Protein AF-A0A9J6DJ29-F1 (afdb_monomer)

Foldseek 3Di:
DLVVLVVLVVLVVLQVVQQQAACDPPDDDPDHSQDLPGGGVNVVSVVVVVVVVVVVVVVVVPDDPDDPPPDPPDPPDPPVDCPDPVVVVVVVVVVVVVCVPPLLNVLVVLLVLLLCLLVVLLLVCQLVLCCQQVVGRSVVSNVVSSVVVSVCVSVVCVVLVCCCVPVVDAPLVVLVVVLVVLVVVLVVLVVQLPDGDDGDDQPWDQDPVRATDRDDPPPDPDDPDPPLPDDPPPPPPCPPDPPPRCSNVQSVVQQVVQARDFDDNPNDTDHGDDGNSNSSSCSSSVVSSVSSVVSSVSSVVSSVSSVPDDPDPVPPPPPPDDDDDDDDPPPPPPPPPDDPDDDDPPPPDDDDDDDDDDDDDDDDDDDDDDDDDDDD

InterPro domains:
  IPR004156 Organic anion transporter polypeptide [PF03137] (2-209)
  IPR004156 Organic anion transporter polypeptide [PF03137] (243-280)
  IPR004156 Organic anion transporter polypeptide [PTHR11388] (2-202)
  IPR036259 MFS transporter superfamily [G3DSA:1.20.1250.20] (1-209)
  IPR036259 MFS transporter superfamily [SSF103473] (4-190)

Organism: Rhipicephalus microplus (NCBI:txid6941)

Structure (mmCIF, N/CA/C/O backbone):
data_AF-A0A9J6DJ29-F1
#
_entry.id   AF-A0A9J6DJ29-F1
#
loop_
_atom_site.group_PDB
_atom_site.id
_atom_site.type_symbol
_atom_site.label_atom_id
_atom_site.label_alt_id
_atom_site.label_comp_id
_atom_site.label_asym_id
_atom_site.label_entity_id
_atom_site.label_seq_id
_atom_site.pdbx_PDB_ins_code
_atom_site.Cartn_x
_atom_site.Cartn_y
_atom_site.Cartn_z
_atom_site.occupancy
_atom_site.B_iso_or_equiv
_atom_site.auth_seq_id
_atom_site.auth_comp_id
_atom_site.auth_asym_id
_atom_site.auth_atom_id
_atom_site.pdbx_PDB_model_num
ATOM 1 N N . MET A 1 1 ? -1.949 -12.187 16.468 1.00 59.28 1 MET A N 1
ATOM 2 C CA . MET A 1 1 ? -1.820 -11.485 15.167 1.00 59.28 1 MET A CA 1
ATOM 3 C C . MET A 1 1 ? -0.730 -12.095 14.277 1.00 59.28 1 MET A C 1
ATOM 5 O O . MET A 1 1 ? -0.988 -12.268 13.096 1.00 59.28 1 MET A O 1
ATOM 9 N N . VAL A 1 2 ? 0.416 -12.519 14.831 1.00 60.47 2 VAL A N 1
ATOM 10 C CA . VAL A 1 2 ? 1.558 -13.121 14.099 1.00 60.47 2 VAL A CA 1
ATOM 11 C C . VAL A 1 2 ? 1.196 -14.324 13.210 1.00 60.47 2 VAL A C 1
ATOM 13 O O . VAL A 1 2 ? 1.643 -14.383 12.071 1.00 60.47 2 VAL A O 1
ATOM 16 N N . PHE A 1 3 ? 0.308 -15.226 13.650 1.00 71.38 3 PHE A N 1
ATOM 17 C CA . PHE A 1 3 ? -0.132 -16.371 12.830 1.00 71.38 3 PHE A CA 1
ATOM 18 C C . PHE A 1 3 ? -0.774 -15.979 11.484 1.00 71.38 3 PHE A C 1
ATOM 20 O O . PHE A 1 3 ? -0.748 -16.769 10.547 1.00 71.38 3 PHE A O 1
ATOM 27 N N . ARG A 1 4 ? -1.301 -14.751 11.346 1.00 70.94 4 ARG A N 1
ATOM 28 C CA . ARG A 1 4 ? -1.869 -14.256 10.076 1.00 70.94 4 ARG A CA 1
ATOM 29 C C . ARG A 1 4 ? -0.801 -13.959 9.015 1.00 70.94 4 ARG A C 1
ATOM 31 O O . ARG A 1 4 ? -1.150 -13.846 7.847 1.00 70.94 4 ARG A O 1
ATOM 38 N N . LEU A 1 5 ? 0.472 -13.842 9.403 1.00 73.62 5 LEU A N 1
ATOM 39 C CA . LEU A 1 5 ? 1.592 -13.547 8.500 1.00 73.62 5 LEU A CA 1
ATOM 40 C C . LEU A 1 5 ? 2.206 -14.811 7.880 1.00 73.62 5 LEU A C 1
ATOM 42 O O . LEU A 1 5 ? 2.910 -14.714 6.881 1.00 73.62 5 LEU A O 1
ATOM 46 N N . ILE A 1 6 ? 1.897 -15.996 8.420 1.00 82.06 6 ILE A N 1
ATOM 47 C CA . ILE A 1 6 ? 2.399 -17.276 7.897 1.00 82.06 6 ILE A CA 1
ATOM 48 C C . ILE A 1 6 ? 1.888 -17.517 6.470 1.00 82.06 6 ILE A C 1
ATOM 50 O O . ILE A 1 6 ? 2.651 -17.954 5.615 1.00 82.06 6 ILE A O 1
ATOM 54 N N . GLY A 1 7 ? 0.623 -17.181 6.195 1.00 83.38 7 GLY A N 1
ATOM 55 C CA . GLY A 1 7 ? 0.011 -17.348 4.873 1.00 83.38 7 GLY A CA 1
ATOM 56 C C . GLY A 1 7 ? 0.764 -16.605 3.762 1.00 83.38 7 GLY A C 1
ATOM 57 O O . GLY A 1 7 ? 1.247 -17.262 2.842 1.00 83.38 7 GLY A O 1
ATOM 58 N N . PRO A 1 8 ? 0.927 -15.269 3.851 1.00 82.94 8 PRO A N 1
ATOM 59 C CA . PRO A 1 8 ? 1.707 -14.506 2.879 1.00 82.94 8 PRO A CA 1
ATOM 60 C C . PRO A 1 8 ? 3.136 -15.031 2.696 1.00 82.94 8 PRO A C 1
ATOM 62 O O . PRO A 1 8 ? 3.561 -15.228 1.564 1.00 82.94 8 PRO A O 1
ATOM 65 N N . VAL A 1 9 ? 3.856 -15.329 3.786 1.00 82.88 9 VAL A N 1
ATOM 66 C CA . VAL A 1 9 ? 5.241 -15.834 3.715 1.00 82.88 9 VAL A CA 1
ATOM 67 C C . VAL A 1 9 ? 5.320 -17.158 2.949 1.00 82.88 9 VAL A C 1
ATOM 69 O O . VAL A 1 9 ? 6.158 -17.300 2.059 1.00 82.88 9 VAL A O 1
ATOM 72 N N . LEU A 1 10 ? 4.430 -18.110 3.246 1.00 86.31 10 LEU A N 1
ATOM 73 C CA . LEU A 1 10 ? 4.359 -19.381 2.518 1.00 86.31 10 LEU A CA 1
ATOM 74 C C . LEU A 1 10 ? 3.955 -19.179 1.053 1.00 86.31 10 LEU A C 1
ATOM 76 O O . LEU A 1 10 ? 4.506 -19.841 0.178 1.00 86.31 10 LEU A O 1
ATOM 80 N N . GLY A 1 11 ? 3.036 -18.249 0.780 1.00 86.56 11 GLY A N 1
ATOM 81 C CA . GLY A 1 11 ? 2.601 -17.905 -0.573 1.00 86.56 11 GLY A CA 1
ATOM 82 C C . GLY A 1 11 ? 3.735 -17.355 -1.438 1.00 86.56 11 GLY A C 1
ATOM 83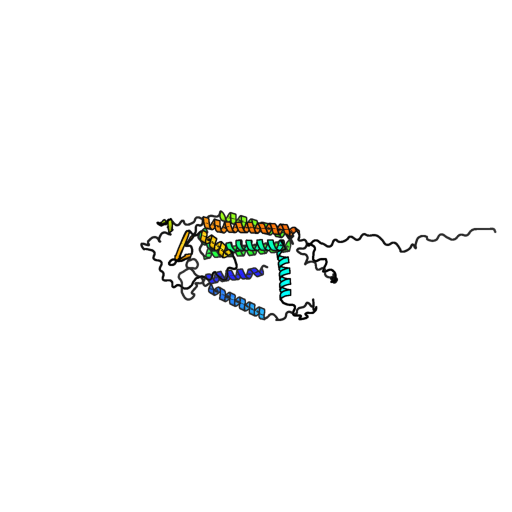 O O . GLY A 1 11 ? 3.935 -17.834 -2.550 1.00 86.56 11 GLY A O 1
ATOM 84 N N . PHE A 1 12 ? 4.528 -16.414 -0.921 1.00 81.81 12 PHE A N 1
ATOM 85 C CA . PHE A 1 12 ? 5.682 -15.868 -1.643 1.00 81.81 12 PHE A CA 1
ATOM 86 C C . PHE A 1 12 ? 6.809 -16.887 -1.812 1.00 81.81 12 PHE A C 1
ATOM 88 O O . PHE A 1 12 ? 7.395 -16.971 -2.889 1.00 81.81 12 PHE A O 1
ATOM 95 N N . ALA A 1 13 ? 7.093 -17.695 -0.785 1.00 85.12 13 ALA A N 1
ATOM 96 C CA . ALA A 1 13 ? 8.071 -18.775 -0.899 1.00 85.12 13 ALA A CA 1
ATOM 97 C C . ALA A 1 13 ? 7.667 -19.770 -1.999 1.00 85.12 13 ALA A C 1
ATOM 99 O O . ALA A 1 13 ? 8.492 -20.159 -2.825 1.00 85.12 13 ALA A O 1
ATOM 100 N N . LEU A 1 14 ? 6.383 -20.129 -2.055 1.00 88.06 14 LEU A N 1
ATOM 101 C CA . LEU A 1 14 ? 5.834 -20.972 -3.108 1.00 88.06 14 LEU A CA 1
ATOM 102 C C . LEU A 1 14 ? 5.919 -20.294 -4.483 1.00 88.06 14 LEU A C 1
ATOM 104 O O . LEU A 1 14 ? 6.382 -20.924 -5.432 1.00 88.06 14 LEU A O 1
ATOM 108 N N . ALA A 1 15 ? 5.547 -19.015 -4.588 1.00 83.88 15 ALA A N 1
ATOM 109 C CA . ALA A 1 15 ? 5.649 -18.246 -5.827 1.00 83.88 15 ALA A CA 1
ATOM 110 C C . ALA A 1 15 ? 7.091 -18.232 -6.358 1.00 83.88 15 ALA A C 1
ATOM 112 O O . ALA A 1 15 ? 7.319 -18.593 -7.511 1.00 83.88 15 ALA A O 1
ATOM 113 N N . PHE A 1 16 ? 8.078 -17.942 -5.505 1.00 83.06 16 PHE A N 1
ATOM 114 C CA . PHE A 1 16 ? 9.500 -17.984 -5.856 1.00 83.06 16 PHE A CA 1
ATOM 115 C C . PHE A 1 16 ? 9.935 -19.352 -6.397 1.00 83.06 16 PHE A C 1
ATOM 117 O O . PHE A 1 16 ? 10.604 -19.432 -7.428 1.00 83.06 16 PHE A O 1
ATOM 124 N N . LEU A 1 17 ? 9.533 -20.441 -5.733 1.00 84.81 17 LEU A N 1
ATOM 125 C CA . LEU A 1 17 ? 9.868 -21.797 -6.171 1.00 84.81 17 LEU A CA 1
ATOM 126 C C . LEU A 1 17 ? 9.237 -22.132 -7.526 1.00 84.81 17 LEU A C 1
ATOM 128 O O . LEU A 1 17 ? 9.900 -22.722 -8.375 1.00 84.81 17 LEU A O 1
ATOM 132 N N . THR A 1 18 ? 7.980 -21.740 -7.739 1.00 86.38 18 THR A N 1
ATOM 133 C CA . THR A 1 18 ? 7.247 -22.016 -8.986 1.00 86.38 18 THR A CA 1
ATOM 134 C C . THR A 1 18 ? 7.776 -21.193 -10.160 1.00 86.38 18 THR A C 1
ATOM 136 O O . THR A 1 18 ? 7.901 -21.711 -11.265 1.00 86.38 18 THR A O 1
ATOM 139 N N . LEU A 1 19 ? 8.198 -19.949 -9.913 1.00 82.31 19 LEU A N 1
ATOM 140 C CA . LEU A 1 19 ? 8.750 -19.061 -10.936 1.00 82.31 19 LEU A CA 1
ATOM 141 C C . LEU A 1 19 ? 10.170 -19.443 -11.377 1.00 82.31 19 LEU A C 1
ATOM 143 O O . LEU A 1 19 ? 10.638 -18.960 -12.406 1.00 82.31 19 LEU A O 1
ATOM 147 N N . LYS A 1 20 ? 10.855 -20.316 -10.628 1.00 80.31 20 LYS A N 1
ATOM 148 C CA . LYS A 1 20 ? 12.184 -20.835 -10.983 1.00 80.31 20 LYS A CA 1
ATOM 149 C C . LYS A 1 20 ? 12.144 -21.895 -12.090 1.00 80.31 20 LYS A C 1
ATOM 151 O O . LYS A 1 20 ? 13.166 -22.124 -12.735 1.00 80.31 20 LYS A O 1
ATOM 156 N N . TYR A 1 21 ? 11.003 -22.545 -12.304 1.00 83.25 21 TYR A N 1
ATOM 157 C CA . TYR A 1 21 ? 10.816 -23.532 -13.371 1.00 83.25 21 TYR A CA 1
ATOM 158 C C . TYR A 1 21 ? 10.182 -22.877 -14.601 1.00 83.25 21 TYR A C 1
ATOM 160 O O . TYR A 1 21 ? 9.376 -21.967 -14.415 1.00 83.25 21 TYR A O 1
ATOM 168 N N . PRO A 1 22 ? 10.535 -23.299 -15.829 1.00 82.38 22 PRO A N 1
ATOM 169 C CA . PRO A 1 22 ? 9.967 -22.715 -17.041 1.00 82.38 22 PRO A CA 1
ATOM 170 C C . PRO A 1 22 ? 8.474 -23.044 -17.149 1.00 82.38 22 PRO A C 1
ATOM 172 O O . PRO A 1 22 ? 8.031 -24.073 -16.639 1.00 82.38 22 PRO A O 1
ATOM 175 N N . GLU A 1 23 ? 7.708 -22.179 -17.818 1.00 82.81 23 GLU A N 1
ATOM 176 C CA . GLU A 1 23 ? 6.258 -22.348 -18.012 1.00 82.81 23 GLU A CA 1
ATOM 177 C C . GLU A 1 23 ? 5.869 -23.712 -18.601 1.00 82.81 23 GLU A C 1
ATOM 179 O O . GLU A 1 23 ? 4.882 -24.313 -18.163 1.00 82.81 23 GLU A O 1
ATOM 184 N N . ASP A 1 24 ? 6.678 -24.201 -19.544 1.00 80.19 24 ASP A N 1
ATOM 185 C CA . ASP A 1 24 ? 6.525 -25.486 -20.206 1.00 80.19 24 ASP A CA 1
ATOM 186 C C . ASP A 1 24 ? 7.594 -26.457 -19.693 1.00 80.19 24 ASP A C 1
ATOM 188 O O . ASP A 1 24 ? 8.783 -26.350 -19.998 1.00 80.19 24 ASP A O 1
ATOM 192 N N . LEU A 1 25 ? 7.151 -27.426 -18.892 1.00 73.75 25 LEU A N 1
ATOM 193 C CA . LEU A 1 25 ? 8.009 -28.450 -18.293 1.00 73.75 25 LEU A CA 1
ATOM 194 C C . LEU A 1 25 ? 8.505 -29.482 -19.317 1.00 73.75 25 LEU A C 1
ATOM 196 O O . LEU A 1 25 ? 9.377 -30.290 -18.996 1.00 73.75 25 LEU A O 1
ATOM 200 N N . THR A 1 26 ? 7.941 -29.489 -20.528 1.00 73.31 26 THR A N 1
ATOM 201 C CA . THR A 1 26 ? 8.256 -30.475 -21.568 1.00 73.31 26 THR A CA 1
ATOM 202 C C . THR A 1 26 ? 9.324 -29.997 -22.548 1.00 73.31 26 THR A C 1
ATOM 204 O O . THR A 1 26 ? 9.954 -30.818 -23.216 1.00 73.31 26 THR A O 1
ATOM 207 N N . GLN A 1 27 ? 9.585 -28.688 -22.600 1.00 67.50 27 GLN A N 1
ATOM 208 C CA . GLN A 1 27 ? 10.545 -28.081 -23.514 1.00 67.50 27 GLN A CA 1
ATOM 209 C C . GLN A 1 27 ? 11.796 -27.611 -22.761 1.00 67.50 27 GLN A C 1
ATOM 211 O O . GLN A 1 27 ? 11.725 -26.805 -21.836 1.00 67.50 27 GLN A O 1
ATOM 216 N N . THR A 1 28 ? 12.982 -28.074 -23.169 1.00 60.06 28 THR A N 1
ATOM 217 C CA . THR A 1 28 ? 14.250 -27.575 -22.614 1.00 60.06 28 THR A CA 1
ATOM 218 C C . THR A 1 28 ? 14.546 -26.188 -23.179 1.00 60.06 28 THR A C 1
ATOM 220 O O . THR A 1 28 ? 15.173 -26.047 -24.231 1.00 60.06 28 THR A O 1
ATOM 223 N N . THR A 1 29 ? 14.082 -25.146 -22.500 1.00 61.53 29 THR A N 1
ATOM 224 C CA . THR A 1 29 ? 14.421 -23.766 -22.842 1.00 61.53 29 THR A CA 1
ATOM 225 C C . THR A 1 29 ? 15.870 -23.476 -22.438 1.00 61.53 29 THR A C 1
ATOM 227 O O . THR A 1 29 ? 16.281 -23.713 -21.308 1.00 61.53 29 THR A O 1
ATOM 230 N N . SER A 1 30 ? 16.667 -22.923 -23.359 1.00 64.62 30 SER A N 1
ATOM 231 C CA . SER A 1 30 ? 18.030 -22.423 -23.079 1.00 64.62 30 SER A CA 1
ATOM 232 C C . SER A 1 30 ? 18.041 -21.167 -22.186 1.00 64.62 30 SER A C 1
ATOM 234 O O . SER A 1 30 ? 19.109 -20.678 -21.808 1.00 64.62 30 SER A O 1
ATOM 236 N N . LEU A 1 31 ? 16.868 -20.599 -21.911 1.00 68.62 31 LEU A N 1
ATOM 237 C CA . LEU A 1 31 ? 16.695 -19.358 -21.170 1.00 68.62 31 LEU A CA 1
ATOM 238 C C . LEU A 1 31 ? 16.924 -19.622 -19.681 1.00 68.62 31 LEU A C 1
ATOM 240 O O . LEU A 1 31 ? 16.450 -20.612 -19.134 1.00 68.62 31 LEU A O 1
ATOM 244 N N . LYS A 1 32 ? 17.678 -18.744 -19.023 1.00 73.56 32 LYS A N 1
ATOM 245 C CA . LYS A 1 32 ? 17.905 -18.815 -17.574 1.00 73.56 32 LYS A CA 1
ATOM 246 C C . LYS A 1 32 ? 16.885 -17.927 -16.847 1.00 73.56 32 LYS A C 1
ATOM 248 O O . LYS A 1 32 ? 16.473 -16.928 -17.431 1.00 73.56 32 LYS A O 1
ATOM 253 N N . PRO A 1 33 ? 16.580 -18.184 -15.560 1.00 64.44 33 PRO A N 1
ATOM 254 C CA . PRO A 1 33 ? 15.681 -17.357 -14.740 1.00 64.44 33 PRO A CA 1
ATOM 255 C C . PRO A 1 33 ? 16.026 -15.862 -14.602 1.00 64.44 33 PRO A C 1
ATOM 257 O O . PRO A 1 33 ? 15.256 -15.124 -14.004 1.00 64.44 33 PRO A O 1
ATOM 260 N N . GLY A 1 34 ? 17.176 -15.414 -15.120 1.00 66.31 34 GLY A N 1
ATOM 261 C CA . GLY A 1 34 ? 17.576 -14.002 -15.163 1.00 66.31 34 GLY A CA 1
ATOM 262 C C . GLY A 1 34 ? 17.466 -13.349 -16.546 1.00 66.31 34 GLY A C 1
ATOM 263 O O . GLY A 1 34 ? 17.837 -12.188 -16.692 1.00 66.31 34 GLY A O 1
ATOM 264 N N . ASP A 1 35 ? 17.014 -14.073 -17.574 1.00 70.94 35 ASP A N 1
ATOM 265 C CA . ASP A 1 35 ? 16.768 -13.496 -18.898 1.00 70.94 35 ASP A CA 1
ATOM 266 C C . ASP A 1 35 ? 15.447 -12.699 -18.872 1.00 70.94 35 ASP A C 1
ATOM 268 O O . ASP A 1 35 ? 14.451 -13.216 -18.364 1.00 70.94 35 ASP A O 1
ATOM 272 N N . PRO A 1 36 ? 15.379 -11.470 -19.422 1.00 64.25 36 PRO A N 1
ATOM 273 C CA . PRO A 1 36 ? 14.138 -10.690 -19.493 1.00 64.25 36 PRO A CA 1
ATOM 274 C C . PRO A 1 36 ? 12.977 -11.395 -20.215 1.00 64.25 36 PRO A C 1
ATOM 276 O O . PRO A 1 36 ? 11.836 -10.956 -20.089 1.00 64.25 36 PRO A O 1
ATOM 279 N N . ARG A 1 37 ? 13.241 -12.467 -20.974 1.00 70.25 37 ARG A N 1
ATOM 280 C CA . ARG A 1 37 ? 12.222 -13.297 -21.641 1.00 70.25 37 ARG A CA 1
ATOM 281 C C . ARG A 1 37 ? 11.767 -14.506 -20.819 1.00 70.25 37 ARG A C 1
ATOM 283 O O . ARG A 1 37 ? 10.956 -15.286 -21.307 1.00 70.25 37 ARG A O 1
ATOM 290 N N . TRP A 1 38 ? 12.308 -14.706 -19.618 1.00 78.19 38 TRP A N 1
ATOM 291 C CA . TRP A 1 38 ? 11.949 -15.830 -18.760 1.00 78.19 38 TRP A CA 1
ATOM 292 C C . TRP A 1 38 ? 10.520 -15.697 -18.225 1.00 78.19 38 TRP A C 1
ATOM 294 O O . TRP A 1 38 ? 10.171 -14.699 -17.594 1.00 78.19 38 TRP A O 1
ATOM 304 N N . ILE A 1 39 ? 9.719 -16.745 -18.419 1.00 75.94 39 ILE A N 1
ATOM 305 C CA . ILE A 1 39 ? 8.377 -16.873 -17.853 1.00 75.94 39 ILE A CA 1
ATOM 306 C C . ILE A 1 39 ? 8.348 -18.156 -17.025 1.00 75.94 39 ILE A C 1
ATOM 308 O O . ILE A 1 39 ? 8.589 -19.255 -17.530 1.00 75.94 39 ILE A O 1
ATOM 312 N N . GLY A 1 40 ? 8.113 -17.995 -15.724 1.00 83.06 40 GLY A N 1
ATOM 313 C CA . GLY A 1 40 ? 8.075 -19.108 -14.785 1.00 83.06 40 GLY A CA 1
ATOM 314 C C . GLY A 1 40 ? 6.723 -19.831 -14.766 1.00 83.06 40 GLY A C 1
ATOM 315 O O . GLY A 1 40 ? 5.707 -19.267 -15.172 1.00 83.06 40 GLY A O 1
ATOM 316 N N . ALA A 1 41 ? 6.684 -21.054 -14.232 1.00 86.62 41 ALA A N 1
ATOM 317 C CA . ALA A 1 41 ? 5.487 -21.895 -14.103 1.00 86.62 41 ALA A CA 1
ATOM 318 C C . ALA A 1 41 ? 4.496 -21.391 -13.030 1.00 86.62 41 ALA A C 1
ATOM 320 O O . ALA A 1 41 ? 4.203 -22.072 -12.045 1.00 86.62 41 ALA A O 1
ATOM 321 N N . TRP A 1 42 ? 3.953 -20.189 -13.226 1.00 84.12 42 TRP A N 1
ATOM 322 C CA . TRP A 1 42 ? 3.046 -19.491 -12.306 1.00 84.12 42 TRP A CA 1
ATOM 323 C C . TRP A 1 42 ? 1.807 -20.316 -11.920 1.00 84.12 42 TRP A C 1
ATOM 325 O O . TRP A 1 42 ? 1.345 -20.255 -10.781 1.00 84.12 42 TRP A O 1
ATOM 335 N N . TRP A 1 43 ? 1.304 -21.145 -12.839 1.00 86.44 43 TRP A N 1
ATOM 336 C CA . TRP A 1 43 ? 0.137 -22.000 -12.622 1.00 86.44 43 TRP A CA 1
ATOM 337 C C . TRP A 1 43 ? 0.370 -23.095 -11.567 1.00 86.44 43 TRP A C 1
ATOM 339 O O . TRP A 1 43 ? -0.570 -23.527 -10.897 1.00 86.44 43 TRP A O 1
ATOM 349 N N . PHE A 1 44 ? 1.620 -23.527 -11.371 1.00 87.00 44 PHE A N 1
ATOM 350 C CA . PHE A 1 44 ? 1.963 -24.621 -10.462 1.00 87.00 44 PHE A CA 1
ATOM 351 C C . PHE A 1 44 ? 1.694 -24.252 -8.994 1.00 87.00 44 PHE A C 1
ATOM 353 O O . PHE A 1 44 ? 1.311 -25.104 -8.191 1.00 87.00 44 PHE A O 1
ATOM 360 N N . GLY A 1 45 ? 1.799 -22.964 -8.649 1.00 88.06 45 GLY A N 1
ATOM 361 C CA . GLY A 1 45 ? 1.494 -22.462 -7.308 1.00 88.06 45 GLY A CA 1
ATOM 362 C C . GLY A 1 45 ? 0.040 -22.694 -6.891 1.00 88.06 45 GLY A C 1
ATOM 363 O O . GLY A 1 45 ? -0.220 -23.080 -5.749 1.00 88.06 45 GLY A O 1
ATOM 364 N N . TYR A 1 46 ? -0.918 -22.548 -7.811 1.00 89.62 46 TYR A N 1
ATOM 365 C CA . TYR A 1 46 ? -2.336 -22.737 -7.486 1.00 89.62 46 TYR A CA 1
ATOM 366 C C . TYR A 1 46 ? -2.667 -24.170 -7.085 1.00 89.62 46 TYR A C 1
ATOM 368 O O . TYR A 1 46 ? -3.545 -24.370 -6.249 1.00 89.62 46 TYR A O 1
ATOM 376 N N . ILE A 1 47 ? -1.946 -25.160 -7.617 1.00 91.38 47 ILE A N 1
ATOM 377 C CA . ILE A 1 47 ? -2.155 -26.572 -7.275 1.00 91.38 47 ILE A CA 1
ATOM 378 C C . ILE A 1 47 ? -1.851 -26.805 -5.791 1.00 91.38 47 ILE A C 1
ATOM 380 O O . ILE A 1 47 ? -2.672 -27.378 -5.075 1.00 91.38 47 ILE A O 1
ATOM 384 N N . PHE A 1 48 ? -0.717 -26.309 -5.289 1.00 90.12 48 PHE A N 1
ATOM 385 C CA . PHE A 1 48 ? -0.368 -26.453 -3.871 1.00 90.12 48 PHE A CA 1
ATOM 386 C C . PHE A 1 48 ? -1.298 -25.664 -2.954 1.00 90.12 48 PHE A C 1
ATOM 388 O O . PHE A 1 48 ? -1.673 -26.160 -1.891 1.00 90.12 48 PHE A O 1
ATOM 395 N N . ILE A 1 49 ? -1.701 -24.459 -3.364 1.00 90.81 49 ILE A N 1
ATOM 396 C CA . ILE A 1 49 ? -2.668 -23.657 -2.606 1.00 90.81 49 ILE A CA 1
ATOM 397 C C . ILE A 1 49 ? -4.007 -24.400 -2.519 1.00 90.81 49 ILE A C 1
ATOM 399 O O . ILE A 1 49 ? -4.566 -24.519 -1.429 1.00 90.81 49 ILE A O 1
ATOM 403 N N . ALA A 1 50 ? -4.492 -24.962 -3.628 1.00 92.75 50 ALA A N 1
ATOM 404 C CA . ALA A 1 50 ? -5.729 -25.735 -3.668 1.00 92.75 50 ALA A CA 1
ATOM 405 C C . ALA A 1 50 ? -5.659 -26.981 -2.771 1.00 92.75 50 ALA A C 1
ATOM 407 O O . ALA A 1 50 ? -6.582 -27.224 -1.997 1.00 92.75 50 ALA A O 1
ATOM 408 N N . LEU A 1 51 ? -4.548 -27.726 -2.804 1.00 93.81 51 LEU A N 1
ATOM 409 C CA . LEU A 1 51 ? -4.325 -28.873 -1.916 1.00 93.81 51 LEU A CA 1
ATOM 410 C C . LEU A 1 51 ? -4.312 -28.463 -0.435 1.00 93.81 51 LEU A C 1
ATOM 412 O O . LEU A 1 51 ? -4.914 -29.140 0.398 1.00 93.81 51 LEU A O 1
ATOM 416 N N . GLY A 1 52 ? -3.680 -27.335 -0.102 1.00 91.06 52 GLY A N 1
ATOM 417 C CA . GLY A 1 52 ? -3.659 -26.799 1.260 1.00 91.06 52 GLY A CA 1
ATOM 418 C C . GLY A 1 52 ? -5.047 -26.381 1.757 1.00 91.06 52 GLY A C 1
ATOM 419 O O . GLY A 1 52 ? -5.430 -26.720 2.879 1.00 91.06 52 GLY A O 1
ATOM 420 N N . ILE A 1 53 ? -5.831 -25.699 0.916 1.00 91.88 53 ILE A N 1
ATOM 421 C CA . ILE A 1 53 ? -7.218 -25.318 1.225 1.00 91.88 53 ILE A CA 1
ATOM 422 C C . ILE A 1 53 ? -8.096 -26.563 1.378 1.00 91.88 53 ILE A C 1
ATOM 424 O O . ILE A 1 53 ? -8.896 -26.633 2.313 1.00 91.88 53 ILE A O 1
ATOM 428 N N . LEU A 1 54 ? -7.932 -27.562 0.508 1.00 94.94 54 LEU A N 1
ATOM 429 C CA . LEU A 1 54 ? -8.663 -28.824 0.591 1.00 94.94 54 LEU A CA 1
ATOM 430 C C . LEU A 1 54 ? -8.374 -29.537 1.917 1.00 94.94 54 LEU A C 1
ATOM 432 O O . LEU A 1 54 ? -9.306 -29.920 2.622 1.00 94.94 54 LEU A O 1
ATOM 436 N N . MET A 1 55 ? -7.101 -29.639 2.303 1.00 93.38 55 MET A N 1
ATOM 437 C CA . MET A 1 55 ? -6.696 -30.207 3.589 1.00 93.38 55 MET A CA 1
ATOM 438 C C . MET A 1 55 ? -7.318 -29.441 4.765 1.00 93.38 55 MET A C 1
ATOM 440 O O . MET A 1 55 ? -7.888 -30.055 5.665 1.00 93.38 55 MET A O 1
ATOM 444 N N . GLY A 1 56 ? -7.277 -28.106 4.744 1.00 91.88 56 GLY A N 1
ATOM 445 C CA . GLY A 1 56 ? -7.901 -27.274 5.778 1.00 91.88 56 GLY A CA 1
ATOM 446 C C . GLY A 1 56 ? -9.420 -27.448 5.854 1.00 91.88 56 GLY A C 1
ATOM 447 O O . GLY A 1 56 ? -9.990 -27.486 6.943 1.00 91.88 56 GLY A O 1
ATOM 448 N N . THR A 1 57 ? -10.072 -27.623 4.706 1.00 93.06 57 THR A N 1
ATOM 449 C CA . THR A 1 57 ? -11.516 -27.862 4.620 1.00 93.06 57 THR A CA 1
ATOM 450 C C . THR A 1 57 ? -11.876 -29.220 5.223 1.00 93.06 57 THR A C 1
ATOM 452 O O . THR A 1 57 ? -12.808 -29.302 6.018 1.00 93.06 57 THR A O 1
ATOM 455 N N . ILE A 1 58 ? -11.100 -30.271 4.935 1.00 93.75 58 ILE A N 1
ATOM 456 C CA . ILE A 1 58 ? -11.265 -31.600 5.548 1.00 93.75 58 ILE A CA 1
ATOM 457 C C . ILE A 1 58 ? -11.115 -31.513 7.074 1.00 93.75 58 ILE A C 1
ATOM 459 O O . ILE A 1 58 ? -11.937 -32.065 7.804 1.00 93.75 58 ILE A O 1
ATOM 463 N N . LEU A 1 59 ? -10.121 -30.767 7.568 1.00 91.00 59 LEU A N 1
ATOM 464 C CA . LEU A 1 59 ? -9.944 -30.523 9.004 1.00 91.00 59 LEU A CA 1
ATOM 465 C C . LEU A 1 59 ? -11.123 -29.759 9.622 1.00 91.00 59 LEU A C 1
ATOM 467 O O . LEU A 1 59 ? -11.497 -30.044 10.755 1.00 91.00 59 LEU A O 1
ATOM 471 N N . MET A 1 60 ? -11.745 -28.830 8.893 1.00 88.44 60 MET A N 1
ATOM 472 C CA . MET A 1 60 ? -12.969 -28.160 9.345 1.00 88.44 60 MET A CA 1
ATOM 473 C C . MET A 1 60 ? -14.194 -29.079 9.344 1.00 88.44 60 MET A C 1
ATOM 475 O O . MET A 1 60 ? -15.013 -28.969 10.250 1.00 88.44 60 MET A O 1
ATOM 479 N N . PHE A 1 61 ? -14.309 -30.025 8.409 1.00 89.88 61 PHE A N 1
ATOM 480 C CA . PHE A 1 61 ? -15.380 -31.033 8.426 1.00 89.88 61 PHE A CA 1
ATOM 481 C C . PHE A 1 61 ? -15.312 -31.970 9.645 1.00 89.88 61 PHE A C 1
ATOM 483 O O . PHE A 1 61 ? -16.330 -32.540 10.028 1.00 89.88 61 PHE A O 1
ATOM 490 N N . LEU A 1 62 ? -14.139 -32.110 10.275 1.00 88.56 62 LEU A N 1
ATOM 491 C CA . LEU A 1 62 ? -13.959 -32.861 11.523 1.00 88.56 62 LEU A CA 1
ATOM 492 C C . LEU A 1 62 ? -14.479 -32.106 12.763 1.00 88.56 62 LEU A C 1
ATOM 494 O O . LEU A 1 62 ? -14.595 -32.710 13.831 1.00 88.56 62 LEU A O 1
ATOM 498 N N . PHE A 1 63 ? -14.815 -30.812 12.654 1.00 86.31 63 PHE A N 1
ATOM 499 C CA . PHE A 1 63 ? -15.431 -30.078 13.759 1.00 86.31 63 PHE A CA 1
ATOM 500 C C . PHE A 1 63 ? -16.918 -30.443 13.902 1.00 86.31 63 PHE A C 1
ATOM 502 O O . PHE A 1 63 ? -17.648 -30.508 12.912 1.00 86.31 63 PHE A O 1
ATOM 509 N N . PRO A 1 64 ? -17.412 -30.653 15.135 1.00 84.00 64 PRO A N 1
ATOM 510 C CA . PRO A 1 64 ? -18.807 -30.997 15.361 1.00 84.00 64 PRO A CA 1
ATOM 511 C C . PRO A 1 64 ? -19.734 -29.864 14.901 1.00 84.00 64 PRO A C 1
ATOM 513 O O . PRO A 1 64 ? -19.581 -28.715 15.312 1.00 84.00 64 PRO A O 1
ATOM 516 N N . ASN A 1 65 ? -20.770 -30.213 14.129 1.00 73.81 65 ASN A N 1
ATOM 517 C CA . ASN A 1 65 ? -21.788 -29.283 13.607 1.00 73.81 65 ASN A CA 1
ATOM 518 C C . ASN A 1 65 ? -22.540 -28.482 14.687 1.00 73.81 65 ASN A C 1
ATOM 520 O O . ASN A 1 65 ? -23.276 -27.547 14.375 1.00 73.81 65 ASN A O 1
ATOM 524 N N . LYS A 1 66 ? -22.407 -28.868 15.959 1.00 74.94 66 LYS A N 1
ATOM 525 C CA . LYS A 1 66 ? -23.022 -28.197 17.099 1.00 74.94 66 LYS A CA 1
ATOM 526 C C . LYS A 1 66 ? -21.974 -28.030 18.185 1.00 74.94 66 LYS A C 1
ATOM 528 O O . LYS A 1 66 ? -21.673 -28.965 18.922 1.00 74.94 66 LYS A O 1
ATOM 533 N N . MET A 1 67 ? -21.450 -26.819 18.314 1.00 69.94 67 MET A N 1
ATOM 534 C CA . MET A 1 67 ? -20.845 -26.410 19.574 1.00 69.94 67 MET A CA 1
ATOM 535 C C . MET A 1 67 ? -21.991 -26.290 20.580 1.00 69.94 67 MET A C 1
ATOM 537 O O . MET A 1 67 ? -22.966 -25.586 20.308 1.00 69.94 67 MET A O 1
ATOM 541 N N . HIS A 1 68 ? -21.927 -27.006 21.705 1.00 61.22 68 HIS A N 1
ATOM 542 C CA . HIS A 1 68 ? -22.864 -26.787 22.805 1.00 61.22 68 HIS A CA 1
ATOM 543 C C . HIS A 1 68 ? -22.819 -25.297 23.154 1.00 61.22 68 HIS A C 1
ATOM 545 O O . HIS A 1 68 ? -21.805 -24.795 23.636 1.00 61.22 68 HIS A O 1
ATOM 551 N N . SER A 1 69 ? -23.901 -24.577 22.857 1.00 52.84 69 SER A N 1
ATOM 552 C CA . SER A 1 69 ? -24.048 -23.180 23.242 1.00 52.84 69 SER A CA 1
ATOM 553 C C . SER A 1 69 ? -24.275 -23.150 24.751 1.00 52.84 69 SER A C 1
ATOM 555 O O . SER A 1 69 ? -25.401 -23.164 25.240 1.00 52.84 69 SER A O 1
ATOM 557 N N . GLY A 1 70 ? -23.178 -23.215 25.504 1.00 56.12 70 GLY A N 1
ATOM 558 C CA . GLY A 1 70 ? -23.137 -23.028 26.948 1.00 56.12 70 GLY A CA 1
ATOM 559 C C . GLY A 1 70 ? -23.323 -21.556 27.292 1.00 56.12 70 GLY A C 1
ATOM 560 O O . GLY A 1 70 ? -22.413 -20.911 27.797 1.00 56.12 70 GLY A O 1
ATOM 561 N N . SER A 1 71 ? -24.487 -21.009 26.963 1.00 48.44 71 SER A N 1
ATOM 562 C CA . SER A 1 71 ? -24.972 -19.741 27.485 1.00 48.44 71 SER A CA 1
ATOM 563 C C . SER A 1 71 ? -26.491 -19.778 27.433 1.00 48.44 71 SER A C 1
ATOM 565 O O . SER A 1 71 ? -27.118 -19.376 26.455 1.00 48.44 71 SER A O 1
ATOM 567 N N . GLU A 1 72 ? -27.098 -20.256 28.516 1.00 50.50 72 GLU A N 1
ATOM 568 C CA . GLU A 1 72 ? -28.497 -19.974 28.838 1.00 50.50 72 GLU A CA 1
ATOM 569 C C . GLU A 1 72 ? -28.672 -18.493 29.223 1.00 50.50 72 GLU A C 1
ATOM 571 O O . GLU A 1 72 ? -29.225 -18.161 30.267 1.00 50.50 72 GLU A O 1
ATOM 576 N N . THR A 1 73 ? -28.197 -17.572 28.385 1.00 50.44 73 THR A N 1
ATOM 577 C CA . THR A 1 73 ? -28.493 -16.150 28.531 1.00 50.44 73 THR A CA 1
ATOM 578 C C . THR A 1 73 ? -29.485 -15.784 27.435 1.00 50.44 73 THR A C 1
ATOM 580 O O . THR A 1 73 ? -29.112 -15.587 26.282 1.00 50.44 73 THR A O 1
ATOM 583 N N . ASN A 1 74 ? -30.756 -15.705 27.837 1.00 47.75 74 ASN A N 1
ATOM 584 C CA . ASN A 1 74 ? -31.935 -15.272 27.075 1.00 47.75 74 ASN A CA 1
ATOM 585 C C . ASN A 1 74 ? -32.662 -16.348 26.248 1.00 47.75 74 ASN A C 1
ATOM 587 O O . ASN A 1 74 ? -32.843 -16.218 25.040 1.00 47.75 74 ASN A O 1
ATOM 591 N N . LYS A 1 75 ? -33.263 -17.325 26.940 1.00 43.56 75 LYS A N 1
ATOM 592 C CA . LYS A 1 75 ? -34.598 -17.823 26.552 1.00 43.56 75 LYS A CA 1
ATOM 593 C C . LYS A 1 75 ? -35.662 -16.776 26.942 1.00 43.56 75 LYS A C 1
ATOM 595 O O . LYS A 1 75 ? -36.548 -17.057 27.738 1.00 43.56 75 LYS A O 1
ATOM 600 N N . GLU A 1 76 ? -35.564 -15.550 26.428 1.00 46.38 76 GLU A N 1
ATOM 601 C CA . GLU A 1 76 ? -36.671 -14.585 26.481 1.00 46.38 76 GLU A CA 1
ATOM 602 C C . GLU A 1 76 ? -37.319 -14.601 25.091 1.00 46.38 76 GLU A C 1
ATOM 604 O O . GLU A 1 76 ? -36.786 -14.061 24.129 1.00 46.38 76 GLU A O 1
ATOM 609 N N . GLN A 1 77 ? -38.407 -15.371 24.997 1.00 47.34 77 GLN A N 1
ATOM 610 C CA . GLN A 1 77 ? -39.431 -15.375 23.949 1.00 47.34 77 GLN A CA 1
ATOM 611 C C . GLN A 1 77 ? -38.975 -15.000 22.525 1.00 47.34 77 GLN A C 1
ATOM 613 O O . GLN A 1 77 ? -39.238 -13.900 22.041 1.00 47.34 77 GLN A O 1
ATOM 618 N N . VAL A 1 78 ? -38.456 -15.977 21.772 1.00 47.59 78 VAL A N 1
ATOM 619 C CA . VAL A 1 78 ? -38.646 -15.971 20.312 1.00 47.59 78 VAL A CA 1
ATOM 620 C C . VAL A 1 78 ? -40.089 -16.397 20.054 1.00 47.59 78 VAL A C 1
ATOM 622 O O . VAL A 1 78 ? -40.385 -17.534 19.693 1.00 47.59 78 VAL A O 1
ATOM 625 N N . GLY A 1 79 ? -41.018 -15.473 20.296 1.00 40.59 79 GLY A N 1
ATOM 626 C CA . GLY A 1 79 ? -42.248 -15.475 19.529 1.00 40.59 79 GLY A CA 1
ATOM 627 C C . GLY A 1 79 ? -41.826 -15.283 18.081 1.00 40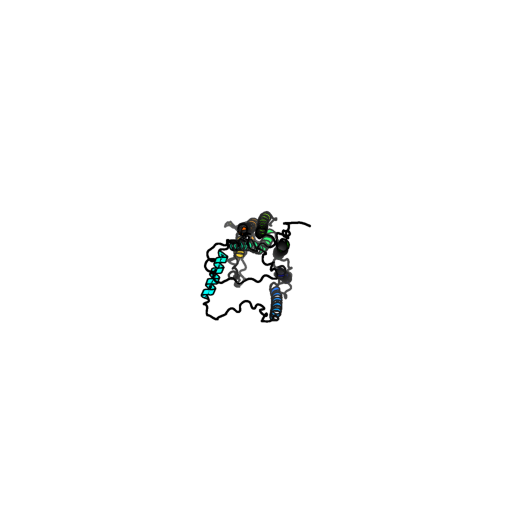.59 79 GLY A C 1
ATOM 628 O O . GLY A 1 79 ? -41.263 -14.243 17.744 1.00 40.59 79 GLY A O 1
ATOM 629 N N . VAL A 1 80 ? -42.055 -16.292 17.239 1.00 46.56 80 VAL A N 1
ATOM 630 C CA . VAL A 1 80 ? -41.975 -16.175 15.778 1.00 46.56 80 VAL A CA 1
ATOM 631 C C . VAL A 1 80 ? -43.140 -15.283 15.338 1.00 46.56 80 VAL A C 1
ATOM 633 O O . VAL A 1 80 ? -44.123 -15.715 14.750 1.00 46.56 80 VAL A O 1
ATOM 636 N N . GLY A 1 81 ? -43.075 -14.015 15.729 1.00 44.25 81 GLY A N 1
ATOM 637 C CA . GLY A 1 81 ? -43.827 -12.948 15.118 1.00 44.25 81 GLY A CA 1
ATOM 638 C C . GLY A 1 81 ? -43.046 -12.546 13.886 1.00 44.25 81 GLY A C 1
ATOM 639 O O . GLY A 1 81 ? -41.857 -12.252 13.975 1.00 44.25 81 GLY A O 1
ATOM 640 N N . SER A 1 82 ? -43.714 -12.540 12.740 1.00 47.59 82 SER A N 1
ATOM 641 C CA . SER A 1 82 ? -43.259 -11.896 11.510 1.00 47.59 82 SER A CA 1
ATOM 642 C C . SER A 1 82 ? -43.076 -10.387 11.755 1.00 47.59 82 SER A C 1
ATOM 644 O O . SER A 1 82 ? -43.868 -9.549 11.327 1.00 47.59 82 SER A O 1
ATOM 646 N N . SER A 1 83 ? -42.063 -10.006 12.534 1.00 55.06 83 SER A N 1
ATOM 647 C CA . SER A 1 83 ? -41.609 -8.632 12.668 1.00 55.06 83 SER A CA 1
ATOM 648 C C . SER A 1 83 ? -40.782 -8.329 11.432 1.00 55.06 83 SER A C 1
ATOM 650 O O . SER A 1 83 ? -39.578 -8.532 11.393 1.00 55.06 83 SER A O 1
ATOM 652 N N . THR A 1 84 ? -41.517 -7.926 10.402 1.00 69.31 84 THR A N 1
ATOM 653 C CA . THR A 1 84 ? -41.124 -7.341 9.119 1.00 69.31 84 THR A CA 1
ATOM 654 C C . THR A 1 84 ? -39.634 -6.996 9.026 1.00 69.31 84 THR A C 1
ATOM 656 O O . THR A 1 84 ? -39.181 -6.094 9.724 1.00 69.31 84 THR A O 1
ATOM 659 N N . VAL A 1 85 ? -38.910 -7.623 8.090 1.00 82.88 85 VAL A N 1
ATOM 660 C CA . VAL A 1 85 ? -37.512 -7.322 7.683 1.00 82.88 85 VAL A CA 1
ATOM 661 C C . VAL A 1 85 ? -37.210 -5.811 7.625 1.00 82.88 85 VAL A C 1
ATOM 663 O O . VAL A 1 85 ? -36.109 -5.358 7.925 1.00 82.88 85 VAL A O 1
ATOM 666 N N . ILE A 1 86 ? -38.220 -5.001 7.301 1.00 87.06 86 ILE A N 1
ATOM 667 C CA . ILE A 1 86 ? -38.189 -3.532 7.292 1.00 87.06 86 ILE A CA 1
ATOM 668 C C . ILE A 1 86 ? -37.792 -2.928 8.658 1.00 87.06 86 ILE A C 1
ATOM 670 O O . ILE A 1 86 ? -37.043 -1.951 8.699 1.00 87.06 86 ILE A O 1
ATOM 674 N N . LYS A 1 87 ? -38.255 -3.493 9.781 1.00 87.50 87 LYS A N 1
ATOM 675 C CA . LYS A 1 87 ? -37.903 -3.037 11.136 1.00 87.50 87 LYS A CA 1
ATOM 676 C C . LYS A 1 87 ? -36.430 -3.305 11.444 1.00 87.50 87 LYS A C 1
ATOM 678 O O . LYS A 1 87 ? -35.758 -2.407 11.950 1.00 87.50 87 LYS A O 1
ATOM 683 N N . ASP A 1 88 ? -35.921 -4.471 11.056 1.00 90.75 88 ASP A N 1
ATOM 684 C CA . ASP A 1 88 ? -34.511 -4.832 11.233 1.00 90.75 88 ASP A CA 1
ATOM 685 C C . ASP A 1 88 ? -33.591 -3.954 10.377 1.00 90.75 88 ASP A C 1
ATOM 687 O O . ASP A 1 88 ? -32.575 -3.456 10.864 1.00 90.75 88 ASP A O 1
ATOM 691 N N . ILE A 1 89 ? -33.981 -3.671 9.127 1.00 92.69 89 ILE A N 1
ATOM 692 C CA . ILE A 1 89 ? -33.252 -2.746 8.246 1.00 92.69 89 ILE A CA 1
ATOM 693 C C . ILE A 1 89 ? -33.244 -1.328 8.829 1.00 92.69 89 ILE A C 1
ATOM 695 O O . ILE A 1 89 ? -32.202 -0.675 8.854 1.00 92.69 89 ILE A O 1
ATOM 699 N N . SER A 1 90 ? -34.377 -0.835 9.330 1.00 89.19 90 SER A N 1
ATOM 700 C CA . SER A 1 90 ? -34.455 0.495 9.946 1.00 89.19 90 SER A CA 1
ATOM 701 C C . SER A 1 90 ? -33.574 0.601 11.197 1.00 89.19 90 SER A C 1
ATOM 703 O O . SER A 1 90 ? -32.871 1.598 11.390 1.00 89.19 90 SER A O 1
ATOM 705 N N . GLU A 1 91 ? -33.567 -0.434 12.036 1.00 93.31 91 GLU A N 1
ATOM 706 C CA . GLU A 1 91 ? -32.717 -0.510 13.224 1.00 93.31 91 GLU A CA 1
ATOM 707 C C . GLU A 1 91 ? -31.227 -0.587 12.846 1.00 93.31 91 GLU A C 1
ATOM 709 O O . GLU A 1 91 ? -30.398 0.115 13.434 1.00 93.31 91 GLU A O 1
ATOM 714 N N . LEU A 1 92 ? -30.879 -1.342 11.797 1.00 94.19 92 LEU A N 1
ATOM 715 C CA . LEU A 1 92 ? -29.532 -1.369 11.226 1.00 94.19 92 LEU A CA 1
ATOM 716 C C . LEU A 1 92 ? -29.109 0.016 10.720 1.00 94.19 92 LEU A C 1
ATOM 718 O O . LEU A 1 92 ? -28.041 0.501 11.093 1.00 94.19 92 LEU A O 1
ATOM 722 N N . ILE A 1 93 ? -29.947 0.697 9.934 1.00 95.06 93 ILE A N 1
ATOM 723 C CA . ILE A 1 93 ? -29.668 2.048 9.423 1.00 95.06 93 ILE A CA 1
ATOM 724 C C . ILE A 1 93 ? -29.470 3.031 10.579 1.00 95.06 93 ILE A C 1
ATOM 726 O O . ILE A 1 93 ? -28.561 3.862 10.536 1.00 95.06 93 ILE A O 1
ATOM 730 N N . LYS A 1 94 ? -30.276 2.939 11.642 1.00 93.44 94 LYS A N 1
ATOM 731 C CA . LYS A 1 94 ? -30.136 3.789 12.833 1.00 93.44 94 LYS A CA 1
ATOM 732 C C . LYS A 1 94 ? -28.785 3.571 13.522 1.00 93.44 94 LYS A C 1
ATOM 734 O O . LYS A 1 94 ? -28.128 4.546 13.897 1.00 93.44 94 LYS A O 1
ATOM 739 N N . ARG A 1 95 ? -28.331 2.318 13.630 1.00 93.56 95 ARG A N 1
ATOM 740 C CA . ARG A 1 95 ? -27.010 1.959 14.177 1.00 93.56 95 ARG A CA 1
ATOM 741 C C . ARG A 1 95 ? -25.869 2.435 13.284 1.00 93.56 95 ARG A C 1
ATOM 743 O O . ARG A 1 95 ? -24.944 3.070 13.787 1.00 93.56 95 ARG A O 1
ATOM 750 N N . LEU A 1 96 ? -25.963 2.219 11.973 1.00 94.25 96 LEU A N 1
ATOM 751 C CA . LEU A 1 96 ? -24.984 2.702 10.998 1.00 94.25 96 LEU A CA 1
ATOM 752 C C . LEU A 1 96 ? -24.884 4.227 11.023 1.00 94.25 96 LEU A C 1
ATOM 754 O O . LEU A 1 96 ? -23.785 4.766 11.057 1.00 94.25 96 LEU A O 1
ATOM 758 N N . ARG A 1 97 ? -26.013 4.938 11.110 1.00 93.19 97 ARG A N 1
ATOM 759 C CA . ARG A 1 97 ? -26.039 6.402 11.234 1.00 93.19 97 ARG A CA 1
ATOM 760 C C . ARG A 1 97 ? -25.400 6.882 12.536 1.00 93.19 97 ARG A C 1
ATOM 762 O O . ARG A 1 97 ? -24.716 7.904 12.537 1.00 93.19 97 ARG A O 1
ATOM 769 N N . ARG A 1 98 ? -25.597 6.162 13.645 1.00 92.19 98 ARG A N 1
ATOM 770 C CA . ARG A 1 98 ? -24.916 6.454 14.917 1.00 92.19 98 ARG A CA 1
ATOM 771 C C . ARG A 1 98 ? -23.405 6.260 14.792 1.00 92.19 98 ARG A C 1
ATOM 773 O O . ARG A 1 98 ? -22.656 7.108 15.268 1.00 92.19 98 ARG A O 1
ATOM 780 N N . LEU A 1 99 ? -22.967 5.188 14.134 1.00 92.50 99 LEU A N 1
ATOM 781 C CA . LEU A 1 99 ? -21.552 4.917 13.882 1.00 92.50 99 LEU A CA 1
ATOM 782 C C . LEU A 1 99 ? -20.935 5.967 12.941 1.00 92.50 99 LEU A C 1
ATOM 784 O O . LEU A 1 99 ? -19.855 6.478 13.220 1.00 92.50 99 LEU A O 1
ATOM 788 N N . ALA A 1 100 ? -21.673 6.371 11.904 1.00 92.81 100 ALA A N 1
ATOM 789 C CA . ALA A 1 100 ? -21.312 7.431 10.963 1.00 92.81 100 ALA A CA 1
ATOM 790 C C . ALA A 1 100 ? -21.188 8.818 11.611 1.00 92.81 100 ALA A C 1
ATOM 792 O O . ALA A 1 100 ? -20.419 9.653 11.156 1.00 92.81 100 ALA A O 1
ATOM 793 N N . ARG A 1 101 ? -21.917 9.082 12.699 1.00 91.94 101 ARG A N 1
ATOM 794 C CA . ARG A 1 101 ? -21.801 10.337 13.459 1.00 91.94 101 ARG A CA 1
ATOM 795 C C . ARG A 1 101 ? -20.703 10.317 14.517 1.00 91.94 101 ARG A C 1
ATOM 797 O O . ARG A 1 101 ? -20.466 11.347 15.141 1.00 91.94 101 ARG A O 1
ATOM 804 N N . ASN A 1 102 ? -20.038 9.184 14.746 1.00 92.88 102 ASN A N 1
ATOM 805 C CA . ASN A 1 102 ? -18.926 9.124 15.684 1.00 92.88 102 ASN A CA 1
ATOM 806 C C . ASN A 1 102 ? -17.649 9.671 15.013 1.00 92.88 102 ASN A C 1
ATOM 808 O O . ASN A 1 102 ? -17.084 8.988 14.154 1.00 92.88 102 A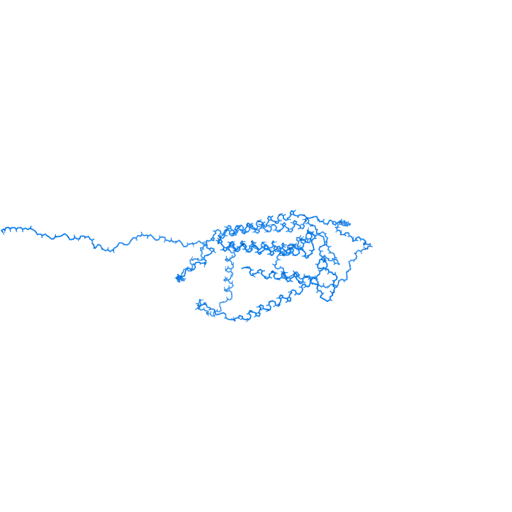SN A O 1
ATOM 812 N N . PRO A 1 103 ? -17.151 10.859 15.413 1.00 90.62 103 PRO A N 1
ATOM 813 C CA . PRO A 1 103 ? -16.009 11.486 14.752 1.00 90.62 103 PRO A CA 1
ATOM 814 C C . PRO A 1 103 ? -14.736 10.639 14.861 1.00 90.62 103 PRO A C 1
ATOM 816 O O . PRO A 1 103 ? -13.975 10.569 13.904 1.00 90.62 103 PRO A O 1
ATOM 819 N N . VAL A 1 104 ? -14.519 9.935 15.980 1.00 91.44 104 VAL A N 1
ATOM 820 C CA . VAL A 1 104 ? -13.330 9.081 16.156 1.00 91.44 104 VAL A CA 1
ATOM 821 C C . VAL A 1 104 ? -13.324 7.950 15.128 1.00 91.44 104 VAL A C 1
ATOM 823 O O . VAL A 1 104 ? -12.298 7.683 14.509 1.00 91.44 104 VAL A O 1
ATOM 826 N N . TYR A 1 105 ? -14.476 7.312 14.914 1.00 92.25 105 TYR A N 1
ATOM 827 C CA . TYR A 1 105 ? -14.599 6.219 13.953 1.00 92.25 105 TYR A CA 1
ATOM 828 C C . TYR A 1 105 ? -14.495 6.715 12.503 1.00 92.25 105 TYR A C 1
ATOM 830 O O . TYR A 1 105 ? -13.790 6.107 11.703 1.00 92.25 105 TYR A O 1
ATOM 838 N N . MET A 1 106 ? -15.135 7.839 12.165 1.00 95.50 106 MET A N 1
ATOM 839 C CA . MET A 1 106 ? -15.064 8.407 10.813 1.00 95.50 106 MET A CA 1
ATOM 840 C C . MET A 1 106 ? -13.641 8.812 10.431 1.00 95.50 106 MET A C 1
ATOM 842 O O . MET A 1 106 ? -13.149 8.384 9.391 1.00 95.50 106 MET A O 1
ATOM 846 N N . PHE A 1 107 ? -12.944 9.574 11.281 1.00 95.19 107 PHE A N 1
ATOM 847 C CA . PHE A 1 107 ? -11.567 9.977 10.986 1.00 95.19 107 PHE A CA 1
ATOM 848 C C . PHE A 1 107 ? -10.609 8.787 10.948 1.00 95.19 107 PHE A C 1
ATOM 850 O O . PHE A 1 107 ? -9.722 8.775 10.100 1.00 95.19 107 PHE A O 1
ATOM 857 N N . ARG A 1 108 ? -10.831 7.753 11.775 1.00 93.06 108 ARG A N 1
ATOM 858 C CA . ARG A 1 108 ? -10.103 6.483 11.655 1.00 93.06 108 ARG A CA 1
ATOM 859 C C . ARG A 1 108 ? -10.291 5.870 10.267 1.00 93.06 108 ARG A C 1
ATOM 861 O O . ARG A 1 108 ? -9.303 5.503 9.644 1.00 93.06 108 ARG A O 1
ATOM 868 N N . MET A 1 109 ? -11.530 5.779 9.785 1.00 94.25 109 MET A N 1
ATOM 869 C CA . MET A 1 109 ? -11.825 5.201 8.471 1.00 94.25 109 MET A CA 1
ATOM 870 C C . MET A 1 109 ? -11.218 6.019 7.330 1.00 94.25 109 MET A C 1
ATOM 872 O O . MET A 1 109 ? -10.585 5.442 6.451 1.00 94.25 109 MET A O 1
ATOM 876 N N . PHE A 1 110 ? -11.337 7.349 7.363 1.00 95.31 110 PHE A N 1
ATOM 877 C CA . PHE A 1 110 ? -10.741 8.211 6.338 1.00 95.31 110 PHE A CA 1
ATOM 878 C C . PHE A 1 110 ? -9.221 8.073 6.276 1.00 95.31 110 PHE A C 1
ATOM 880 O O . PHE A 1 110 ? -8.682 7.848 5.194 1.00 95.31 110 PHE A O 1
ATOM 887 N N . HIS A 1 111 ? -8.537 8.138 7.422 1.00 94.38 111 HIS A N 1
ATOM 888 C CA . HIS A 1 111 ? -7.098 7.888 7.489 1.00 94.38 111 HIS A CA 1
ATOM 889 C C . HIS A 1 111 ? -6.750 6.512 6.899 1.00 94.38 111 HIS A C 1
ATOM 891 O O . HIS A 1 111 ? -5.857 6.422 6.060 1.00 94.38 111 HIS A O 1
ATOM 897 N N . SER A 1 112 ? -7.468 5.453 7.295 1.00 93.12 112 SER A N 1
ATOM 898 C CA . SER A 1 112 ? -7.170 4.096 6.836 1.00 93.12 112 SER A CA 1
ATOM 899 C C . SER A 1 112 ? -7.330 3.965 5.325 1.00 93.12 112 SER A C 1
ATOM 901 O O . SER A 1 112 ? -6.426 3.456 4.673 1.00 93.12 112 SER A O 1
ATOM 903 N N . VAL A 1 113 ? -8.422 4.471 4.745 1.00 94.44 113 VAL A N 1
ATOM 904 C CA . VAL A 1 113 ? -8.643 4.424 3.290 1.00 94.44 113 VAL A CA 1
ATOM 905 C C . VAL A 1 113 ? -7.532 5.161 2.544 1.00 94.44 113 VAL A C 1
ATOM 907 O O . VAL A 1 113 ? -6.935 4.595 1.633 1.00 94.44 113 VAL A O 1
ATOM 910 N N . VAL A 1 114 ? -7.202 6.390 2.951 1.00 95.31 114 VAL A N 1
ATOM 911 C CA . VAL A 1 114 ? -6.145 7.178 2.295 1.00 95.31 114 VAL A CA 1
ATOM 912 C C . VAL A 1 114 ? -4.778 6.494 2.430 1.00 95.31 114 VAL A C 1
ATOM 914 O O . VAL A 1 114 ? -4.038 6.413 1.451 1.00 95.31 114 VAL A O 1
ATOM 917 N N . ALA A 1 115 ? -4.457 5.947 3.607 1.00 93.31 115 ALA A N 1
ATOM 918 C CA . ALA A 1 115 ? -3.222 5.196 3.834 1.00 93.31 115 ALA A CA 1
ATOM 919 C C . ALA A 1 115 ? -3.135 3.940 2.954 1.00 93.31 115 ALA A C 1
ATOM 921 O O . ALA A 1 115 ? -2.080 3.678 2.380 1.00 93.31 115 ALA A O 1
ATOM 922 N N . TYR A 1 116 ? -4.232 3.190 2.807 1.00 92.06 116 TYR A N 1
ATOM 923 C CA . TYR A 1 116 ? -4.274 2.005 1.946 1.00 92.06 116 TYR A CA 1
ATOM 924 C C . TYR A 1 116 ? -4.090 2.354 0.473 1.00 92.06 116 TYR A C 1
ATOM 926 O O . TYR A 1 116 ? -3.388 1.633 -0.229 1.00 92.06 116 TYR A O 1
ATOM 934 N N . ILE A 1 117 ? -4.671 3.461 0.004 1.00 93.56 117 ILE A N 1
ATOM 935 C CA . ILE A 1 117 ? -4.465 3.919 -1.374 1.00 93.56 117 ILE A CA 1
ATOM 936 C C . ILE A 1 117 ? -2.993 4.283 -1.598 1.00 93.56 117 ILE A C 1
ATOM 938 O O . ILE A 1 117 ? -2.423 3.876 -2.606 1.00 93.56 117 ILE A O 1
ATOM 942 N N . ALA A 1 118 ? -2.373 4.992 -0.651 1.00 94.94 118 ALA A N 1
ATOM 943 C CA . ALA A 1 118 ? -0.972 5.396 -0.743 1.00 94.94 118 ALA A CA 1
ATOM 944 C C . ALA A 1 118 ? -0.018 4.192 -0.725 1.00 94.94 118 ALA A C 1
ATOM 946 O O . ALA A 1 118 ? 0.756 3.982 -1.653 1.00 94.94 118 ALA A O 1
ATOM 947 N N . ILE A 1 119 ? -0.083 3.381 0.334 1.00 91.44 119 ILE A N 1
ATOM 948 C CA . ILE A 1 119 ? 0.858 2.279 0.558 1.00 91.44 119 ILE A CA 1
ATOM 949 C C . ILE A 1 119 ? 0.583 1.137 -0.421 1.00 91.44 119 ILE A C 1
ATOM 951 O O . ILE A 1 119 ? 1.518 0.609 -1.014 1.00 91.44 119 ILE A O 1
ATOM 955 N N . GLY A 1 120 ? -0.687 0.776 -0.628 1.00 90.06 120 GLY A N 1
ATOM 956 C CA . GLY A 1 120 ? -1.078 -0.270 -1.573 1.00 90.06 120 GLY A CA 1
ATOM 957 C C . GLY A 1 120 ? -0.745 0.112 -3.012 1.00 90.06 120 GLY A C 1
ATOM 958 O O . GLY A 1 120 ? -0.126 -0.672 -3.725 1.00 90.06 120 GLY A O 1
ATOM 959 N N . GLY A 1 121 ? -1.065 1.340 -3.423 1.00 91.56 121 GLY A N 1
ATOM 960 C CA . GLY A 1 121 ? -0.723 1.835 -4.755 1.00 91.56 121 GLY A CA 1
ATOM 961 C C . GLY A 1 121 ? 0.779 1.883 -5.005 1.00 91.56 121 GLY A C 1
ATOM 962 O O . GLY A 1 121 ? 1.248 1.384 -6.030 1.00 91.56 121 GLY A O 1
ATOM 963 N N . TYR A 1 122 ? 1.543 2.386 -4.031 1.00 92.94 122 TYR A N 1
ATOM 964 C CA . TYR A 1 122 ? 2.997 2.375 -4.119 1.00 92.94 122 TYR A CA 1
ATOM 965 C C . TYR A 1 122 ? 3.542 0.951 -4.229 1.00 92.94 122 TYR A C 1
ATOM 967 O O . TYR A 1 122 ? 4.294 0.680 -5.160 1.00 92.94 122 TYR A O 1
ATOM 975 N N . ALA A 1 123 ? 3.113 0.032 -3.358 1.00 89.81 123 ALA A N 1
ATOM 976 C CA . ALA A 1 123 ? 3.570 -1.357 -3.359 1.00 89.81 123 ALA A CA 1
ATOM 977 C C . ALA A 1 123 ? 3.345 -2.057 -4.710 1.00 89.81 123 ALA A C 1
ATOM 979 O O . ALA A 1 123 ? 4.244 -2.743 -5.185 1.00 89.81 123 ALA A O 1
ATOM 980 N N . LEU A 1 124 ? 2.198 -1.838 -5.367 1.00 88.06 124 LEU A N 1
ATOM 981 C CA . LEU A 1 124 ? 1.943 -2.391 -6.705 1.00 88.06 124 LEU A CA 1
ATOM 982 C C . LEU A 1 124 ? 2.804 -1.746 -7.799 1.00 88.06 124 LEU A C 1
ATOM 984 O O . LEU A 1 124 ? 3.233 -2.425 -8.729 1.00 88.06 124 LEU A O 1
ATOM 988 N N . SER A 1 125 ? 3.040 -0.436 -7.720 1.00 90.12 125 SER A N 1
ATOM 989 C CA . SER A 1 125 ? 3.848 0.285 -8.715 1.00 90.12 125 SER A CA 1
ATOM 990 C C . SER A 1 125 ? 5.357 0.104 -8.523 1.00 90.12 125 SER A C 1
ATOM 992 O O . SER A 1 125 ? 6.129 0.314 -9.459 1.00 90.12 125 SER A O 1
ATOM 994 N N . PHE A 1 126 ? 5.792 -0.304 -7.329 1.00 90.56 126 PHE A N 1
ATOM 995 C CA . PHE A 1 126 ? 7.199 -0.327 -6.953 1.00 90.56 126 PHE A CA 1
ATOM 996 C C . PHE A 1 126 ? 8.062 -1.277 -7.799 1.00 90.56 126 PHE A C 1
ATOM 998 O O . PHE A 1 126 ? 9.137 -0.840 -8.198 1.00 90.56 126 PHE A O 1
ATOM 1005 N N . PRO A 1 127 ? 7.648 -2.509 -8.164 1.00 89.88 127 PRO A N 1
ATOM 1006 C CA . PRO A 1 127 ? 8.456 -3.365 -9.036 1.00 89.88 127 PRO A CA 1
ATOM 1007 C C . PRO A 1 127 ? 8.742 -2.718 -10.396 1.00 89.88 127 PRO A C 1
ATOM 1009 O O . PRO A 1 127 ? 9.881 -2.718 -10.854 1.00 89.88 127 PRO A O 1
ATOM 1012 N N . ARG A 1 128 ? 7.734 -2.089 -11.018 1.00 87.56 128 ARG A N 1
ATOM 1013 C CA . ARG A 1 128 ? 7.901 -1.323 -12.267 1.00 87.56 128 ARG A CA 1
ATOM 1014 C C . ARG A 1 128 ? 8.806 -0.114 -12.057 1.00 87.56 128 ARG A C 1
ATOM 1016 O O . ARG A 1 128 ? 9.696 0.141 -12.864 1.00 87.56 128 ARG A O 1
ATOM 1023 N N . TYR A 1 129 ? 8.610 0.597 -10.952 1.00 89.12 129 TYR A N 1
ATOM 1024 C CA . TYR A 1 129 ? 9.482 1.694 -10.560 1.00 89.12 129 TYR A CA 1
ATOM 1025 C C . TYR A 1 129 ? 10.939 1.257 -10.422 1.00 89.12 129 TYR A C 1
ATOM 1027 O O . TYR A 1 129 ? 11.814 1.874 -11.020 1.00 89.12 129 TYR A O 1
ATOM 1035 N N . ALA A 1 130 ? 11.203 0.159 -9.721 1.00 88.44 130 ALA A N 1
ATOM 1036 C CA . ALA A 1 130 ? 12.543 -0.352 -9.495 1.00 88.44 130 ALA A CA 1
ATOM 1037 C C . ALA A 1 130 ? 13.199 -0.906 -10.772 1.00 88.44 130 ALA A C 1
ATOM 1039 O O . ALA A 1 130 ? 14.390 -0.674 -10.976 1.00 88.44 130 ALA A O 1
ATOM 1040 N N . GLN A 1 131 ? 12.439 -1.560 -11.660 1.00 86.56 131 GLN A N 1
ATOM 1041 C CA . GLN A 1 131 ? 12.927 -2.009 -12.974 1.00 86.56 131 GLN A CA 1
ATOM 1042 C C . GLN A 1 131 ? 13.536 -0.848 -13.769 1.00 86.56 131 GLN A C 1
ATOM 1044 O O . GLN A 1 131 ? 14.661 -0.944 -14.253 1.00 86.56 131 GLN A O 1
ATOM 1049 N N . HIS A 1 132 ? 12.808 0.267 -13.864 1.00 85.00 132 HIS A N 1
ATOM 1050 C CA . HIS A 1 132 ? 13.220 1.410 -14.676 1.00 85.00 132 HIS A CA 1
ATOM 1051 C C . HIS A 1 132 ? 14.207 2.336 -13.953 1.00 85.00 132 HIS A C 1
ATOM 1053 O O . HIS A 1 132 ? 15.195 2.757 -14.548 1.00 85.00 132 HIS A O 1
ATOM 1059 N N . GLN A 1 133 ? 13.983 2.628 -12.670 1.00 85.94 133 GLN A N 1
ATOM 1060 C CA . GLN A 1 133 ? 14.811 3.560 -11.900 1.00 85.94 133 GLN A CA 1
ATOM 1061 C C . GLN A 1 133 ? 16.173 2.971 -11.508 1.00 85.94 133 GLN A C 1
ATOM 1063 O O . GLN A 1 133 ? 17.164 3.699 -11.472 1.00 85.94 133 GLN A O 1
ATOM 1068 N N . PHE A 1 134 ? 16.228 1.673 -11.191 1.00 85.44 134 PHE A N 1
ATOM 1069 C CA . PHE A 1 134 ? 17.439 0.994 -10.711 1.00 85.44 134 PHE A CA 1
ATOM 1070 C C . PHE A 1 134 ? 18.019 0.003 -11.730 1.00 85.44 134 PHE A C 1
ATOM 1072 O O . PHE A 1 134 ? 18.903 -0.778 -11.373 1.00 85.44 134 PHE A O 1
ATOM 1079 N N . ALA A 1 135 ? 17.521 0.027 -12.974 1.00 84.25 135 ALA A N 1
ATOM 1080 C CA . ALA A 1 135 ? 17.931 -0.862 -14.065 1.00 84.25 135 ALA A CA 1
ATOM 1081 C C . ALA A 1 135 ? 17.968 -2.347 -13.650 1.00 84.25 135 ALA A C 1
ATOM 1083 O O . ALA A 1 135 ? 18.885 -3.088 -14.001 1.00 84.25 135 ALA A O 1
ATOM 1084 N N . GLN A 1 136 ? 16.986 -2.765 -12.849 1.00 81.75 136 GLN A N 1
ATOM 1085 C CA . GLN A 1 136 ? 16.885 -4.129 -12.338 1.00 81.75 136 GLN A CA 1
ATOM 1086 C C . GLN A 1 136 ? 16.087 -5.013 -13.295 1.00 81.75 136 GLN A C 1
ATOM 1088 O O . GLN A 1 136 ? 15.198 -4.546 -14.012 1.00 81.75 136 GLN A O 1
ATOM 1093 N N . SER A 1 137 ? 16.365 -6.316 -13.260 1.00 82.69 137 SER A N 1
ATOM 1094 C CA . SER A 1 137 ? 15.510 -7.303 -13.913 1.00 82.69 137 SER A CA 1
ATOM 1095 C C . SER A 1 137 ? 14.115 -7.318 -13.270 1.00 82.69 137 SER A C 1
ATOM 1097 O O . SER A 1 137 ? 13.918 -6.875 -12.132 1.00 82.69 137 SER A O 1
ATOM 1099 N N . ALA A 1 138 ? 13.121 -7.846 -13.986 1.00 77.56 138 ALA A N 1
ATOM 1100 C CA . ALA A 1 138 ? 11.761 -7.901 -13.463 1.00 77.56 138 ALA A CA 1
ATOM 1101 C C . ALA A 1 138 ? 11.639 -8.768 -12.199 1.00 77.56 138 ALA A C 1
ATOM 1103 O O . ALA A 1 138 ? 10.872 -8.426 -11.293 1.00 77.56 138 ALA A O 1
ATOM 1104 N N . SER A 1 139 ? 12.420 -9.847 -12.118 1.00 77.50 139 SER A N 1
ATOM 1105 C CA . SER A 1 139 ? 12.479 -10.734 -10.959 1.00 77.50 139 SER A CA 1
ATOM 1106 C C . SER A 1 139 ? 13.143 -10.066 -9.760 1.00 77.50 139 SER A C 1
ATOM 1108 O O . SER A 1 139 ? 12.575 -10.095 -8.672 1.00 77.50 139 SER A O 1
ATOM 1110 N N . ASP A 1 140 ? 14.293 -9.415 -9.949 1.00 77.44 140 ASP A N 1
ATOM 1111 C CA . ASP A 1 140 ? 15.052 -8.822 -8.840 1.00 77.44 140 ASP A CA 1
ATOM 1112 C C . ASP A 1 140 ? 14.302 -7.638 -8.225 1.00 77.44 140 ASP A C 1
ATOM 1114 O O . ASP A 1 140 ? 14.221 -7.510 -7.003 1.00 77.44 140 ASP A O 1
ATOM 1118 N N . ALA A 1 141 ? 13.672 -6.815 -9.067 1.00 84.81 141 ALA A N 1
ATOM 1119 C CA . ALA A 1 141 ? 12.827 -5.713 -8.625 1.00 84.81 141 ALA A CA 1
ATOM 1120 C C . ALA A 1 141 ? 11.627 -6.192 -7.792 1.00 84.81 141 ALA A C 1
ATOM 1122 O O . ALA A 1 141 ? 11.311 -5.590 -6.767 1.00 84.81 141 ALA A O 1
ATOM 1123 N N . SER A 1 142 ? 10.976 -7.279 -8.216 1.00 85.62 142 SER A N 1
ATOM 1124 C CA . SER A 1 142 ? 9.828 -7.853 -7.500 1.00 85.62 142 SER A CA 1
ATOM 1125 C C . SER A 1 142 ? 10.261 -8.501 -6.183 1.00 85.62 142 SER A C 1
ATOM 1127 O O . SER A 1 142 ? 9.657 -8.255 -5.146 1.00 85.62 142 SER A O 1
ATOM 1129 N N . LEU A 1 143 ? 11.377 -9.238 -6.183 1.00 83.81 143 LEU A N 1
ATOM 1130 C CA . LEU A 1 143 ? 11.947 -9.819 -4.965 1.00 83.81 143 LEU A CA 1
ATOM 1131 C C . LEU A 1 143 ? 12.312 -8.749 -3.934 1.00 83.81 143 LEU A C 1
ATOM 1133 O O . LEU A 1 143 ? 11.991 -8.896 -2.754 1.00 83.81 143 LEU A O 1
ATOM 1137 N N . LEU A 1 144 ? 12.947 -7.658 -4.369 1.00 84.19 144 LEU A N 1
ATOM 1138 C CA . LEU A 1 144 ? 13.279 -6.533 -3.499 1.00 84.19 144 LEU A CA 1
ATOM 1139 C C . LEU A 1 144 ? 12.016 -5.885 -2.910 1.00 84.19 144 LEU A C 1
ATOM 1141 O O . LEU A 1 144 ? 11.976 -5.590 -1.712 1.00 84.19 144 LEU A O 1
ATOM 1145 N N . ALA A 1 145 ? 10.987 -5.687 -3.738 1.00 85.81 145 ALA A N 1
ATOM 1146 C CA . ALA A 1 145 ? 9.697 -5.139 -3.326 1.00 85.81 145 ALA A CA 1
ATOM 1147 C C . ALA A 1 145 ? 9.042 -5.990 -2.231 1.00 85.81 145 ALA A C 1
ATOM 1149 O O . ALA A 1 145 ? 8.671 -5.486 -1.170 1.00 85.81 145 ALA A O 1
ATOM 1150 N N . ASP A 1 146 ? 8.941 -7.292 -2.476 1.00 83.38 146 ASP A N 1
ATOM 1151 C CA . ASP A 1 146 ? 8.153 -8.193 -1.645 1.00 83.38 146 ASP A CA 1
ATOM 1152 C C . ASP A 1 146 ? 8.860 -8.499 -0.323 1.00 83.38 146 ASP A C 1
ATOM 1154 O O . ASP A 1 146 ? 8.247 -8.430 0.746 1.00 83.38 146 ASP A O 1
ATOM 1158 N N . ILE A 1 147 ? 10.171 -8.759 -0.361 1.00 85.50 147 ILE A N 1
ATOM 1159 C CA . ILE A 1 147 ? 10.955 -9.052 0.846 1.00 85.50 147 ILE A CA 1
ATOM 1160 C C . ILE A 1 147 ? 10.960 -7.847 1.787 1.00 85.50 147 ILE A C 1
ATOM 1162 O O . ILE A 1 147 ? 10.721 -8.006 2.988 1.00 85.50 147 ILE A O 1
ATOM 1166 N N . SER A 1 148 ? 11.204 -6.643 1.257 1.00 86.06 148 SER A N 1
ATOM 1167 C CA . SER A 1 148 ? 11.226 -5.428 2.077 1.00 86.06 148 SER A CA 1
ATOM 1168 C C . SER A 1 148 ? 9.868 -5.175 2.733 1.00 86.06 148 SER A C 1
ATOM 1170 O O . SER A 1 148 ? 9.800 -4.972 3.946 1.00 86.06 148 SER A O 1
ATOM 1172 N N . ASN A 1 149 ? 8.778 -5.293 1.973 1.00 84.38 149 ASN A N 1
ATOM 1173 C CA . ASN A 1 149 ? 7.428 -5.053 2.468 1.00 84.38 149 ASN A CA 1
ATOM 1174 C C . ASN A 1 149 ? 7.026 -6.032 3.589 1.00 84.38 149 ASN A C 1
ATOM 1176 O O . ASN A 1 149 ? 6.507 -5.617 4.631 1.00 84.38 149 ASN A O 1
ATOM 1180 N N . ILE A 1 150 ? 7.311 -7.328 3.422 1.00 84.75 150 ILE A N 1
ATOM 1181 C CA . ILE A 1 150 ? 6.987 -8.356 4.423 1.00 84.75 150 ILE A CA 1
ATOM 1182 C C . ILE A 1 150 ? 7.791 -8.142 5.703 1.00 84.75 150 ILE A C 1
ATOM 1184 O O . ILE A 1 150 ? 7.213 -8.145 6.792 1.00 84.75 150 ILE A O 1
ATOM 1188 N N . LEU A 1 151 ? 9.108 -7.948 5.590 1.00 88.00 151 LEU A N 1
ATOM 1189 C CA . LEU A 1 151 ? 9.971 -7.750 6.754 1.00 88.00 151 LEU A CA 1
ATOM 1190 C C . LEU A 1 151 ? 9.534 -6.523 7.556 1.00 88.00 151 LEU A C 1
ATOM 1192 O O . LEU A 1 151 ? 9.397 -6.607 8.779 1.00 88.00 151 LEU A O 1
ATOM 1196 N N . SER A 1 152 ? 9.226 -5.417 6.877 1.00 88.19 152 SER A N 1
ATOM 1197 C CA . SER A 1 152 ? 8.696 -4.216 7.522 1.00 88.19 152 SER A CA 1
ATOM 1198 C C . SER A 1 152 ? 7.374 -4.479 8.251 1.00 88.19 152 SER A C 1
ATOM 1200 O O . SER A 1 152 ? 7.221 -4.045 9.393 1.00 88.19 152 SER A O 1
ATOM 1202 N N . HIS A 1 153 ? 6.443 -5.236 7.659 1.00 86.81 153 HIS A N 1
ATOM 1203 C CA . HIS A 1 153 ? 5.179 -5.593 8.314 1.00 86.81 153 HIS A CA 1
ATOM 1204 C C . HIS A 1 153 ? 5.376 -6.491 9.540 1.00 86.81 153 HIS A C 1
ATOM 1206 O O . HIS A 1 153 ? 4.747 -6.259 10.574 1.00 86.81 153 HIS A O 1
ATOM 1212 N N . VAL A 1 154 ? 6.246 -7.501 9.452 1.00 87.50 154 VAL A N 1
ATOM 1213 C CA . VAL A 1 154 ? 6.537 -8.420 10.565 1.00 87.50 154 VAL A CA 1
ATOM 1214 C C . VAL A 1 154 ? 7.120 -7.652 11.749 1.00 87.50 154 VAL A C 1
ATOM 1216 O O . VAL A 1 154 ? 6.628 -7.788 12.872 1.00 87.50 154 VAL A O 1
ATOM 1219 N N . ILE A 1 155 ? 8.122 -6.807 11.496 1.00 90.94 155 ILE A N 1
ATOM 1220 C CA . ILE A 1 155 ? 8.773 -5.995 12.530 1.00 90.94 155 ILE A CA 1
ATOM 1221 C C . ILE A 1 155 ? 7.777 -4.987 13.119 1.00 90.94 155 ILE A C 1
ATOM 1223 O O . ILE A 1 155 ? 7.642 -4.906 14.339 1.00 90.94 155 ILE A O 1
ATOM 1227 N N . GLY A 1 156 ? 7.031 -4.266 12.276 1.00 90.00 156 GLY A N 1
ATOM 1228 C CA . GLY A 1 156 ? 6.078 -3.243 12.712 1.00 90.00 156 GLY A CA 1
ATOM 1229 C C . GLY A 1 156 ? 4.935 -3.806 13.558 1.00 90.00 156 GLY A C 1
ATOM 1230 O O . GLY A 1 156 ? 4.661 -3.304 14.648 1.00 90.00 156 GLY A O 1
ATOM 1231 N N . VAL A 1 157 ? 4.302 -4.897 13.111 1.00 89.00 157 VAL A N 1
ATOM 1232 C CA . VAL A 1 157 ? 3.241 -5.567 13.883 1.00 89.00 157 VAL A CA 1
ATOM 1233 C C . VAL A 1 157 ? 3.795 -6.135 15.187 1.00 89.00 157 VAL A C 1
ATOM 1235 O O . VAL A 1 157 ? 3.119 -6.048 16.213 1.00 89.00 157 VAL A O 1
ATOM 1238 N N . GLY A 1 158 ? 5.007 -6.696 15.173 1.00 90.06 158 GLY A N 1
ATOM 1239 C CA . GLY A 1 158 ? 5.671 -7.215 16.369 1.00 90.06 158 GLY A CA 1
ATOM 1240 C C . GLY A 1 158 ? 5.901 -6.131 17.422 1.00 90.06 158 GLY A C 1
ATOM 1241 O O . GLY A 1 158 ? 5.419 -6.258 18.550 1.00 90.06 158 GLY A O 1
ATOM 1242 N N . LEU A 1 159 ? 6.567 -5.039 17.038 1.00 91.44 159 LEU A N 1
ATOM 1243 C CA . LEU A 1 159 ? 6.856 -3.909 17.925 1.00 91.44 159 LEU A CA 1
ATOM 1244 C C . LEU A 1 159 ? 5.574 -3.225 18.420 1.00 91.44 159 LEU A C 1
ATOM 1246 O O . LEU A 1 159 ? 5.451 -2.968 19.616 1.00 91.44 159 LEU A O 1
ATOM 1250 N N . GLY A 1 160 ? 4.587 -3.006 17.546 1.00 90.81 160 GLY A N 1
ATOM 1251 C CA . GLY A 1 160 ? 3.304 -2.400 17.917 1.00 90.81 160 GLY A CA 1
ATOM 1252 C C . GLY A 1 160 ? 2.477 -3.276 18.864 1.00 90.81 160 GLY A C 1
ATOM 1253 O O . GLY A 1 160 ? 1.900 -2.779 19.832 1.00 90.81 160 GLY A O 1
ATOM 1254 N N . SER A 1 161 ? 2.465 -4.595 18.645 1.00 89.50 161 SER A N 1
ATOM 1255 C CA . SER A 1 161 ? 1.785 -5.536 19.547 1.00 89.50 161 SER A CA 1
ATOM 1256 C C . SER A 1 161 ? 2.452 -5.550 20.922 1.00 89.50 161 SER A C 1
ATOM 1258 O O . SER A 1 161 ? 1.768 -5.457 21.940 1.00 89.50 161 SER A O 1
ATOM 1260 N N . MET A 1 162 ? 3.786 -5.617 20.960 1.00 91.31 162 MET A N 1
ATOM 1261 C CA . MET A 1 162 ? 4.556 -5.573 22.204 1.00 91.31 162 MET A CA 1
ATOM 1262 C C . MET A 1 162 ? 4.311 -4.264 22.968 1.00 91.31 162 MET A C 1
ATOM 1264 O O . MET A 1 162 ? 4.049 -4.296 24.169 1.00 91.31 162 MET A O 1
ATOM 1268 N N . PHE A 1 163 ? 4.309 -3.128 22.269 1.00 92.31 163 PHE A N 1
ATOM 1269 C CA . PHE A 1 163 ? 4.024 -1.808 22.832 1.00 92.31 163 PHE A CA 1
ATOM 1270 C C . PHE A 1 163 ? 2.646 -1.741 23.507 1.00 92.31 163 PHE A C 1
ATOM 1272 O O . PHE A 1 163 ? 2.539 -1.303 24.653 1.00 92.31 163 PHE A O 1
ATOM 1279 N N . VAL A 1 164 ? 1.590 -2.219 22.841 1.00 90.19 164 VAL A N 1
ATOM 1280 C CA . VAL A 1 164 ? 0.223 -2.188 23.392 1.00 90.19 164 VAL A CA 1
ATOM 1281 C C . VAL A 1 164 ? 0.062 -3.146 24.573 1.00 90.19 164 VAL A C 1
ATOM 1283 O O . VAL A 1 164 ? -0.542 -2.774 25.578 1.00 90.19 164 VAL A O 1
ATOM 1286 N N . HIS A 1 165 ? 0.608 -4.361 24.479 1.00 87.62 165 HIS A N 1
ATOM 1287 C CA . HIS A 1 165 ? 0.440 -5.374 25.522 1.00 87.62 165 HIS A CA 1
ATOM 1288 C C . HIS A 1 165 ? 1.254 -5.085 26.786 1.00 87.62 165 HIS A C 1
ATOM 1290 O O . HIS A 1 165 ? 0.753 -5.331 27.881 1.00 87.62 165 HIS A O 1
ATOM 1296 N N . LEU A 1 166 ? 2.477 -4.557 26.655 1.00 89.69 166 LEU A N 1
ATOM 1297 C CA . LEU A 1 166 ? 3.352 -4.314 27.805 1.00 89.69 166 LEU A CA 1
ATOM 1298 C C . LEU A 1 166 ? 3.099 -2.964 28.472 1.00 89.69 166 LEU A C 1
ATOM 1300 O O . LEU A 1 166 ? 3.142 -2.875 29.695 1.00 89.69 166 LEU A O 1
ATOM 1304 N N . LEU A 1 167 ? 2.841 -1.911 27.692 1.00 89.31 167 LEU A N 1
ATOM 1305 C CA . LEU A 1 167 ? 2.750 -0.554 28.237 1.00 89.31 167 LEU A CA 1
ATOM 1306 C C . LEU A 1 167 ? 1.313 -0.100 28.503 1.00 89.31 167 LEU A C 1
ATOM 1308 O O . LEU A 1 167 ? 1.137 0.973 29.078 1.00 89.31 167 LEU A O 1
ATOM 1312 N N . LYS A 1 168 ? 0.302 -0.873 28.059 1.00 89.00 168 LYS A N 1
ATOM 1313 C CA . LYS A 1 168 ? -1.135 -0.523 28.091 1.00 89.00 168 LYS A CA 1
ATOM 1314 C C . LYS A 1 168 ? -1.363 0.998 27.932 1.00 89.00 168 LYS A C 1
ATOM 1316 O O . LYS A 1 168 ? -1.969 1.643 28.791 1.00 89.00 168 LYS A O 1
ATOM 1321 N N . PRO A 1 169 ? -0.843 1.613 26.851 1.00 90.25 169 PRO A N 1
ATOM 1322 C CA . PRO A 1 169 ? -0.813 3.063 26.695 1.00 90.25 169 PRO A CA 1
ATOM 1323 C C . PRO A 1 169 ? -2.217 3.646 26.527 1.00 90.25 169 PRO A C 1
ATOM 1325 O O . PRO A 1 169 ? -3.112 3.013 25.965 1.00 90.25 169 PRO A O 1
ATOM 1328 N N . SER A 1 170 ? -2.413 4.897 26.949 1.00 88.75 170 SER A N 1
ATOM 1329 C CA . SER A 1 170 ? -3.687 5.586 26.712 1.00 88.75 170 SER A CA 1
ATOM 1330 C C . SER A 1 170 ? -3.994 5.717 25.203 1.00 88.75 170 SER A C 1
ATOM 1332 O O . SER A 1 170 ? -3.064 5.836 24.398 1.00 88.75 170 SER A O 1
ATOM 1334 N N . PRO A 1 171 ? -5.275 5.804 24.788 1.00 88.00 171 PRO A N 1
ATOM 1335 C CA . PRO A 1 171 ? -5.663 5.971 23.379 1.00 88.00 171 PRO A CA 1
ATOM 1336 C C . PRO A 1 171 ? -4.982 7.140 22.663 1.00 88.00 171 PRO A C 1
ATOM 1338 O O . PRO A 1 171 ? -4.804 7.116 21.448 1.00 88.00 171 PRO A O 1
ATOM 1341 N N . ARG A 1 172 ? -4.620 8.187 23.414 1.00 88.44 172 ARG A N 1
ATOM 1342 C CA . ARG A 1 172 ? -3.924 9.361 22.878 1.00 88.44 172 ARG A CA 1
ATOM 1343 C C . ARG A 1 172 ? -2.494 9.023 22.496 1.00 88.44 172 ARG A C 1
ATOM 1345 O O . ARG A 1 172 ? -2.067 9.406 21.419 1.00 88.44 172 ARG A O 1
ATOM 1352 N N . VAL A 1 173 ? -1.791 8.292 23.357 1.00 91.50 173 VAL A N 1
ATOM 1353 C CA . VAL A 1 173 ? -0.411 7.867 23.106 1.00 91.50 173 VAL A CA 1
ATOM 1354 C C . VAL A 1 173 ? -0.370 6.941 21.892 1.00 91.50 173 VAL A C 1
ATOM 1356 O O . VAL A 1 173 ? 0.445 7.157 21.008 1.00 91.50 173 VAL A O 1
ATOM 1359 N N . VAL A 1 174 ? -1.319 6.004 21.778 1.00 91.38 174 VAL A N 1
ATOM 1360 C CA . VAL A 1 174 ? -1.457 5.148 20.583 1.00 91.38 174 VAL A CA 1
ATOM 1361 C C . VAL A 1 174 ? -1.746 5.977 19.328 1.00 91.38 174 VAL A C 1
ATOM 1363 O O . VAL A 1 174 ? -1.164 5.744 18.274 1.00 91.38 174 VAL A O 1
ATOM 1366 N N . GLY A 1 175 ? -2.638 6.967 19.416 1.00 91.44 175 GLY A N 1
ATOM 1367 C CA . GLY A 1 175 ? -2.935 7.858 18.292 1.00 91.44 175 GLY A CA 1
ATOM 1368 C C . GLY A 1 175 ? -1.738 8.711 17.858 1.00 91.44 175 GLY A C 1
ATOM 1369 O O . GLY A 1 175 ? -1.523 8.890 16.659 1.00 91.44 175 GLY A O 1
ATOM 1370 N N . MET A 1 176 ? -0.952 9.209 18.817 1.00 92.06 176 MET A N 1
ATOM 1371 C CA . MET A 1 176 ? 0.266 9.989 18.574 1.00 92.06 176 MET A CA 1
ATOM 1372 C C . MET A 1 176 ? 1.380 9.136 17.972 1.00 92.06 176 MET A C 1
ATOM 1374 O O . MET A 1 176 ? 2.033 9.584 17.036 1.00 92.06 176 MET A O 1
ATOM 1378 N N . GLU A 1 177 ? 1.561 7.912 18.465 1.00 91.25 177 GLU A N 1
ATOM 1379 C CA . GLU A 1 177 ? 2.509 6.949 17.906 1.00 91.25 177 GLU A CA 1
ATOM 1380 C C . GLU A 1 177 ? 2.184 6.681 16.428 1.00 91.25 177 GLU A C 1
ATOM 1382 O O . GLU A 1 177 ? 3.016 6.952 15.563 1.00 91.25 177 GLU A O 1
ATOM 1387 N N . ASN A 1 178 ? 0.933 6.340 16.107 1.00 91.38 178 ASN A N 1
ATOM 1388 C CA . ASN A 1 178 ? 0.509 6.136 14.719 1.00 91.38 178 ASN A CA 1
ATOM 1389 C C . ASN A 1 178 ? 0.692 7.387 13.838 1.00 91.38 178 ASN A C 1
ATOM 1391 O O . ASN A 1 178 ? 1.086 7.278 12.678 1.00 91.38 178 ASN A O 1
ATOM 1395 N N . ALA A 1 179 ? 0.412 8.585 14.367 1.00 92.38 179 ALA A N 1
ATOM 1396 C CA . ALA A 1 179 ? 0.635 9.832 13.632 1.00 92.38 179 ALA A CA 1
ATOM 1397 C C . ALA A 1 179 ? 2.130 10.075 13.364 1.00 92.38 179 ALA A C 1
ATOM 1399 O O . ALA A 1 179 ? 2.496 10.510 12.273 1.00 92.38 179 ALA A O 1
ATOM 1400 N N . SER A 1 180 ? 2.997 9.755 14.329 1.00 91.94 180 SER A N 1
ATOM 1401 C CA . SER A 1 180 ? 4.448 9.867 14.169 1.00 91.94 180 SER A CA 1
ATOM 1402 C C . SER A 1 180 ? 5.002 8.871 13.148 1.00 91.94 180 SER A C 1
ATOM 1404 O O . SER A 1 180 ? 5.806 9.264 12.306 1.00 91.94 180 SER A O 1
ATOM 1406 N N . ALA A 1 181 ? 4.510 7.627 13.137 1.00 91.75 181 ALA A N 1
ATOM 1407 C CA . ALA A 1 181 ? 4.879 6.626 12.13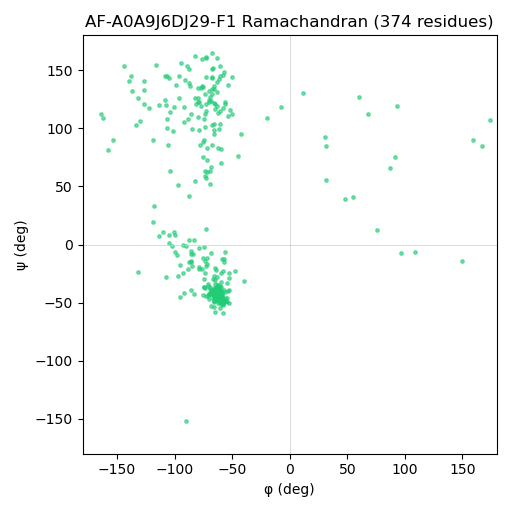9 1.00 91.75 181 ALA A CA 1
ATOM 1408 C C . ALA A 1 181 ? 4.480 7.064 10.718 1.00 91.75 181 ALA A C 1
ATOM 1410 O O . ALA A 1 181 ? 5.278 6.959 9.788 1.00 91.75 181 ALA A O 1
ATOM 1411 N N . ALA A 1 182 ? 3.275 7.621 10.550 1.00 90.69 182 ALA A N 1
ATOM 1412 C CA . ALA A 1 182 ? 2.813 8.134 9.260 1.00 90.69 182 ALA A CA 1
ATOM 1413 C C . ALA A 1 182 ? 3.628 9.352 8.782 1.00 90.69 182 ALA A C 1
ATOM 1415 O O . ALA A 1 182 ? 3.987 9.432 7.606 1.00 90.69 182 ALA A O 1
ATOM 1416 N N . ALA A 1 183 ? 3.985 10.263 9.692 1.00 92.56 183 ALA A N 1
ATOM 1417 C CA . ALA A 1 183 ? 4.848 11.401 9.382 1.00 92.56 183 ALA A CA 1
ATOM 1418 C C . ALA A 1 183 ? 6.261 10.953 8.975 1.00 92.56 183 ALA A C 1
ATOM 1420 O O . ALA A 1 183 ? 6.805 11.441 7.986 1.00 92.56 183 ALA A O 1
ATOM 1421 N N . PHE A 1 184 ? 6.837 9.984 9.691 1.00 94.31 184 PHE A N 1
ATOM 1422 C CA . PHE A 1 184 ? 8.126 9.392 9.340 1.00 94.31 184 PHE A CA 1
ATOM 1423 C C . PHE A 1 184 ? 8.089 8.709 7.967 1.00 94.31 184 PHE A C 1
ATOM 1425 O O . PHE A 1 184 ? 9.012 8.878 7.170 1.00 94.31 184 PHE A O 1
ATOM 1432 N N . ALA A 1 185 ? 7.005 7.995 7.651 1.00 92.94 185 ALA A N 1
ATOM 1433 C CA . ALA A 1 185 ? 6.811 7.416 6.328 1.00 92.94 185 ALA A CA 1
ATOM 1434 C C . ALA A 1 185 ? 6.792 8.505 5.243 1.00 92.94 185 ALA A C 1
ATOM 1436 O O . ALA A 1 185 ? 7.544 8.406 4.278 1.00 92.94 185 ALA A O 1
ATOM 1437 N N . ALA A 1 186 ? 6.022 9.585 5.421 1.00 94.56 186 ALA A N 1
ATOM 1438 C CA . ALA A 1 186 ? 5.984 10.697 4.466 1.00 94.56 186 ALA A CA 1
ATOM 1439 C C . ALA A 1 186 ? 7.371 11.339 4.251 1.00 94.56 186 ALA A C 1
ATOM 1441 O O . ALA A 1 186 ? 7.768 11.584 3.113 1.00 94.56 186 ALA A O 1
ATOM 1442 N N . LEU A 1 187 ? 8.140 11.546 5.326 1.00 94.75 187 LEU A N 1
ATOM 1443 C CA . LEU A 1 187 ? 9.523 12.035 5.245 1.00 94.75 187 LEU A CA 1
ATOM 1444 C C . LEU A 1 187 ? 10.447 11.053 4.514 1.00 94.75 187 LEU A C 1
ATOM 1446 O O . LEU A 1 187 ? 11.312 11.476 3.750 1.00 94.75 187 LEU A O 1
ATOM 1450 N N . SER A 1 188 ? 10.246 9.750 4.705 1.00 93.75 188 SER A N 1
ATOM 1451 C CA . SER A 1 188 ? 11.012 8.714 4.008 1.00 93.75 188 SER A CA 1
ATOM 1452 C C . SER A 1 188 ? 10.750 8.749 2.501 1.00 93.75 188 SER A C 1
ATOM 1454 O O . SER A 1 188 ? 11.696 8.704 1.720 1.00 93.75 188 SER A O 1
ATOM 1456 N N . PHE A 1 189 ? 9.493 8.915 2.074 1.00 94.25 189 PHE A N 1
ATOM 1457 C CA . PHE A 1 189 ? 9.153 9.072 0.654 1.00 94.25 189 PHE A CA 1
ATOM 1458 C C . PHE A 1 189 ? 9.733 10.353 0.045 1.00 94.25 189 PHE A C 1
ATOM 1460 O O . PHE A 1 189 ? 10.249 10.307 -1.072 1.00 94.25 189 PHE A O 1
ATOM 1467 N N . LEU A 1 190 ? 9.739 11.464 0.789 1.00 93.19 190 LEU A N 1
ATOM 1468 C CA . LEU A 1 190 ? 10.447 12.684 0.383 1.00 93.19 190 LEU A CA 1
ATOM 1469 C C . LEU A 1 190 ? 11.952 12.442 0.221 1.00 93.19 190 LEU A C 1
ATOM 1471 O O . LEU A 1 190 ? 12.553 12.926 -0.735 1.00 93.19 190 LEU A O 1
ATOM 1475 N N . GLY A 1 191 ? 12.560 11.659 1.114 1.00 92.56 191 GLY A N 1
ATOM 1476 C CA . GLY A 1 191 ? 13.957 11.244 0.993 1.00 92.56 191 GLY A CA 1
ATOM 1477 C C . GLY A 1 191 ? 14.206 10.406 -0.263 1.00 92.56 191 GLY A C 1
ATOM 1478 O O . GLY A 1 191 ? 15.117 10.713 -1.031 1.00 92.56 191 GLY A O 1
ATOM 1479 N N . ILE A 1 192 ? 13.361 9.406 -0.533 1.00 90.12 192 ILE A N 1
ATOM 1480 C CA . ILE A 1 192 ? 13.467 8.534 -1.717 1.00 90.12 192 ILE A CA 1
ATOM 1481 C C . ILE A 1 192 ? 13.376 9.340 -3.021 1.00 90.12 192 ILE A C 1
ATOM 1483 O O . ILE A 1 192 ? 14.059 9.006 -3.987 1.00 90.12 192 ILE A O 1
ATOM 1487 N N . MET A 1 193 ? 12.618 10.443 -3.052 1.00 90.25 193 MET A N 1
ATOM 1488 C CA . MET A 1 193 ? 12.566 11.340 -4.218 1.00 90.25 193 MET A CA 1
ATOM 1489 C C . MET A 1 193 ? 13.925 11.943 -4.592 1.00 90.25 193 MET A C 1
ATOM 1491 O O . MET A 1 193 ? 14.118 12.314 -5.748 1.00 90.25 193 MET A O 1
ATOM 1495 N N . THR A 1 194 ? 14.865 12.039 -3.649 1.00 88.00 194 THR A N 1
ATOM 1496 C CA . THR A 1 194 ? 16.214 12.568 -3.909 1.00 88.00 194 THR A CA 1
ATOM 1497 C C . THR A 1 194 ? 17.177 11.511 -4.443 1.00 88.00 194 THR A C 1
ATOM 1499 O O . THR A 1 194 ? 18.187 11.854 -5.057 1.00 88.00 194 THR A O 1
ATOM 1502 N N . ILE A 1 195 ? 16.861 10.224 -4.265 1.00 87.00 195 ILE A N 1
ATOM 1503 C CA . ILE A 1 195 ? 17.725 9.128 -4.697 1.00 87.00 195 ILE A CA 1
ATOM 1504 C C . ILE A 1 195 ? 17.671 9.039 -6.222 1.00 87.00 195 ILE A C 1
ATOM 1506 O O . ILE A 1 195 ? 16.613 8.856 -6.830 1.00 87.00 195 ILE A O 1
ATOM 1510 N N . THR A 1 196 ? 18.834 9.187 -6.850 1.00 81.38 196 THR A N 1
ATOM 1511 C CA . THR A 1 196 ? 19.003 9.098 -8.298 1.00 81.38 196 THR A CA 1
ATOM 1512 C C . THR A 1 196 ? 20.093 8.092 -8.624 1.00 81.38 196 THR A C 1
ATOM 1514 O O . THR A 1 196 ? 21.114 8.038 -7.942 1.00 81.38 196 THR A O 1
ATOM 1517 N N . CYS A 1 197 ? 19.876 7.307 -9.672 1.00 76.94 197 CYS A N 1
ATOM 1518 C CA . CYS A 1 197 ? 20.893 6.445 -10.257 1.00 76.94 197 CYS A CA 1
ATOM 1519 C C . CYS A 1 197 ? 21.177 6.920 -11.679 1.00 76.94 197 CYS A C 1
ATOM 1521 O O . CYS A 1 197 ? 20.324 7.554 -12.303 1.00 76.94 197 CYS A O 1
ATOM 1523 N N . SER A 1 198 ? 22.380 6.635 -12.170 1.00 67.19 198 SER A N 1
ATOM 1524 C CA . SER A 1 198 ? 22.763 6.881 -13.557 1.00 67.19 198 SER A CA 1
ATOM 1525 C C . SER A 1 198 ? 21.872 6.032 -14.462 1.00 67.19 198 SER A C 1
ATOM 1527 O O . SER A 1 198 ? 21.940 4.804 -14.415 1.00 67.19 198 SER A O 1
ATOM 1529 N N . SER A 1 199 ? 21.011 6.669 -15.246 1.00 65.06 199 SER A N 1
ATOM 1530 C CA . SER A 1 199 ? 20.200 5.987 -16.247 1.00 65.06 199 SER A CA 1
ATOM 1531 C C . SER A 1 199 ? 20.948 5.879 -17.567 1.00 65.06 199 SER A C 1
ATOM 1533 O O . SER A 1 199 ? 21.786 6.717 -17.892 1.00 65.06 199 SER A O 1
ATOM 1535 N N . ILE A 1 200 ? 20.645 4.834 -18.335 1.00 62.19 200 ILE A N 1
ATOM 1536 C CA . ILE A 1 200 ? 21.118 4.716 -19.712 1.00 62.19 200 ILE A CA 1
ATOM 1537 C C . ILE A 1 200 ? 20.292 5.693 -20.549 1.00 62.19 200 ILE A C 1
ATOM 1539 O O . ILE A 1 200 ? 19.101 5.467 -20.767 1.00 62.19 200 ILE A O 1
ATOM 1543 N N . ASP A 1 201 ? 20.917 6.780 -20.993 1.00 60.19 201 ASP A N 1
ATOM 1544 C CA . ASP A 1 201 ? 20.279 7.731 -21.896 1.00 60.19 201 ASP A CA 1
ATOM 1545 C C . ASP A 1 201 ? 20.189 7.116 -23.294 1.00 60.19 201 ASP A C 1
ATOM 1547 O O . ASP A 1 201 ? 21.193 6.883 -23.972 1.00 60.19 201 ASP A O 1
ATOM 1551 N N . PHE A 1 202 ? 18.964 6.835 -23.733 1.00 62.78 202 PHE A N 1
ATOM 1552 C CA . PHE A 1 202 ? 18.715 6.452 -25.115 1.00 62.78 202 PHE A CA 1
ATOM 1553 C C . PHE A 1 202 ? 18.710 7.725 -25.972 1.00 62.78 202 PHE A C 1
ATOM 1555 O O . PHE A 1 202 ? 17.900 8.616 -25.705 1.00 62.78 202 PHE A O 1
ATOM 1562 N N . PRO A 1 203 ? 19.566 7.848 -27.004 1.00 57.50 203 PRO A N 1
ATOM 1563 C CA . PRO A 1 203 ? 19.521 8.995 -27.899 1.00 57.50 203 PRO A CA 1
ATOM 1564 C C . PRO A 1 203 ? 18.203 8.964 -28.680 1.00 57.50 203 PRO A C 1
ATOM 1566 O O . PRO A 1 203 ? 18.023 8.159 -29.592 1.00 57.50 203 PRO A O 1
ATOM 1569 N N . LEU A 1 204 ? 17.259 9.820 -28.291 1.00 64.12 204 LEU A N 1
ATOM 1570 C CA . LEU A 1 204 ? 15.987 9.994 -28.985 1.00 64.12 204 LEU A CA 1
ATOM 1571 C C . LEU A 1 204 ? 16.206 10.886 -30.207 1.00 64.12 204 LEU A C 1
ATOM 1573 O O . LEU A 1 204 ? 16.725 11.996 -30.085 1.00 64.12 204 LEU A O 1
ATOM 1577 N N . THR A 1 205 ? 15.795 10.421 -31.386 1.00 59.12 205 THR A N 1
ATOM 1578 C CA . THR A 1 205 ? 15.757 11.261 -32.588 1.00 59.12 205 THR A CA 1
ATOM 1579 C C . THR A 1 205 ? 14.345 11.822 -32.766 1.00 59.12 205 THR A C 1
ATOM 1581 O O . THR A 1 205 ? 13.396 11.029 -32.796 1.00 59.12 205 THR A O 1
ATOM 1584 N N . PRO A 1 206 ? 14.174 13.149 -32.890 1.00 56.56 206 PRO A N 1
ATOM 1585 C CA . PRO A 1 206 ? 12.870 13.733 -33.180 1.00 56.56 206 PRO A CA 1
ATOM 1586 C C . PRO A 1 206 ? 12.421 13.351 -34.599 1.00 56.56 206 PRO A C 1
ATOM 1588 O O . PRO A 1 206 ? 13.178 13.501 -35.558 1.00 56.56 206 PRO A O 1
ATOM 1591 N N . ASP A 1 207 ? 11.195 12.845 -34.738 1.00 58.22 207 ASP A N 1
ATOM 1592 C CA . ASP A 1 207 ? 10.525 12.673 -36.032 1.00 58.22 207 ASP A CA 1
ATOM 1593 C C . ASP A 1 207 ? 10.097 14.050 -36.585 1.00 58.22 207 ASP A C 1
ATOM 1595 O O . ASP A 1 207 ? 9.960 15.029 -35.850 1.00 58.22 207 ASP A O 1
ATOM 1599 N N . SER A 1 208 ? 9.829 14.109 -37.885 1.00 53.31 208 SER A N 1
ATOM 1600 C CA . SER A 1 208 ? 9.301 15.239 -38.663 1.00 53.31 208 SER A CA 1
ATOM 1601 C C . SER A 1 208 ? 8.080 15.952 -38.055 1.00 53.31 208 SER A C 1
ATOM 1603 O O . SER A 1 208 ? 7.867 17.128 -38.332 1.00 53.31 208 SER A O 1
ATOM 1605 N N . ASN A 1 209 ? 7.320 15.272 -37.190 1.00 58.16 209 ASN A N 1
ATOM 1606 C CA . ASN A 1 209 ? 6.166 15.810 -36.458 1.00 58.16 209 ASN A CA 1
ATOM 1607 C C . ASN A 1 209 ? 6.473 16.219 -34.997 1.00 58.16 209 ASN A C 1
ATOM 1609 O O . ASN A 1 209 ? 5.552 16.492 -34.231 1.00 58.16 209 ASN A O 1
ATOM 1613 N N . GLY A 1 210 ? 7.743 16.217 -34.574 1.00 57.81 210 GLY A N 1
ATOM 1614 C CA . GLY A 1 210 ? 8.156 16.532 -33.198 1.00 57.81 210 GLY A CA 1
ATOM 1615 C C . GLY A 1 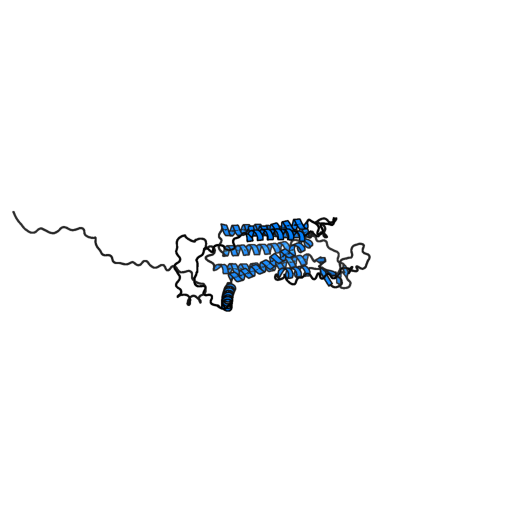210 ? 7.901 15.412 -32.179 1.00 57.81 210 GLY A C 1
ATOM 1616 O O . GLY A 1 210 ? 7.984 15.646 -30.976 1.00 57.81 210 GLY A O 1
ATOM 1617 N N . SER A 1 211 ? 7.587 14.197 -32.639 1.00 58.47 211 SER A N 1
ATOM 1618 C CA . SER A 1 211 ? 7.436 13.006 -31.792 1.00 58.47 211 SER A CA 1
ATOM 1619 C C . SER A 1 211 ? 8.792 12.319 -31.595 1.00 58.47 211 SER A C 1
ATOM 1621 O O . SER A 1 211 ? 9.556 12.155 -32.542 1.00 58.47 211 SER A O 1
ATOM 1623 N N . ASN A 1 212 ? 9.096 11.891 -30.367 1.00 57.09 212 ASN A N 1
ATOM 1624 C CA . ASN A 1 212 ? 10.303 11.115 -30.079 1.00 57.09 212 ASN A CA 1
ATOM 1625 C C . ASN A 1 212 ? 10.100 9.662 -30.533 1.00 57.09 212 ASN A C 1
ATOM 1627 O O . ASN A 1 212 ? 9.215 8.980 -30.013 1.00 57.09 212 ASN A O 1
ATOM 1631 N N . ARG A 1 213 ? 10.919 9.170 -31.470 1.00 55.88 213 ARG A N 1
ATOM 1632 C CA . ARG A 1 213 ? 11.001 7.736 -31.800 1.00 55.88 213 ARG A CA 1
ATOM 1633 C C . ARG A 1 213 ? 12.310 7.154 -31.287 1.00 55.88 213 ARG A C 1
ATOM 1635 O O . ARG A 1 213 ? 13.346 7.818 -31.308 1.00 55.88 213 ARG A O 1
ATOM 1642 N N . ALA A 1 214 ? 12.256 5.897 -30.851 1.00 53.69 214 ALA A N 1
ATOM 1643 C CA . ALA A 1 214 ? 13.461 5.134 -30.573 1.00 53.69 214 ALA A CA 1
ATOM 1644 C C . ALA A 1 214 ? 14.213 4.924 -31.898 1.00 53.69 214 ALA A C 1
ATOM 1646 O O . ALA A 1 214 ? 13.569 4.611 -32.908 1.00 53.69 214 ALA A O 1
ATOM 1647 N N . PRO A 1 215 ? 15.544 5.098 -31.930 1.00 51.94 215 PRO A N 1
ATOM 1648 C CA . PRO A 1 215 ? 16.310 4.789 -33.123 1.00 51.94 215 PRO A CA 1
ATOM 1649 C C . PRO A 1 215 ? 16.155 3.293 -33.448 1.00 51.94 215 PRO A C 1
ATOM 1651 O O . PRO A 1 215 ? 16.109 2.466 -32.531 1.00 51.94 215 PRO A O 1
ATOM 1654 N N . PRO A 1 216 ? 16.062 2.917 -34.736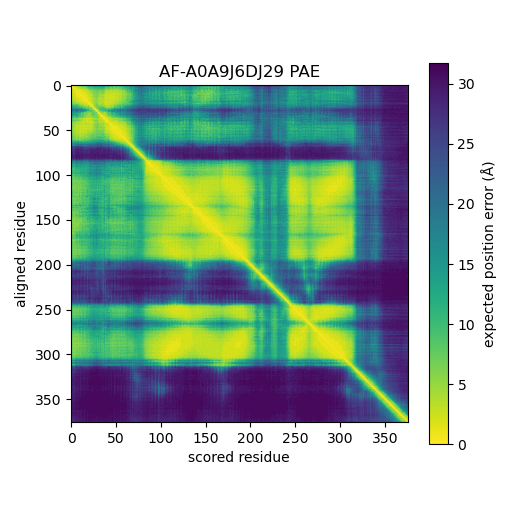 1.00 51.81 216 PRO A N 1
ATOM 1655 C CA . PRO A 1 216 ? 16.064 1.512 -35.114 1.00 51.81 216 PRO A CA 1
ATOM 1656 C C . PRO A 1 216 ? 17.351 0.844 -34.598 1.00 51.81 216 PRO A C 1
ATOM 1658 O O . PRO A 1 216 ? 18.399 1.498 -34.552 1.00 51.81 216 PRO A O 1
ATOM 1661 N N . PRO A 1 217 ? 17.304 -0.442 -34.205 1.00 48.66 217 PRO A N 1
ATOM 1662 C CA . PRO A 1 217 ? 18.492 -1.146 -33.738 1.00 48.66 217 PRO A CA 1
ATOM 1663 C C . PRO A 1 217 ? 19.623 -1.043 -34.773 1.00 48.66 217 PRO A C 1
ATOM 1665 O O . PRO A 1 217 ? 19.390 -1.158 -35.981 1.00 48.66 217 PRO A O 1
ATOM 1668 N N . LEU A 1 218 ? 20.849 -0.800 -34.294 1.00 44.34 218 LEU A N 1
ATOM 1669 C CA . LEU A 1 218 ? 22.046 -0.653 -35.127 1.00 44.34 218 LEU A CA 1
ATOM 1670 C C . LEU A 1 218 ? 22.171 -1.847 -36.087 1.00 44.34 218 LEU A C 1
ATOM 1672 O O . LEU A 1 218 ? 22.324 -2.987 -35.657 1.00 44.34 218 LEU A O 1
ATOM 1676 N N . GLY A 1 219 ? 22.085 -1.569 -37.392 1.00 48.78 219 GLY A N 1
ATOM 1677 C CA . GLY A 1 219 ? 22.139 -2.575 -38.460 1.00 48.78 219 GLY A CA 1
ATOM 1678 C C . GLY A 1 219 ? 20.812 -2.841 -39.182 1.00 48.78 219 GLY A C 1
ATOM 1679 O O . GLY A 1 219 ? 20.814 -3.535 -40.198 1.00 48.78 219 GLY A O 1
ATOM 1680 N N . TYR A 1 220 ? 19.689 -2.266 -38.739 1.00 45.94 220 TYR A N 1
ATOM 1681 C CA . TYR A 1 220 ? 18.404 -2.429 -39.424 1.00 45.94 220 TYR A CA 1
ATOM 1682 C C . TYR A 1 220 ? 18.249 -1.417 -40.570 1.00 45.94 220 TYR A C 1
ATOM 1684 O O . TYR A 1 220 ? 17.911 -0.253 -40.365 1.00 45.94 220 TYR A O 1
ATOM 1692 N N . ARG A 1 221 ? 18.505 -1.853 -41.808 1.00 47.16 221 ARG A N 1
ATOM 1693 C CA . ARG A 1 221 ? 18.322 -1.050 -43.032 1.00 47.16 221 ARG A CA 1
ATOM 1694 C C . ARG A 1 221 ? 16.966 -1.359 -43.687 1.00 47.16 221 ARG A C 1
ATOM 1696 O O . ARG A 1 221 ? 16.904 -1.699 -44.864 1.00 47.16 221 ARG A O 1
ATOM 1703 N N . GLY A 1 222 ? 15.889 -1.296 -42.905 1.00 47.50 222 GLY A N 1
ATOM 1704 C CA . GLY A 1 222 ? 14.528 -1.608 -43.349 1.00 47.50 222 GLY A CA 1
ATOM 1705 C C . GLY A 1 222 ? 13.486 -0.701 -42.699 1.00 47.50 222 GLY A C 1
ATOM 1706 O O . GLY A 1 222 ? 13.701 -0.179 -41.607 1.00 47.50 222 GLY A O 1
ATOM 1707 N N . ARG A 1 223 ? 12.349 -0.510 -43.376 1.00 45.00 223 ARG A N 1
ATOM 1708 C CA . ARG A 1 223 ? 11.146 0.070 -42.768 1.00 45.00 223 ARG A CA 1
ATOM 1709 C C . ARG A 1 223 ? 10.669 -0.938 -41.716 1.00 45.00 223 ARG A C 1
ATOM 1711 O O . ARG A 1 223 ? 10.466 -2.098 -42.059 1.00 45.00 223 ARG A O 1
ATOM 1718 N N . TYR A 1 224 ? 10.561 -0.538 -40.449 1.00 46.75 224 TYR A N 1
ATOM 1719 C CA . TYR A 1 224 ? 9.934 -1.382 -39.431 1.00 46.75 224 TYR A CA 1
ATOM 1720 C C . TYR A 1 224 ? 8.455 -1.525 -39.800 1.00 46.75 224 TYR A C 1
ATOM 1722 O O . TYR A 1 224 ? 7.654 -0.632 -39.540 1.00 46.75 224 TYR A O 1
ATOM 1730 N N . GLU A 1 225 ? 8.112 -2.605 -40.493 1.00 46.41 225 GLU A N 1
ATOM 1731 C CA . GLU A 1 225 ? 6.733 -3.052 -40.633 1.00 46.41 225 GLU A CA 1
ATOM 1732 C C . GLU A 1 225 ? 6.436 -3.924 -39.412 1.00 46.41 225 GLU A C 1
ATOM 1734 O O . GLU A 1 225 ? 7.055 -4.985 -39.262 1.00 46.41 225 GLU A O 1
ATOM 1739 N N . PRO A 1 226 ? 5.549 -3.491 -38.493 1.00 51.47 226 PRO A N 1
ATOM 1740 C CA . PRO A 1 226 ? 5.127 -4.358 -37.410 1.00 51.47 226 PRO A CA 1
ATOM 1741 C C . PRO A 1 226 ? 4.556 -5.624 -38.047 1.00 51.47 226 PRO A C 1
ATOM 1743 O O . PRO A 1 226 ? 3.660 -5.571 -38.890 1.00 51.47 226 PRO A O 1
ATOM 1746 N N . SER A 1 227 ? 5.116 -6.778 -37.691 1.00 48.06 227 SER A N 1
ATOM 1747 C CA . SER A 1 227 ? 4.584 -8.065 -38.122 1.00 48.06 227 SER A CA 1
ATOM 1748 C C . SER A 1 227 ? 3.228 -8.263 -37.445 1.00 48.06 227 SER A C 1
ATOM 1750 O O . SER A 1 227 ? 3.145 -8.869 -36.381 1.00 48.06 227 SER A O 1
ATOM 1752 N N . CYS A 1 228 ? 2.157 -7.740 -38.048 1.00 52.81 228 CYS A N 1
ATOM 1753 C CA . CYS A 1 228 ? 0.765 -7.935 -37.633 1.00 52.81 228 CYS A CA 1
ATOM 1754 C C . CYS A 1 228 ? 0.315 -9.370 -37.964 1.00 52.81 228 CYS A C 1
ATOM 1756 O O . CYS A 1 228 ? -0.625 -9.600 -38.718 1.00 52.81 228 CYS A O 1
ATOM 1758 N N . ARG A 1 229 ? 1.042 -10.359 -37.435 1.00 43.22 229 ARG A N 1
ATOM 1759 C CA . ARG A 1 229 ? 0.721 -11.788 -37.512 1.00 43.22 229 ARG A CA 1
ATOM 1760 C C . ARG A 1 229 ? 0.491 -12.366 -36.113 1.00 43.22 229 ARG A C 1
ATOM 1762 O O . ARG A 1 229 ? 0.805 -13.521 -35.858 1.00 43.22 229 ARG A O 1
ATOM 1769 N N . PHE A 1 230 ? -0.053 -11.548 -35.215 1.00 46.84 230 PHE A N 1
ATOM 1770 C CA . PHE A 1 230 ? -0.756 -12.036 -34.039 1.00 46.84 230 PHE A CA 1
ATOM 1771 C C . PHE A 1 230 ? -2.246 -11.953 -34.339 1.00 46.84 230 PHE A C 1
ATOM 1773 O O . PHE A 1 230 ? -2.777 -10.887 -34.645 1.00 46.84 230 PHE A O 1
ATOM 1780 N N . THR A 1 231 ? -2.894 -13.110 -34.321 1.00 39.06 231 THR A N 1
ATOM 1781 C CA . THR A 1 231 ? -4.348 -13.227 -34.295 1.00 39.06 231 THR A CA 1
ATOM 1782 C C . THR A 1 231 ? -4.906 -12.342 -33.178 1.00 39.06 231 THR A C 1
ATOM 1784 O O . THR A 1 231 ? -4.267 -12.250 -32.126 1.00 39.06 231 THR A O 1
ATOM 1787 N N . PRO A 1 232 ? -6.076 -11.705 -33.365 1.00 41.31 232 PRO A N 1
ATOM 1788 C CA . PRO A 1 232 ? -6.763 -10.996 -32.299 1.00 41.31 232 PRO A CA 1
ATOM 1789 C C . PRO A 1 232 ? -7.328 -12.042 -31.336 1.00 41.31 232 PRO A C 1
ATOM 1791 O O . PRO A 1 232 ? -8.522 -12.328 -31.322 1.00 41.31 232 PRO A O 1
ATOM 1794 N N . GLU A 1 233 ? -6.454 -12.683 -30.566 1.00 40.88 233 GLU A N 1
ATOM 1795 C CA . GLU A 1 233 ? -6.887 -13.290 -29.328 1.00 40.88 233 GLU A CA 1
ATOM 1796 C C . GLU A 1 233 ? -7.198 -12.124 -28.404 1.00 40.88 233 GLU A C 1
ATOM 1798 O O . GLU A 1 233 ? -6.415 -11.183 -28.255 1.00 40.88 233 GLU A O 1
ATOM 1803 N N . ASN A 1 234 ? -8.437 -12.140 -27.944 1.00 41.28 234 ASN A N 1
ATOM 1804 C CA . ASN A 1 234 ? -9.165 -11.065 -27.312 1.00 41.28 234 ASN A CA 1
ATOM 1805 C C . ASN A 1 234 ? -8.568 -10.777 -25.923 1.00 41.28 234 ASN A C 1
ATOM 1807 O O . ASN A 1 234 ? -9.232 -10.924 -24.908 1.00 41.28 234 ASN A O 1
ATOM 1811 N N . ASN A 1 235 ? -7.307 -10.352 -25.864 1.00 38.16 235 ASN A N 1
ATOM 1812 C CA . ASN A 1 235 ? -6.586 -10.014 -24.641 1.00 38.16 235 ASN A CA 1
ATOM 1813 C C . ASN A 1 235 ? -6.834 -8.545 -24.295 1.00 38.16 235 ASN A C 1
ATOM 1815 O O . ASN A 1 235 ? -5.940 -7.808 -23.872 1.00 38.16 235 ASN A O 1
ATOM 1819 N N . ARG A 1 236 ? -8.095 -8.129 -24.453 1.00 38.34 236 ARG A N 1
ATOM 1820 C CA . ARG A 1 236 ? -8.686 -7.091 -23.623 1.00 38.34 236 ARG A CA 1
ATOM 1821 C C . ARG A 1 236 ? -8.666 -7.672 -22.218 1.00 38.34 236 ARG A C 1
ATOM 1823 O O . ARG A 1 236 ? -9.634 -8.292 -21.803 1.00 38.34 236 ARG A O 1
ATOM 1830 N N . TRP A 1 237 ? -7.532 -7.552 -21.534 1.00 42.59 237 TRP A N 1
ATOM 1831 C CA . TRP A 1 237 ? -7.433 -7.914 -20.133 1.00 42.59 237 TRP A CA 1
ATOM 1832 C C . TRP A 1 237 ? -8.586 -7.235 -19.410 1.00 42.59 237 TRP A C 1
ATOM 1834 O O . TRP A 1 237 ? -8.655 -6.002 -19.357 1.00 42.59 237 TRP A O 1
ATOM 1844 N N . ASP A 1 238 ? -9.502 -8.083 -18.948 1.00 39.31 238 ASP A N 1
ATOM 1845 C CA . ASP A 1 238 ? -10.641 -7.844 -18.077 1.00 39.31 238 ASP A CA 1
ATOM 1846 C C . ASP A 1 238 ? -10.257 -6.951 -16.892 1.00 39.31 238 ASP A C 1
ATOM 1848 O O . ASP A 1 238 ? -10.107 -7.375 -15.752 1.00 39.31 238 ASP A O 1
ATOM 1852 N N . SER A 1 239 ? -10.115 -5.658 -17.152 1.00 44.94 239 SER A N 1
ATOM 1853 C CA . SER A 1 239 ? -9.853 -4.654 -16.122 1.00 44.94 239 SER A CA 1
ATOM 1854 C C . SER A 1 239 ? -11.155 -4.207 -15.447 1.00 44.94 239 SER A C 1
ATOM 1856 O O . SER A 1 239 ? -11.153 -3.287 -14.630 1.00 44.94 239 SER A O 1
ATOM 1858 N N . THR A 1 240 ? -12.294 -4.814 -15.799 1.00 47.31 240 THR A N 1
ATOM 1859 C CA . THR A 1 240 ? -13.627 -4.260 -15.521 1.00 47.31 240 THR A CA 1
ATOM 1860 C C . THR A 1 240 ? -14.377 -4.941 -14.376 1.00 47.31 240 THR A C 1
ATOM 1862 O O . THR A 1 240 ? -15.530 -4.600 -14.143 1.00 47.31 240 THR A O 1
ATOM 1865 N N . TYR A 1 241 ? -13.767 -5.839 -13.597 1.00 44.62 241 TYR A N 1
ATOM 1866 C CA . TYR A 1 241 ? -14.520 -6.509 -12.523 1.00 44.62 241 TYR A CA 1
ATOM 1867 C C . TYR A 1 241 ? -13.846 -6.539 -11.137 1.00 44.62 241 TYR A C 1
ATOM 1869 O O . TYR A 1 241 ? -14.565 -6.516 -10.139 1.00 44.62 241 TYR A O 1
ATOM 1877 N N . GLU A 1 242 ? -12.515 -6.430 -11.024 1.00 39.12 242 GLU A N 1
ATOM 1878 C CA . GLU A 1 242 ? -11.848 -6.424 -9.701 1.00 39.12 242 GLU A CA 1
ATOM 1879 C C . GLU A 1 242 ? -11.407 -5.038 -9.187 1.00 39.12 242 GLU A C 1
ATOM 1881 O O . GLU A 1 242 ? -10.946 -4.901 -8.052 1.00 39.12 242 GLU A O 1
ATOM 1886 N N . SER A 1 243 ? -11.625 -3.962 -9.952 1.00 46.62 243 SER A N 1
ATOM 1887 C CA . SER A 1 243 ? -11.231 -2.600 -9.552 1.00 46.62 243 SER A CA 1
ATOM 1888 C C . SER A 1 243 ? -12.251 -1.924 -8.620 1.00 46.62 243 SER A C 1
ATOM 1890 O O . SER A 1 243 ? -12.692 -0.806 -8.869 1.00 46.62 243 SER A O 1
ATOM 1892 N N . PHE A 1 244 ? -12.604 -2.562 -7.500 1.00 57.59 244 PHE A N 1
ATOM 1893 C CA . PHE A 1 244 ? -13.195 -1.840 -6.358 1.00 57.59 244 PHE A CA 1
ATOM 1894 C C . PHE A 1 244 ? -12.157 -1.017 -5.590 1.00 57.59 244 PHE A C 1
ATOM 1896 O O . PHE A 1 244 ? -12.492 -0.314 -4.634 1.00 57.59 244 PHE A O 1
ATOM 1903 N N . ILE A 1 245 ? -10.891 -1.092 -6.007 1.00 72.12 245 ILE A N 1
ATOM 1904 C CA . ILE A 1 245 ? -9.793 -0.427 -5.339 1.00 72.12 245 ILE A CA 1
ATOM 1905 C C . ILE A 1 245 ? -9.231 0.666 -6.254 1.00 72.12 245 ILE A C 1
ATOM 1907 O O . ILE A 1 245 ? -8.784 0.355 -7.351 1.00 72.12 245 ILE A O 1
ATOM 1911 N N . PRO A 1 246 ? -9.245 1.947 -5.844 1.00 85.56 246 PRO A N 1
ATOM 1912 C CA . PRO A 1 246 ? -8.870 3.054 -6.724 1.00 85.56 246 PRO A CA 1
ATOM 1913 C C . PRO A 1 246 ? -7.359 3.138 -6.996 1.00 85.56 246 PRO A C 1
ATOM 1915 O O . PRO A 1 246 ? -6.950 3.776 -7.963 1.00 85.56 246 PRO A O 1
ATOM 1918 N N . TYR A 1 247 ? -6.508 2.505 -6.176 1.00 86.25 247 TYR A N 1
ATOM 1919 C CA . TYR A 1 247 ? -5.058 2.688 -6.278 1.00 86.25 247 TYR A CA 1
ATOM 1920 C C . TYR A 1 247 ? -4.408 2.162 -7.574 1.00 86.25 247 TYR A C 1
ATOM 1922 O O . TYR A 1 247 ? -3.545 2.882 -8.077 1.00 86.25 247 TYR A O 1
ATOM 1930 N N . PRO A 1 248 ? -4.780 1.008 -8.181 1.00 88.94 248 PRO A N 1
ATOM 1931 C CA . PRO A 1 248 ? -4.159 0.560 -9.429 1.00 88.94 248 PRO A CA 1
ATOM 1932 C C . PRO A 1 248 ? -4.442 1.533 -10.573 1.00 88.94 248 PRO A C 1
ATOM 1934 O O . PRO A 1 248 ? -3.550 1.823 -11.361 1.00 88.94 248 PRO A O 1
ATOM 1937 N N . LEU A 1 249 ? -5.653 2.102 -10.616 1.00 89.00 249 LEU A N 1
ATOM 1938 C CA . LEU A 1 249 ? -6.027 3.105 -11.611 1.00 89.00 249 LEU A CA 1
ATOM 1939 C C . LEU A 1 249 ? -5.204 4.387 -11.443 1.00 89.00 249 LEU A C 1
ATOM 1941 O O . LEU A 1 249 ? -4.668 4.912 -12.415 1.00 89.00 249 LEU A O 1
ATOM 1945 N N . MET A 1 250 ? -5.075 4.879 -10.207 1.00 92.88 250 MET A N 1
ATOM 1946 C CA . MET A 1 250 ? -4.320 6.103 -9.929 1.00 92.88 250 MET A CA 1
ATOM 1947 C C . MET A 1 250 ? -2.827 5.933 -10.228 1.00 92.88 250 MET A C 1
ATOM 1949 O O . MET A 1 250 ? -2.250 6.749 -10.940 1.00 92.88 250 MET A O 1
ATOM 1953 N N . TYR A 1 251 ? -2.198 4.869 -9.726 1.00 92.94 251 TYR A N 1
ATOM 1954 C CA . TYR A 1 251 ? -0.764 4.634 -9.926 1.00 92.94 251 TYR A CA 1
ATOM 1955 C C . TYR A 1 251 ? -0.430 4.164 -11.346 1.00 92.94 251 TYR A C 1
ATOM 1957 O O . TYR A 1 251 ? 0.634 4.513 -11.858 1.00 92.94 251 TYR A O 1
ATOM 1965 N N . GLY A 1 252 ? -1.347 3.456 -12.011 1.00 90.31 252 GLY A N 1
ATOM 1966 C CA . GLY A 1 252 ? -1.266 3.169 -13.443 1.00 90.31 252 GLY A CA 1
ATOM 1967 C C . GLY A 1 252 ? -1.242 4.459 -14.259 1.00 90.31 252 GLY A C 1
ATOM 1968 O O . GLY A 1 252 ? -0.293 4.690 -14.999 1.00 90.31 252 GLY A O 1
ATOM 1969 N N . ALA A 1 253 ? -2.188 5.373 -14.016 1.00 91.06 253 ALA A N 1
ATOM 1970 C CA . ALA A 1 253 ? -2.229 6.669 -14.695 1.00 91.06 253 ALA A CA 1
ATOM 1971 C C . ALA A 1 253 ? -0.984 7.537 -14.429 1.00 91.06 253 ALA A C 1
ATOM 1973 O O . ALA A 1 253 ? -0.503 8.215 -15.336 1.00 91.06 253 ALA A O 1
ATOM 1974 N N . LEU A 1 254 ? -0.434 7.517 -13.208 1.00 92.88 254 LEU A N 1
ATOM 1975 C CA . LEU A 1 254 ? 0.817 8.219 -12.885 1.00 92.88 254 LEU A CA 1
ATOM 1976 C C . LEU A 1 254 ? 2.013 7.641 -13.649 1.00 92.88 254 LEU A C 1
ATOM 1978 O O . LEU A 1 254 ? 2.849 8.396 -14.146 1.00 92.88 254 LEU A O 1
ATOM 1982 N N . THR A 1 255 ? 2.080 6.315 -13.755 1.00 90.81 255 THR A N 1
ATOM 1983 C CA . THR A 1 255 ? 3.131 5.615 -14.502 1.00 90.81 255 THR A CA 1
ATOM 1984 C C . THR A 1 255 ? 3.008 5.929 -15.993 1.00 90.81 255 THR A C 1
ATOM 1986 O O . THR A 1 255 ? 3.967 6.392 -16.610 1.00 90.81 255 THR A O 1
ATOM 1989 N N . ASP A 1 256 ? 1.804 5.827 -16.549 1.00 90.62 256 ASP A N 1
ATOM 1990 C CA . ASP A 1 256 ? 1.508 6.151 -17.945 1.00 90.62 256 ASP A CA 1
ATOM 1991 C C . ASP A 1 256 ? 1.803 7.620 -18.280 1.00 90.62 256 ASP A C 1
ATOM 1993 O O . ASP A 1 256 ? 2.312 7.926 -19.358 1.00 90.62 256 ASP A O 1
ATOM 1997 N N . ALA A 1 257 ? 1.562 8.549 -17.350 1.00 89.69 257 ALA A N 1
ATOM 1998 C CA . ALA A 1 257 ? 1.871 9.968 -17.537 1.00 89.69 257 ALA A CA 1
ATOM 1999 C C . ALA A 1 257 ? 3.377 10.252 -17.680 1.00 89.69 257 ALA A C 1
ATOM 2001 O O . ALA A 1 257 ? 3.757 11.311 -18.196 1.00 89.69 257 ALA A O 1
ATOM 2002 N N . SER A 1 258 ? 4.237 9.336 -17.231 1.00 91.12 258 SER A N 1
ATOM 2003 C CA . SER A 1 258 ? 5.689 9.421 -17.403 1.00 91.12 258 SER A CA 1
ATOM 2004 C C . SER A 1 258 ? 6.200 8.765 -18.686 1.00 91.12 258 SER A C 1
ATOM 2006 O O . SER A 1 258 ? 7.390 8.835 -18.968 1.00 91.12 258 SER A O 1
ATOM 2008 N N . CYS A 1 259 ? 5.331 8.167 -19.500 1.00 88.44 259 CYS A N 1
ATOM 2009 C CA . CYS A 1 259 ? 5.754 7.520 -20.732 1.00 88.44 259 CYS A CA 1
ATOM 2010 C C . CYS A 1 259 ? 6.222 8.515 -21.804 1.00 88.44 259 CYS A C 1
ATOM 2012 O O . CYS A 1 259 ? 5.515 9.475 -22.123 1.00 88.44 259 CYS A O 1
ATOM 2014 N N . ILE A 1 260 ? 7.376 8.231 -22.410 1.0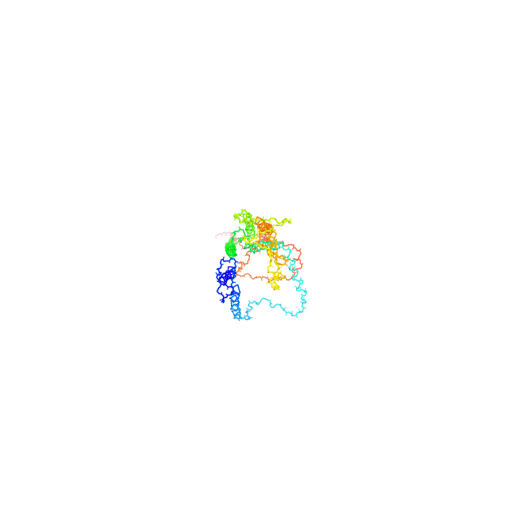0 84.81 260 ILE A N 1
ATOM 2015 C CA . ILE A 1 260 ? 7.921 8.957 -23.564 1.00 84.81 260 ILE A CA 1
ATOM 2016 C C . ILE A 1 260 ? 7.534 8.255 -24.869 1.00 84.81 260 ILE A C 1
ATOM 2018 O O . ILE A 1 260 ? 7.113 8.916 -25.816 1.00 84.81 260 ILE A O 1
ATOM 2022 N N . ILE A 1 261 ? 7.673 6.924 -24.925 1.00 81.50 261 ILE A N 1
ATOM 2023 C CA . ILE A 1 261 ? 7.423 6.129 -26.136 1.00 81.50 261 ILE A CA 1
ATOM 2024 C C . ILE A 1 261 ? 6.434 5.011 -25.846 1.00 81.50 261 ILE A C 1
ATOM 2026 O O . ILE A 1 261 ? 6.697 4.122 -25.035 1.00 81.50 261 ILE A O 1
ATOM 2030 N N . TRP A 1 262 ? 5.331 5.041 -26.583 1.00 78.75 262 TRP A N 1
ATOM 2031 C CA . TRP A 1 262 ? 4.303 4.012 -26.572 1.00 78.75 262 TRP A CA 1
ATOM 2032 C C . TRP A 1 262 ? 4.587 2.945 -27.624 1.00 78.75 262 TRP A C 1
ATOM 2034 O O . TRP A 1 262 ? 5.026 3.254 -28.731 1.00 78.75 262 TRP A O 1
ATOM 2044 N N . GLU A 1 263 ? 4.306 1.694 -27.279 1.00 75.00 263 GLU A N 1
ATOM 2045 C CA . GLU A 1 263 ? 4.204 0.608 -28.244 1.00 75.00 263 GLU A CA 1
ATOM 2046 C C . GLU A 1 263 ? 3.000 0.845 -29.161 1.00 75.00 263 GLU A C 1
ATOM 2048 O O . GLU A 1 263 ? 1.903 1.149 -28.686 1.00 75.00 263 GLU A O 1
ATOM 2053 N N . ASP A 1 264 ? 3.196 0.675 -30.465 1.00 72.69 264 ASP A N 1
ATOM 2054 C CA . ASP A 1 264 ? 2.119 0.675 -31.453 1.00 72.69 264 ASP A CA 1
ATOM 2055 C C . ASP A 1 264 ? 1.844 -0.770 -31.881 1.00 72.69 264 ASP A C 1
ATOM 2057 O O . ASP A 1 264 ? 2.701 -1.436 -32.472 1.00 72.69 264 ASP A O 1
ATOM 2061 N N . ARG A 1 265 ? 0.654 -1.273 -31.550 1.00 67.75 265 ARG A N 1
ATOM 2062 C CA . ARG A 1 265 ? 0.175 -2.590 -31.971 1.00 67.75 265 ARG A CA 1
ATOM 2063 C C . ARG A 1 265 ? -0.867 -2.405 -33.061 1.00 67.75 265 ARG A C 1
ATOM 2065 O O . ARG A 1 265 ? -2.062 -2.383 -32.794 1.00 67.75 265 ARG A O 1
ATOM 2072 N N . CYS A 1 266 ? -0.393 -2.298 -34.300 1.00 66.38 266 CYS A N 1
ATOM 2073 C CA . CYS A 1 266 ? -1.240 -2.240 -35.494 1.00 66.38 266 CYS A CA 1
ATOM 2074 C C . CYS A 1 266 ? -2.295 -1.105 -35.441 1.00 66.38 266 CYS A C 1
ATOM 2076 O O . CYS A 1 266 ? -3.435 -1.305 -35.854 1.00 66.38 266 CYS A O 1
ATOM 2078 N N . GLY A 1 267 ? -1.920 0.082 -34.944 1.00 67.69 267 GLY A N 1
ATOM 2079 C CA . GLY A 1 267 ? -2.785 1.263 -34.840 1.00 67.69 267 GLY A CA 1
ATOM 2080 C C . GLY A 1 267 ? -3.431 1.462 -33.465 1.00 67.69 267 GLY A C 1
ATOM 2081 O O . GLY A 1 267 ? -4.038 2.508 -33.230 1.00 67.69 267 GLY A O 1
ATOM 2082 N N . GLU A 1 268 ? -3.283 0.502 -32.546 1.00 67.38 268 GLU A N 1
ATOM 2083 C CA . GLU A 1 268 ? -3.721 0.624 -31.156 1.00 67.38 268 GLU A CA 1
ATOM 2084 C C . GLU A 1 268 ? -2.540 0.842 -30.200 1.00 67.38 268 GLU A C 1
ATOM 2086 O O . GLU A 1 268 ? -1.453 0.278 -30.352 1.00 67.38 268 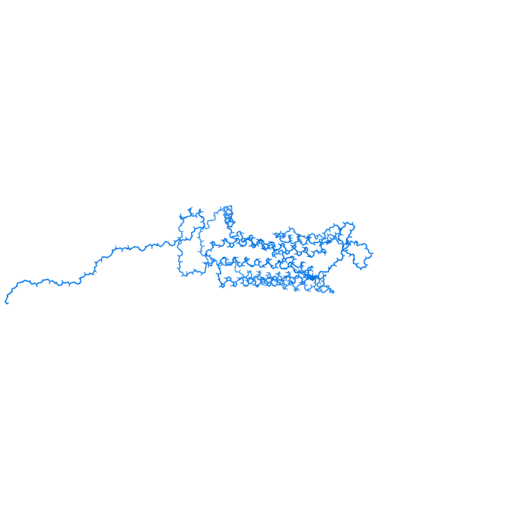GLU A O 1
ATOM 2091 N N . ARG A 1 269 ? -2.765 1.666 -29.170 1.00 70.12 269 ARG A N 1
ATOM 2092 C CA . ARG A 1 269 ? -1.758 1.988 -28.153 1.00 70.12 269 ARG A CA 1
ATOM 2093 C C . ARG A 1 269 ? -1.543 0.796 -27.217 1.00 70.12 269 ARG A C 1
ATOM 2095 O O . ARG A 1 269 ? -2.446 0.426 -26.472 1.00 70.12 269 ARG A O 1
ATOM 2102 N N . GLY A 1 270 ? -0.338 0.232 -27.250 1.00 77.06 270 GLY A N 1
ATOM 2103 C CA . GLY A 1 270 ? 0.123 -0.837 -26.366 1.00 77.06 270 GLY A CA 1
ATOM 2104 C C . GLY A 1 270 ? 0.782 -0.320 -25.083 1.00 77.06 270 GLY A C 1
ATOM 2105 O O . GLY A 1 270 ? 0.467 0.763 -24.588 1.00 77.06 270 GLY A O 1
ATOM 2106 N N . GLY A 1 271 ? 1.708 -1.107 -24.526 1.00 77.94 271 GLY A N 1
ATOM 2107 C CA . GLY A 1 271 ? 2.445 -0.736 -23.314 1.00 77.94 271 GLY A CA 1
ATOM 2108 C C . GLY A 1 271 ? 3.485 0.360 -23.563 1.00 77.94 271 GLY A C 1
ATOM 2109 O O . GLY A 1 271 ? 3.919 0.585 -24.689 1.00 77.94 271 GLY A O 1
ATOM 2110 N N . CYS A 1 272 ? 3.925 1.045 -22.511 1.00 83.38 272 CYS A N 1
ATOM 2111 C CA . CYS A 1 272 ? 5.021 2.002 -22.637 1.00 83.38 272 CYS A CA 1
ATOM 2112 C C . CYS A 1 272 ? 6.387 1.295 -22.657 1.00 83.38 272 CYS A C 1
ATOM 2114 O O . CYS A 1 272 ? 6.649 0.417 -21.833 1.00 83.38 272 CYS A O 1
ATOM 2116 N N . TRP A 1 273 ? 7.261 1.697 -23.583 1.00 75.94 273 TRP A N 1
ATOM 2117 C CA . TRP A 1 273 ? 8.615 1.152 -23.734 1.00 75.94 273 TRP A CA 1
ATOM 2118 C C . TRP A 1 273 ? 9.661 1.939 -22.945 1.00 75.94 273 TRP A C 1
ATOM 2120 O O . TRP A 1 273 ? 10.552 1.347 -22.339 1.00 75.94 273 TRP A O 1
ATOM 2130 N N . ILE A 1 274 ? 9.566 3.272 -22.966 1.00 82.69 274 ILE A N 1
ATOM 2131 C CA . ILE A 1 274 ? 10.544 4.166 -22.337 1.00 82.69 274 ILE A CA 1
ATOM 2132 C C . ILE A 1 274 ? 9.812 5.204 -21.499 1.00 82.69 274 ILE A C 1
ATOM 2134 O O . ILE A 1 274 ? 8.955 5.929 -22.010 1.00 82.69 274 ILE A O 1
ATOM 2138 N N . TYR A 1 275 ? 10.200 5.296 -20.230 1.00 86.38 275 TYR A N 1
ATOM 2139 C CA . TYR A 1 275 ? 9.666 6.249 -19.266 1.00 86.38 275 TYR A CA 1
ATOM 2140 C C . 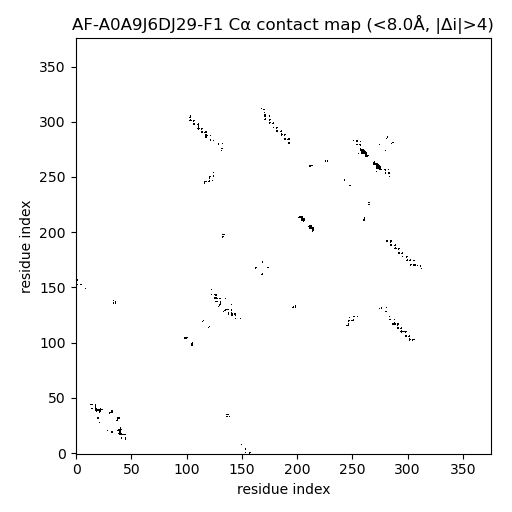TYR A 1 275 ? 10.673 7.365 -18.978 1.00 86.38 275 TYR A C 1
ATOM 2142 O O . TYR A 1 275 ? 11.880 7.137 -18.918 1.00 86.38 275 TYR A O 1
ATOM 2150 N N . ASP A 1 276 ? 10.159 8.570 -18.755 1.00 88.06 276 ASP A N 1
ATOM 2151 C CA . ASP A 1 276 ? 10.885 9.699 -18.183 1.00 88.06 276 ASP A CA 1
ATOM 2152 C C . ASP A 1 276 ? 11.082 9.431 -16.687 1.00 88.06 276 ASP A C 1
ATOM 2154 O O . ASP A 1 276 ? 10.157 9.575 -15.884 1.00 88.06 276 ASP A O 1
ATOM 2158 N N . LEU A 1 277 ? 12.288 8.993 -16.320 1.00 87.88 277 LEU A N 1
ATOM 2159 C CA . LEU A 1 277 ? 12.613 8.561 -14.961 1.00 87.88 277 LEU A CA 1
ATOM 2160 C C . LEU A 1 277 ? 12.458 9.684 -13.921 1.00 87.88 277 LEU A C 1
ATOM 2162 O O . LEU A 1 277 ? 11.791 9.445 -12.907 1.00 87.88 277 LEU A O 1
ATOM 2166 N N . PRO A 1 278 ? 12.980 10.916 -14.133 1.00 89.62 278 PRO A N 1
ATOM 2167 C CA . PRO A 1 278 ? 12.690 12.035 -13.240 1.00 89.62 278 PRO A CA 1
ATOM 2168 C C . PRO A 1 278 ? 11.191 12.243 -13.030 1.00 89.62 278 PRO A C 1
ATOM 2170 O O . PRO A 1 278 ? 10.734 12.304 -11.885 1.00 89.62 278 PRO A O 1
ATOM 2173 N N . LYS A 1 279 ? 10.409 12.310 -14.111 1.00 90.94 279 LYS A N 1
ATOM 2174 C CA . LYS A 1 279 ? 8.964 12.538 -14.031 1.00 90.94 279 LYS A CA 1
ATOM 2175 C C . LYS A 1 279 ? 8.259 11.400 -13.299 1.00 90.94 279 LYS A C 1
ATOM 2177 O O . LYS A 1 279 ? 7.457 11.662 -12.406 1.00 90.94 279 LYS A O 1
ATOM 2182 N N . MET A 1 280 ? 8.598 10.154 -13.613 1.00 91.06 280 MET A N 1
ATOM 2183 C CA . MET A 1 280 ? 8.062 8.958 -12.965 1.00 91.06 280 MET A CA 1
ATOM 2184 C C . MET A 1 280 ? 8.340 8.959 -11.459 1.00 91.06 280 MET A C 1
ATOM 2186 O O . MET A 1 280 ? 7.430 8.738 -10.656 1.00 91.06 280 MET A O 1
ATOM 2190 N N . ARG A 1 281 ? 9.572 9.299 -11.056 1.00 92.19 281 ARG A N 1
ATOM 2191 C CA . ARG A 1 281 ? 9.971 9.418 -9.649 1.00 92.19 281 ARG A CA 1
ATOM 2192 C C . ARG A 1 281 ? 9.160 10.479 -8.916 1.00 92.19 281 ARG A C 1
ATOM 2194 O O . ARG A 1 281 ? 8.656 10.188 -7.830 1.00 92.19 281 ARG A O 1
ATOM 2201 N N . TYR A 1 282 ? 9.027 11.680 -9.480 1.00 93.12 282 TYR A N 1
ATOM 2202 C CA . TYR A 1 282 ? 8.266 12.762 -8.849 1.00 93.12 282 TYR A CA 1
ATOM 2203 C C . TYR A 1 282 ? 6.769 12.453 -8.777 1.00 93.12 282 TYR A C 1
ATOM 2205 O O . TYR A 1 282 ? 6.151 12.716 -7.747 1.00 93.12 282 TYR A O 1
ATOM 2213 N N . LEU A 1 283 ? 6.193 11.858 -9.823 1.00 94.62 283 LEU A N 1
ATOM 2214 C CA . LEU A 1 283 ? 4.776 11.504 -9.858 1.00 94.62 283 LEU A CA 1
ATOM 2215 C C . LEU A 1 283 ? 4.437 10.421 -8.832 1.00 94.62 283 LEU A C 1
ATOM 2217 O O . LEU A 1 283 ? 3.565 10.638 -7.995 1.00 94.62 283 LEU A O 1
ATOM 2221 N N . ILE A 1 284 ? 5.141 9.287 -8.844 1.00 94.50 284 ILE A N 1
ATOM 2222 C CA . ILE A 1 284 ? 4.822 8.147 -7.971 1.00 94.50 284 ILE A CA 1
ATOM 2223 C C . ILE A 1 284 ? 5.116 8.480 -6.502 1.00 94.50 284 ILE A C 1
ATOM 2225 O O . ILE A 1 284 ? 4.241 8.348 -5.641 1.00 94.50 284 ILE A O 1
ATOM 2229 N N . ASN A 1 285 ? 6.331 8.941 -6.187 1.00 95.25 285 ASN A N 1
ATOM 2230 C CA . ASN A 1 285 ? 6.717 9.203 -4.796 1.00 95.25 285 ASN A CA 1
ATOM 2231 C C . ASN A 1 285 ? 6.066 10.486 -4.254 1.00 95.25 285 ASN A C 1
ATOM 2233 O O . ASN A 1 285 ? 5.660 10.523 -3.092 1.00 95.25 285 ASN A O 1
ATOM 2237 N N . GLY A 1 286 ? 5.909 11.522 -5.084 1.00 95.75 286 GLY A N 1
ATOM 2238 C CA . GLY A 1 286 ? 5.254 12.770 -4.688 1.00 95.75 286 GLY A CA 1
ATOM 2239 C C . GLY A 1 286 ? 3.765 12.578 -4.408 1.00 95.75 286 GLY A C 1
ATOM 2240 O O . GLY A 1 286 ? 3.271 13.037 -3.379 1.00 95.75 286 GLY A O 1
ATOM 2241 N N . PHE A 1 287 ? 3.056 11.826 -5.255 1.00 96.56 287 PHE A N 1
ATOM 2242 C CA . PHE A 1 287 ? 1.654 11.485 -5.010 1.00 96.56 287 PHE A CA 1
ATOM 2243 C C . PHE A 1 287 ? 1.479 10.633 -3.745 1.00 96.56 287 PHE A C 1
ATOM 2245 O O . PHE A 1 287 ? 0.611 10.920 -2.919 1.00 96.56 287 PHE A O 1
ATOM 2252 N N . THR A 1 288 ? 2.354 9.642 -3.537 1.00 96.75 288 THR A N 1
ATOM 2253 C CA . THR A 1 288 ? 2.360 8.829 -2.308 1.00 96.75 288 THR A CA 1
ATOM 2254 C C . THR A 1 288 ? 2.575 9.701 -1.071 1.00 96.75 288 THR A C 1
ATOM 2256 O O . THR A 1 288 ? 1.827 9.598 -0.100 1.00 96.75 288 THR A O 1
ATOM 2259 N N . THR A 1 289 ? 3.545 10.618 -1.127 1.00 96.88 289 THR A N 1
ATOM 2260 C CA . THR A 1 289 ? 3.819 11.583 -0.053 1.00 96.88 289 THR A CA 1
ATOM 2261 C C . THR A 1 289 ? 2.595 12.446 0.239 1.00 96.88 289 THR A C 1
ATOM 2263 O O . THR A 1 289 ? 2.206 12.588 1.397 1.00 96.88 289 THR A O 1
ATOM 2266 N N . PHE A 1 290 ? 1.948 12.990 -0.795 1.00 97.06 290 PHE A N 1
ATOM 2267 C CA . PHE A 1 290 ? 0.736 13.794 -0.649 1.00 97.06 290 PHE A CA 1
ATOM 2268 C C . PHE A 1 290 ? -0.378 13.025 0.077 1.00 97.06 290 PHE A C 1
ATOM 2270 O O . PHE A 1 290 ? -0.954 13.537 1.041 1.00 97.06 290 PHE A O 1
ATOM 2277 N N . LEU A 1 291 ? -0.645 11.780 -0.328 1.00 96.88 291 LEU A N 1
ATOM 2278 C CA . LEU A 1 291 ? -1.646 10.944 0.332 1.00 96.88 291 LEU A CA 1
ATOM 2279 C C . LEU A 1 291 ? -1.260 10.607 1.779 1.00 96.88 291 LEU A C 1
ATOM 2281 O O . LEU A 1 291 ? -2.120 10.631 2.656 1.00 96.88 291 LEU A O 1
ATOM 2285 N N . LEU A 1 292 ? 0.015 10.340 2.071 1.00 96.50 292 LEU A N 1
ATOM 2286 C CA . LEU A 1 292 ? 0.470 10.094 3.444 1.00 96.50 292 LEU A CA 1
ATOM 2287 C C . LEU A 1 292 ? 0.343 11.338 4.331 1.00 96.50 292 LEU A C 1
ATOM 2289 O O . LEU A 1 292 ? -0.072 11.220 5.485 1.00 96.50 292 LEU A O 1
ATOM 2293 N N . CYS A 1 293 ? 0.607 12.533 3.801 1.00 96.88 293 CYS A N 1
ATOM 2294 C CA . CYS A 1 293 ? 0.353 13.792 4.502 1.00 96.88 293 CYS A CA 1
ATOM 2295 C C . CYS A 1 293 ? -1.144 13.980 4.794 1.00 96.88 293 CYS A C 1
ATOM 2297 O O . CYS A 1 293 ? -1.516 14.307 5.922 1.00 96.88 293 CYS A O 1
ATOM 2299 N N . LEU A 1 294 ? -2.015 13.702 3.818 1.00 96.81 294 LEU A N 1
ATOM 2300 C CA . LEU A 1 294 ? -3.470 13.747 3.994 1.00 96.81 294 LEU A CA 1
ATOM 2301 C C . LEU A 1 294 ? -3.963 12.711 5.021 1.00 96.81 294 LEU A C 1
ATOM 2303 O O . LEU A 1 294 ? -4.809 13.008 5.865 1.00 96.81 294 LEU A O 1
ATOM 2307 N N . SER A 1 295 ? -3.403 11.503 4.996 1.00 96.12 295 SER A N 1
ATOM 2308 C CA . SER A 1 295 ? -3.674 10.455 5.983 1.00 96.12 295 SER A CA 1
ATOM 2309 C C . SER A 1 295 ? -3.248 10.882 7.390 1.00 96.12 295 SER A C 1
ATOM 2311 O O . SER A 1 295 ? -4.027 10.765 8.339 1.00 96.12 295 SER A O 1
ATOM 2313 N N . THR A 1 296 ? -2.048 11.455 7.520 1.00 95.75 296 THR A N 1
ATOM 2314 C CA . THR A 1 296 ? -1.517 11.976 8.788 1.00 95.75 296 THR A CA 1
ATOM 2315 C C . THR A 1 296 ? -2.401 13.094 9.332 1.00 95.75 296 THR A C 1
ATOM 2317 O O . THR A 1 296 ? -2.695 13.122 10.525 1.00 95.75 296 THR A O 1
ATOM 2320 N N . PHE A 1 297 ? -2.910 13.974 8.466 1.00 96.44 297 PHE A N 1
ATOM 2321 C CA . PHE A 1 297 ? -3.860 15.016 8.847 1.00 96.44 297 PHE A CA 1
ATOM 2322 C C . PHE A 1 297 ? -5.136 14.436 9.484 1.00 96.44 297 PHE A C 1
ATOM 2324 O O . PHE A 1 297 ? -5.499 14.830 10.596 1.00 96.44 297 PHE A O 1
ATOM 2331 N N . PHE A 1 298 ? -5.783 13.450 8.850 1.00 96.31 298 PHE A N 1
ATOM 2332 C CA . PHE A 1 298 ? -6.964 12.793 9.430 1.00 96.31 298 PHE A CA 1
ATOM 2333 C C . PHE A 1 298 ? -6.644 12.039 10.726 1.00 96.31 298 PHE A C 1
ATOM 2335 O O . PHE A 1 298 ? -7.431 12.081 11.676 1.00 96.31 298 PHE A O 1
ATOM 2342 N N . GLN A 1 299 ? -5.472 11.409 10.802 1.00 95.00 299 GLN A N 1
ATOM 2343 C CA . GLN A 1 299 ? -5.005 10.721 12.002 1.00 95.00 299 GLN A CA 1
ATOM 2344 C C . GLN A 1 299 ? -4.789 11.694 13.173 1.00 95.00 299 GLN A C 1
ATOM 2346 O O . GLN A 1 299 ? -5.199 11.408 14.300 1.00 95.00 299 GLN A O 1
ATOM 2351 N N . CYS A 1 300 ? -4.218 12.874 12.927 1.00 95.06 300 CYS A N 1
ATOM 2352 C CA . CYS A 1 300 ? -4.067 13.930 13.930 1.00 95.06 300 CYS A CA 1
ATOM 2353 C C . CYS A 1 300 ? -5.425 14.410 14.460 1.00 95.06 300 CYS A C 1
ATOM 2355 O O . CYS A 1 300 ? -5.598 14.559 15.674 1.00 95.06 300 CYS A O 1
ATOM 2357 N N . ILE A 1 301 ? -6.416 14.584 13.578 1.00 94.69 301 ILE A N 1
ATOM 2358 C CA . ILE A 1 301 ? -7.782 14.945 13.978 1.00 94.69 301 ILE A CA 1
ATOM 2359 C C . ILE A 1 301 ? -8.404 13.841 14.842 1.00 94.69 301 ILE A C 1
ATOM 2361 O O . ILE A 1 301 ? -8.959 14.128 15.906 1.00 94.69 301 ILE A O 1
ATOM 2365 N N . MET A 1 302 ? -8.283 12.571 14.443 1.00 94.00 302 MET A N 1
ATOM 2366 C CA . MET A 1 302 ? -8.754 11.438 15.247 1.00 94.00 302 MET A CA 1
ATOM 2367 C C . MET A 1 302 ? -8.126 11.461 16.649 1.00 94.00 302 MET A C 1
ATOM 2369 O O . MET A 1 302 ? -8.844 11.388 17.649 1.00 94.00 302 MET A O 1
ATOM 2373 N N . THR A 1 303 ? -6.804 11.626 16.736 1.00 92.94 303 THR A N 1
ATOM 2374 C CA . THR A 1 303 ? -6.056 11.690 18.001 1.00 92.94 303 THR A CA 1
ATOM 2375 C C . THR A 1 303 ? -6.520 12.849 18.886 1.00 92.94 303 THR A C 1
ATOM 2377 O O . THR A 1 303 ? -6.636 12.688 20.105 1.00 92.94 303 THR A O 1
ATOM 2380 N N . TYR A 1 304 ? -6.882 13.992 18.298 1.00 92.44 304 TYR A N 1
ATOM 2381 C CA . TYR A 1 304 ? -7.492 15.104 19.027 1.00 92.44 304 TYR A CA 1
ATOM 2382 C C . TYR A 1 304 ? -8.850 14.721 19.650 1.00 92.44 304 TYR A C 1
ATOM 2384 O O . TYR A 1 304 ? -9.096 15.019 20.823 1.00 92.44 304 TYR A O 1
ATOM 2392 N N . TYR A 1 305 ? -9.713 14.003 18.924 1.00 90.88 305 TYR A N 1
ATOM 2393 C CA . TYR A 1 305 ? -11.011 13.540 19.440 1.00 90.88 305 TYR A CA 1
ATOM 2394 C C . TYR A 1 305 ? -10.908 12.374 20.437 1.00 90.88 305 TYR A C 1
ATOM 2396 O O . TYR A 1 305 ? -11.770 12.253 21.315 1.00 90.88 305 TYR A O 1
ATOM 2404 N N . CYS A 1 306 ? -9.833 11.575 20.397 1.00 88.44 306 CYS A N 1
ATOM 2405 C CA . CYS A 1 306 ? -9.552 10.517 21.381 1.00 88.44 306 CYS A CA 1
ATOM 2406 C C . CYS A 1 306 ? -9.436 11.043 22.819 1.00 88.44 306 CYS A C 1
ATOM 2408 O O . CYS A 1 306 ? -9.504 10.262 23.770 1.00 88.44 306 CYS A O 1
ATOM 2410 N N . LYS A 1 307 ? -9.337 12.368 23.017 1.00 80.94 307 LYS A N 1
ATOM 2411 C CA . LYS A 1 307 ? -9.376 12.991 24.344 1.00 80.94 307 LYS A CA 1
ATOM 2412 C C . LYS A 1 307 ? -10.586 12.596 25.190 1.00 80.94 307 LYS A C 1
ATOM 2414 O O . LYS A 1 307 ? -10.474 12.650 26.414 1.00 80.94 307 LYS A O 1
ATOM 2419 N N . ARG A 1 308 ? -11.692 12.191 24.562 1.00 76.62 308 ARG A N 1
ATOM 2420 C CA . ARG A 1 308 ? -12.954 11.842 25.228 1.00 76.62 308 ARG A CA 1
ATOM 2421 C C . ARG A 1 308 ? -13.027 10.398 25.753 1.00 76.62 308 ARG A C 1
ATOM 2423 O O . ARG A 1 308 ? -13.977 10.080 26.458 1.00 76.62 308 ARG A O 1
ATOM 2430 N N . ILE A 1 309 ? -12.060 9.532 25.435 1.00 82.81 309 ILE A N 1
ATOM 2431 C CA . ILE A 1 309 ? -12.085 8.105 25.803 1.00 82.81 309 ILE A CA 1
ATOM 2432 C C . ILE A 1 309 ? -11.363 7.906 27.144 1.00 82.81 309 ILE A C 1
ATOM 2434 O O . ILE A 1 309 ? -10.176 8.208 27.244 1.00 82.81 309 ILE A O 1
ATOM 2438 N N . LYS A 1 310 ? -12.078 7.414 28.170 1.00 70.00 310 LYS A N 1
ATOM 2439 C CA . LYS A 1 310 ? -11.546 7.220 29.538 1.00 70.00 310 LYS A CA 1
ATOM 2440 C C . LYS A 1 310 ? -11.311 5.752 29.933 1.00 70.00 310 LYS A C 1
ATOM 2442 O O . LYS A 1 310 ? -10.382 5.499 30.686 1.00 70.00 310 LYS A O 1
ATOM 2447 N N . ASN A 1 311 ? -12.061 4.800 29.366 1.00 70.56 311 ASN A N 1
ATOM 2448 C CA . ASN A 1 311 ? -11.940 3.365 29.668 1.00 70.56 311 ASN A CA 1
ATOM 2449 C C . ASN A 1 311 ? -11.560 2.588 28.402 1.00 70.56 311 ASN A C 1
ATOM 2451 O O . ASN A 1 311 ? -12.435 2.188 27.642 1.00 70.56 311 ASN A O 1
ATOM 2455 N N . PHE A 1 312 ? -10.259 2.430 28.145 1.00 78.75 312 PHE A N 1
ATOM 2456 C CA . PHE A 1 312 ? -9.764 1.751 26.937 1.00 78.75 312 PHE A CA 1
ATOM 2457 C C . PHE A 1 312 ? -9.406 0.271 27.153 1.00 78.75 312 PHE A C 1
ATOM 2459 O O . PHE A 1 312 ? -9.528 -0.505 26.217 1.00 78.75 312 PHE A O 1
ATOM 2466 N N . TYR A 1 313 ? -9.032 -0.120 28.378 1.00 80.00 313 TYR A N 1
ATOM 2467 C CA . TYR A 1 313 ? -8.677 -1.503 28.754 1.00 80.00 313 TYR A CA 1
ATOM 2468 C C . TYR A 1 313 ? -9.608 -2.089 29.836 1.00 80.00 313 TYR A C 1
ATOM 2470 O O . TYR A 1 313 ? -9.232 -3.012 30.546 1.00 80.00 313 TYR A O 1
ATOM 2478 N N . GLY A 1 314 ? -10.800 -1.512 30.024 1.00 62.28 314 GLY A N 1
ATOM 2479 C CA . GLY A 1 314 ? -11.660 -1.743 31.197 1.00 62.28 314 GLY A CA 1
ATOM 2480 C C . GLY A 1 314 ? -12.367 -3.102 31.290 1.00 62.28 314 GLY A C 1
ATOM 2481 O O . GLY A 1 314 ? -13.278 -3.218 32.102 1.00 62.28 314 GLY A O 1
ATOM 2482 N N . ASP A 1 315 ? -11.977 -4.095 30.489 1.00 58.09 315 ASP A N 1
ATOM 2483 C CA . ASP A 1 315 ? -12.597 -5.428 30.475 1.00 58.09 315 ASP A CA 1
ATOM 2484 C C . ASP A 1 315 ? -11.795 -6.479 31.277 1.00 58.09 315 ASP A C 1
ATOM 2486 O O . ASP A 1 315 ? -12.285 -7.587 31.483 1.00 58.09 315 ASP A O 1
ATOM 2490 N N . ASP A 1 316 ? -10.598 -6.137 31.779 1.00 54.75 316 ASP A N 1
ATOM 2491 C CA . ASP A 1 316 ? -9.713 -7.084 32.485 1.00 54.75 316 ASP A CA 1
ATOM 2492 C C . ASP A 1 316 ? -10.017 -7.232 33.996 1.00 54.75 316 ASP A C 1
ATOM 2494 O O . ASP A 1 316 ? -9.551 -8.184 34.620 1.00 54.75 316 ASP A O 1
ATOM 2498 N N . GLU A 1 317 ? -10.809 -6.339 34.605 1.00 49.75 317 GLU A N 1
ATOM 2499 C CA . GLU A 1 317 ? -11.182 -6.427 36.031 1.00 49.75 317 GLU A CA 1
ATOM 2500 C C . GLU A 1 317 ? -12.618 -6.923 36.223 1.00 49.75 317 GLU A C 1
ATOM 2502 O O . GLU A 1 317 ? -13.490 -6.245 36.767 1.00 49.75 317 GLU A O 1
ATOM 2507 N N . ALA A 1 318 ? -12.878 -8.158 35.800 1.00 42.22 318 ALA A N 1
ATOM 2508 C CA . ALA A 1 318 ? -13.959 -8.924 36.403 1.00 42.22 318 ALA A CA 1
ATOM 2509 C C . ALA A 1 318 ? -13.482 -9.407 37.781 1.00 42.22 318 ALA A C 1
ATOM 2511 O O . ALA A 1 318 ? -12.930 -10.498 37.911 1.00 42.22 318 ALA A O 1
ATOM 2512 N N . VAL A 1 319 ? -13.680 -8.586 38.817 1.00 40.56 319 VAL A N 1
ATOM 2513 C CA . VAL A 1 319 ? -13.575 -9.050 40.207 1.00 40.56 319 VAL A CA 1
ATOM 2514 C C . VAL A 1 319 ? -14.545 -10.231 40.366 1.00 40.56 319 VAL A C 1
ATOM 2516 O O . VAL A 1 319 ? -15.746 -10.061 40.120 1.00 40.56 319 VAL A O 1
ATOM 2519 N N . PRO A 1 320 ? -14.079 -11.436 40.744 1.00 34.47 320 PRO A N 1
ATOM 2520 C CA . PRO A 1 320 ? -14.966 -12.572 40.938 1.00 34.47 320 PRO A CA 1
ATOM 2521 C C . PRO A 1 320 ? -15.858 -12.295 42.154 1.00 34.47 320 PRO A C 1
ATOM 2523 O O . PRO A 1 320 ? -15.404 -12.400 43.289 1.00 34.47 320 PRO A O 1
ATOM 2526 N N . GLY A 1 321 ? -17.123 -11.917 41.939 1.00 42.34 321 GLY A N 1
ATOM 2527 C CA . GLY A 1 321 ? -18.110 -11.902 43.026 1.00 42.34 321 GLY A CA 1
ATOM 2528 C C . GLY A 1 321 ? -19.242 -10.879 42.969 1.00 42.34 321 GLY A C 1
ATOM 2529 O O . GLY A 1 321 ? -20.215 -11.058 43.701 1.00 42.34 321 GLY A O 1
ATOM 2530 N N . GLU A 1 322 ? -19.203 -9.843 42.127 1.00 32.81 322 GLU A N 1
ATOM 2531 C CA . GLU A 1 322 ? -20.262 -8.822 42.171 1.00 32.81 322 GLU A CA 1
ATOM 2532 C C . GLU A 1 322 ? -21.426 -9.137 41.213 1.00 32.81 322 GLU A C 1
ATOM 2534 O O . GLU A 1 322 ? -21.338 -9.008 39.989 1.00 32.81 322 GLU A O 1
ATOM 2539 N N . LYS A 1 323 ? -22.556 -9.574 41.782 1.00 32.28 323 LYS A N 1
ATOM 2540 C CA . LYS A 1 323 ? -23.806 -9.810 41.046 1.00 32.28 323 LYS A CA 1
ATOM 2541 C C . LYS A 1 323 ? -24.338 -8.483 40.485 1.00 32.28 323 LYS A C 1
ATOM 2543 O O . LYS A 1 323 ? -24.747 -7.610 41.250 1.00 32.28 323 LYS A O 1
ATOM 2548 N N . ARG A 1 324 ? -24.416 -8.349 39.153 1.00 37.66 324 ARG A N 1
ATOM 2549 C CA . ARG A 1 324 ? -25.142 -7.243 38.495 1.00 37.66 324 ARG A CA 1
ATOM 2550 C C . ARG A 1 324 ? -26.607 -7.254 38.937 1.00 37.66 324 ARG A C 1
ATOM 2552 O O . ARG A 1 324 ? -27.326 -8.211 38.658 1.00 37.66 324 ARG A O 1
ATOM 2559 N N . LYS A 1 325 ? -27.055 -6.186 39.606 1.00 30.61 325 LYS A N 1
ATOM 2560 C CA . LYS A 1 325 ? -28.482 -5.976 39.893 1.00 30.61 325 LYS A CA 1
ATOM 2561 C C . LYS A 1 325 ? -29.250 -5.709 38.586 1.00 30.61 325 LYS A C 1
ATOM 2563 O O . LYS A 1 325 ? -28.695 -5.060 37.694 1.00 30.61 325 LYS A O 1
ATOM 2568 N N . PRO A 1 326 ? -30.504 -6.178 38.452 1.00 31.45 326 PRO A N 1
ATOM 2569 C CA . PRO A 1 326 ? -31.298 -5.948 37.250 1.00 31.45 326 PRO A CA 1
ATOM 2570 C C . PRO A 1 326 ? -31.633 -4.459 37.124 1.00 31.45 326 PRO A C 1
ATOM 2572 O O . PRO A 1 326 ? -32.039 -3.829 38.099 1.00 31.45 326 PRO A O 1
ATOM 2575 N N . ILE A 1 327 ? -31.457 -3.901 35.928 1.00 38.03 327 ILE A N 1
ATOM 2576 C CA . ILE A 1 327 ? -31.850 -2.524 35.613 1.00 38.03 327 ILE A CA 1
ATOM 2577 C C . ILE A 1 327 ? -33.351 -2.520 35.299 1.00 38.03 327 ILE A C 1
ATOM 2579 O O . ILE A 1 327 ? -33.788 -3.209 34.375 1.00 38.03 327 ILE A O 1
ATOM 2583 N N . ASP A 1 328 ? -34.114 -1.752 36.076 1.00 30.20 328 ASP A N 1
ATOM 2584 C CA . ASP A 1 328 ? -35.557 -1.557 35.917 1.00 30.20 328 ASP A CA 1
ATOM 2585 C C . ASP A 1 328 ? -35.902 -0.880 34.571 1.00 30.20 328 ASP A C 1
ATOM 2587 O O . ASP A 1 328 ? -35.193 0.010 34.091 1.00 30.20 328 ASP A O 1
ATOM 2591 N N . LYS A 1 329 ? -36.978 -1.342 33.922 1.00 40.25 329 LYS A N 1
ATOM 2592 C CA . LYS A 1 329 ? -37.338 -1.029 32.523 1.00 40.25 329 LYS A CA 1
ATOM 2593 C C . LYS A 1 329 ? -38.006 0.351 32.356 1.00 40.25 329 LYS A C 1
ATOM 2595 O O . LYS A 1 329 ? -38.244 0.756 31.219 1.00 40.25 329 LYS A O 1
ATOM 2600 N N . THR A 1 330 ? -38.246 1.088 33.438 1.00 34.19 330 THR A N 1
ATOM 2601 C CA . THR A 1 330 ? -39.061 2.320 33.452 1.00 34.19 330 THR A CA 1
ATOM 2602 C C . THR A 1 330 ? -38.298 3.608 33.094 1.00 34.19 330 THR A C 1
ATOM 2604 O O . THR A 1 330 ? -38.903 4.641 32.834 1.00 34.19 330 THR A O 1
ATOM 2607 N N . ASP A 1 331 ? -36.970 3.545 32.975 1.00 33.28 331 ASP A N 1
ATOM 2608 C CA . ASP A 1 331 ? -36.092 4.716 32.791 1.00 33.28 331 ASP A CA 1
ATOM 2609 C C . ASP A 1 331 ? -35.631 4.959 31.334 1.00 33.28 331 ASP A C 1
ATOM 2611 O O . ASP A 1 331 ? -34.686 5.715 31.071 1.00 33.28 331 ASP A O 1
ATOM 2615 N N . LYS A 1 332 ? -36.223 4.258 30.358 1.00 35.22 332 LYS A N 1
ATOM 2616 C CA . LYS A 1 332 ? -35.715 4.251 28.974 1.00 35.22 332 LYS A CA 1
ATOM 2617 C C . LYS A 1 332 ? -36.081 5.480 28.152 1.00 35.22 332 LYS A C 1
ATOM 2619 O O . LYS A 1 332 ? -35.385 5.738 27.178 1.00 35.22 332 LYS A O 1
ATOM 2624 N N . GLU A 1 333 ? -37.109 6.237 28.514 1.00 32.97 333 GLU A N 1
ATOM 2625 C CA . GLU A 1 333 ? -37.632 7.276 27.616 1.00 32.97 333 GLU A CA 1
ATOM 2626 C C . GLU A 1 333 ? -37.006 8.665 27.842 1.00 32.97 333 GLU A C 1
ATOM 2628 O O . GLU A 1 333 ? -36.875 9.436 26.895 1.00 32.97 333 GLU A O 1
ATOM 2633 N N . SER A 1 334 ? -36.479 8.955 29.039 1.00 29.09 334 SER A N 1
ATOM 2634 C CA . SER A 1 334 ? -35.836 10.249 29.342 1.00 29.09 334 SER A CA 1
ATOM 2635 C C . SER A 1 334 ? -34.336 10.306 29.012 1.00 29.09 334 SER A C 1
ATOM 2637 O O . SER A 1 334 ? -33.796 11.386 28.783 1.00 29.09 334 SER A O 1
ATOM 2639 N N . ARG A 1 335 ? -33.650 9.157 28.907 1.00 32.25 335 ARG A N 1
ATOM 2640 C CA . ARG A 1 335 ? -32.198 9.070 28.626 1.00 32.25 335 ARG A CA 1
ATOM 2641 C C . ARG A 1 335 ? -31.813 9.063 27.140 1.00 32.25 335 ARG A C 1
ATOM 2643 O O . ARG A 1 335 ? -30.642 8.883 26.812 1.00 32.25 335 ARG A O 1
ATOM 2650 N N . ILE A 1 336 ? -32.772 9.221 26.227 1.00 40.06 336 ILE A N 1
ATOM 2651 C CA . ILE A 1 336 ? -32.533 9.108 24.775 1.00 40.06 336 ILE A CA 1
ATOM 2652 C C . ILE A 1 336 ? -32.040 10.429 24.150 1.00 40.06 336 ILE A C 1
ATOM 2654 O O . ILE A 1 336 ? -31.458 10.395 23.066 1.00 40.06 336 ILE A O 1
ATOM 2658 N N . ASN A 1 337 ? -32.174 11.568 24.843 1.00 32.00 337 ASN A N 1
ATOM 2659 C CA . ASN A 1 337 ? -31.914 12.892 24.259 1.00 32.00 337 ASN A CA 1
ATOM 2660 C C . ASN A 1 337 ? -30.717 13.674 24.828 1.00 32.00 337 ASN A C 1
ATOM 2662 O O . ASN A 1 337 ? -30.513 14.811 24.407 1.00 32.00 337 ASN A O 1
ATOM 2666 N N . GLU A 1 338 ? -29.881 13.100 25.699 1.00 29.92 338 GLU A N 1
ATOM 2667 C CA . GLU A 1 338 ? -28.670 13.798 26.159 1.00 29.92 338 GLU A CA 1
ATOM 2668 C C . GLU A 1 338 ? -27.394 13.360 25.415 1.00 29.92 338 GLU A C 1
ATOM 2670 O O . GLU A 1 338 ? -27.173 12.163 25.184 1.00 29.92 338 GLU A O 1
ATOM 2675 N N . PRO A 1 339 ? -26.514 14.313 25.036 1.00 31.84 339 PRO A N 1
ATOM 2676 C CA . PRO A 1 339 ? -25.167 13.991 24.586 1.00 31.84 339 PRO A CA 1
ATOM 2677 C C . PRO A 1 339 ? -24.444 13.208 25.681 1.00 31.84 339 PRO A C 1
ATOM 2679 O O . PRO A 1 339 ? -24.685 13.445 26.857 1.00 31.84 339 PRO A O 1
ATOM 2682 N N . ILE A 1 340 ? -23.534 12.308 25.289 1.00 45.50 340 ILE A N 1
ATOM 2683 C CA . ILE A 1 340 ? -22.741 11.453 26.188 1.00 45.50 340 ILE A CA 1
ATOM 2684 C C . ILE A 1 340 ? -21.896 12.319 27.141 1.00 45.50 340 ILE A C 1
ATOM 2686 O O . ILE A 1 340 ? -20.713 12.561 26.917 1.00 45.50 340 ILE A O 1
ATOM 2690 N N . ASN A 1 341 ? -22.529 12.770 28.211 1.00 36.88 341 ASN A N 1
ATOM 2691 C CA . ASN A 1 341 ? -21.985 13.321 29.429 1.00 36.88 341 ASN A CA 1
ATOM 2692 C C . ASN A 1 341 ? -22.700 12.531 30.512 1.00 36.88 341 ASN A C 1
ATOM 2694 O O . ASN A 1 341 ? -23.897 12.680 30.659 1.00 36.88 341 ASN A O 1
ATOM 2698 N N . HIS A 1 342 ? -21.993 11.615 31.165 1.00 38.81 342 HIS A N 1
ATOM 2699 C CA . HIS A 1 342 ? -22.134 11.292 32.584 1.00 38.81 342 HIS A CA 1
ATOM 2700 C C . HIS A 1 342 ? -21.245 10.082 32.879 1.00 38.81 342 HIS A C 1
ATOM 2702 O O . HIS A 1 342 ? -21.527 8.949 32.499 1.00 38.81 342 HIS A O 1
ATOM 2708 N N . ALA A 1 343 ? -20.141 10.351 33.576 1.00 30.23 343 ALA A N 1
ATOM 2709 C CA . ALA A 1 343 ? -19.729 9.455 34.643 1.00 30.23 343 ALA A CA 1
ATOM 2710 C C . ALA A 1 343 ? -20.786 9.578 35.759 1.00 30.23 343 ALA A C 1
ATOM 2712 O O . ALA A 1 343 ? -21.277 10.694 35.972 1.00 30.23 343 ALA A O 1
ATOM 2713 N N . PRO A 1 344 ? -21.145 8.502 36.477 1.00 29.23 344 PRO A N 1
ATOM 2714 C CA . PRO A 1 344 ? -21.902 8.669 37.704 1.00 29.23 344 PRO A CA 1
ATOM 2715 C C . PRO A 1 344 ? -21.019 9.451 38.680 1.00 29.23 344 PRO A C 1
ATOM 2717 O O . PRO A 1 344 ? -19.908 9.025 39.003 1.00 29.23 344 PRO A O 1
ATOM 2720 N N . SER A 1 345 ? -21.481 10.629 39.106 1.00 27.34 345 SER A N 1
ATOM 2721 C CA . SER A 1 345 ? -20.891 11.274 40.269 1.00 27.34 345 SER A CA 1
ATOM 2722 C C . SER A 1 345 ? -21.189 10.370 41.460 1.00 27.34 345 SER A C 1
ATOM 2724 O O . SER A 1 345 ? -22.339 10.052 41.765 1.00 27.34 345 SER A O 1
ATOM 2726 N N . VAL A 1 346 ? -20.135 9.901 42.121 1.00 29.33 346 VAL A N 1
ATOM 2727 C CA . VAL A 1 346 ? -20.268 9.332 43.456 1.00 29.33 346 VAL A CA 1
ATOM 2728 C C . VAL A 1 346 ? -20.704 10.489 44.347 1.00 29.33 346 VAL A C 1
ATOM 2730 O O . VAL A 1 346 ? -19.904 11.343 44.730 1.00 29.33 346 VAL A O 1
ATOM 2733 N N . ARG A 1 347 ? -22.009 10.564 44.607 1.00 24.20 347 ARG A N 1
ATOM 2734 C CA . ARG A 1 347 ? -22.596 11.428 45.626 1.00 24.20 347 ARG A CA 1
ATOM 2735 C C . ARG A 1 347 ? -21.985 10.989 46.960 1.00 24.20 347 ARG A C 1
ATOM 2737 O O . ARG A 1 347 ? -22.350 9.941 47.483 1.00 24.20 347 ARG A O 1
ATOM 2744 N N . LYS A 1 348 ? -21.024 11.758 47.487 1.00 27.59 348 LYS A N 1
ATOM 2745 C CA . LYS A 1 348 ? -20.616 11.654 48.894 1.00 27.59 348 LYS A CA 1
ATOM 2746 C C . LYS A 1 348 ? -21.851 12.001 49.724 1.00 27.59 348 LYS A C 1
ATOM 2748 O O . LYS A 1 348 ? -22.200 13.173 49.832 1.00 27.59 348 LYS A O 1
ATOM 2753 N N . HIS A 1 349 ? -22.559 10.992 50.225 1.00 28.64 349 HIS A N 1
ATOM 2754 C CA . HIS A 1 349 ? -23.552 11.218 51.265 1.00 28.64 349 HIS A CA 1
ATOM 2755 C C . HIS A 1 349 ? -22.804 11.568 52.549 1.00 28.64 349 HIS A C 1
ATOM 2757 O O . HIS A 1 349 ? -21.882 10.858 52.949 1.00 28.64 349 HIS A O 1
ATOM 2763 N N . GLY A 1 350 ? -23.163 12.726 53.104 1.00 26.14 350 GLY A N 1
ATOM 2764 C CA . GLY A 1 350 ? -22.619 13.254 54.340 1.00 26.14 350 GLY A CA 1
ATOM 2765 C C . GLY A 1 350 ? -22.881 12.328 55.520 1.00 26.14 350 GLY A C 1
ATOM 2766 O O . GLY A 1 350 ? -23.915 11.666 55.606 1.00 26.14 350 GLY A O 1
ATOM 2767 N N . THR A 1 351 ? -21.907 12.306 56.415 1.00 26.55 351 THR A N 1
ATOM 2768 C CA . THR A 1 351 ? -22.005 11.733 57.747 1.00 26.55 351 THR A CA 1
ATOM 2769 C C . THR A 1 351 ? -22.736 12.747 58.627 1.00 26.55 351 THR A C 1
ATOM 2771 O O . THR A 1 351 ? -22.126 13.701 59.096 1.00 26.55 351 THR A O 1
ATOM 2774 N N . GLU A 1 352 ? -24.035 12.558 58.841 1.00 26.30 352 GLU A N 1
ATOM 2775 C CA . GLU A 1 352 ? -24.744 13.118 59.995 1.00 26.30 352 GLU A CA 1
ATOM 2776 C C . GLU A 1 352 ? -25.482 11.984 60.714 1.00 26.30 352 GLU A C 1
ATOM 2778 O O . GLU A 1 352 ? -26.064 11.090 60.100 1.00 26.30 352 GLU A O 1
ATOM 2783 N N . ALA A 1 353 ? -25.316 11.994 62.033 1.00 25.53 353 ALA A N 1
ATOM 2784 C CA . ALA A 1 353 ? -25.628 10.944 62.990 1.00 25.53 353 ALA A CA 1
ATOM 2785 C C . ALA A 1 353 ? -27.131 10.656 63.161 1.00 25.53 353 ALA A C 1
ATOM 2787 O O . ALA A 1 353 ? -27.960 11.528 62.902 1.00 25.53 353 ALA A O 1
ATOM 2788 N N . PRO A 1 354 ? -27.488 9.514 63.777 1.00 29.25 354 PRO A N 1
ATOM 2789 C CA . PRO A 1 354 ? -28.698 9.408 64.570 1.00 29.25 354 PRO A CA 1
ATOM 2790 C C . PRO A 1 354 ? -28.359 9.338 66.066 1.00 29.25 354 PRO A C 1
ATOM 2792 O O . PRO A 1 354 ? -27.692 8.422 66.544 1.00 29.25 354 PRO A O 1
ATOM 2795 N N . ALA A 1 355 ? -28.870 10.316 66.811 1.00 27.20 355 ALA A N 1
ATOM 2796 C CA . ALA A 1 355 ? -29.028 10.245 68.254 1.00 27.20 355 ALA A CA 1
ATOM 2797 C C . ALA A 1 355 ? -30.288 9.432 68.590 1.00 27.20 355 ALA A C 1
ATOM 2799 O O . ALA A 1 355 ? -31.380 9.805 68.163 1.00 27.20 355 ALA A O 1
ATOM 2800 N N . ARG A 1 356 ? -30.124 8.352 69.363 1.00 26.80 356 ARG A N 1
ATOM 2801 C CA . ARG A 1 356 ? -30.988 7.875 70.465 1.00 26.80 356 ARG A CA 1
ATOM 2802 C C . ARG A 1 356 ? -30.717 6.391 70.713 1.00 26.80 356 ARG A C 1
ATOM 2804 O O . ARG A 1 356 ? -31.424 5.531 70.205 1.00 26.80 356 ARG A O 1
ATOM 2811 N N . GLU A 1 357 ? -29.772 6.122 71.599 1.00 30.42 357 GLU A N 1
ATOM 2812 C CA . GLU A 1 357 ? -29.956 5.071 72.593 1.00 30.42 357 GLU A CA 1
ATOM 2813 C C . GLU A 1 357 ? -29.434 5.610 73.924 1.00 30.42 357 GLU A C 1
ATOM 2815 O O . GLU A 1 357 ? -28.445 6.341 73.976 1.00 30.42 357 GLU A O 1
ATOM 2820 N N . LYS A 1 358 ? -30.261 5.415 74.945 1.00 27.81 358 LYS A N 1
ATOM 2821 C CA . LYS A 1 358 ? -30.306 6.190 76.176 1.00 27.81 358 LYS A CA 1
ATOM 2822 C C . LYS A 1 358 ? -29.120 5.902 77.089 1.00 27.81 358 LYS A C 1
ATOM 2824 O O . LYS A 1 358 ? -28.671 4.770 77.219 1.00 27.81 358 LYS A O 1
ATOM 2829 N N . GLU A 1 359 ? -28.708 6.978 77.745 1.00 28.47 359 GLU A N 1
ATOM 2830 C CA . GLU A 1 359 ? -28.166 7.045 79.098 1.00 28.47 359 GLU A CA 1
ATOM 2831 C C . GLU A 1 359 ? -28.514 5.828 79.966 1.00 28.47 359 GLU A C 1
ATOM 2833 O O . GLU A 1 359 ? -29.645 5.680 80.417 1.00 28.47 359 GLU A O 1
ATOM 2838 N N . GLU A 1 360 ? -27.512 5.000 80.247 1.00 29.14 360 GLU A N 1
ATOM 2839 C CA . GLU A 1 360 ? -27.461 4.179 81.457 1.00 29.14 360 GLU A CA 1
ATOM 2840 C C . GLU A 1 360 ? -25.996 3.802 81.730 1.00 29.14 360 GLU A C 1
ATOM 2842 O O . GLU A 1 360 ? -25.501 2.758 81.305 1.00 29.14 360 GLU A O 1
ATOM 2847 N N . ARG A 1 361 ? -25.261 4.739 82.346 1.00 28.38 361 ARG A N 1
ATOM 2848 C CA . ARG A 1 361 ? -24.130 4.518 83.274 1.00 28.38 361 ARG A CA 1
ATOM 2849 C C . ARG A 1 361 ? -23.358 5.818 83.504 1.00 28.38 361 ARG A C 1
ATOM 2851 O O . ARG A 1 361 ? -22.321 6.056 82.896 1.00 28.38 361 ARG A O 1
ATOM 2858 N N . VAL A 1 362 ? -23.839 6.622 84.444 1.00 29.27 362 VAL A N 1
ATOM 2859 C CA . VAL A 1 362 ? -22.980 7.350 85.387 1.00 29.27 362 VAL A CA 1
ATOM 2860 C C . VAL A 1 362 ? -23.659 7.237 86.750 1.00 29.27 362 VAL A C 1
ATOM 2862 O O . VAL A 1 362 ? -24.883 7.246 86.816 1.00 29.27 362 VAL A O 1
ATOM 2865 N N . ALA A 1 363 ? -22.844 7.152 87.799 1.00 31.30 363 ALA A N 1
ATOM 2866 C CA . ALA A 1 363 ? -23.190 7.058 89.216 1.00 31.30 363 ALA A CA 1
ATOM 2867 C C . ALA A 1 363 ? -23.333 5.631 89.764 1.00 31.30 363 ALA A C 1
ATOM 2869 O O . ALA A 1 363 ? -24.406 5.125 90.077 1.00 31.30 363 ALA A O 1
ATOM 2870 N N . GLU A 1 364 ? -22.161 5.029 89.948 1.00 32.16 364 GLU A N 1
ATOM 2871 C CA . GLU A 1 364 ? -21.799 4.348 91.189 1.00 32.16 364 GLU A CA 1
ATOM 2872 C C . GLU A 1 364 ? -22.246 5.197 92.403 1.00 32.16 364 GLU A C 1
ATOM 2874 O O . GLU A 1 364 ? -21.649 6.211 92.754 1.00 32.16 364 GLU A O 1
ATOM 2879 N N . GLU A 1 365 ? -23.428 4.856 92.907 1.00 29.86 365 GLU A N 1
ATOM 2880 C CA . GLU A 1 365 ? -23.776 4.648 94.315 1.00 29.86 365 GLU A CA 1
ATOM 2881 C C . GLU A 1 365 ? -23.006 5.472 95.374 1.00 29.86 365 GLU A C 1
ATOM 2883 O O . GLU A 1 365 ? -22.007 5.040 95.947 1.00 29.86 365 GLU A O 1
ATOM 2888 N N . SER A 1 366 ? -23.555 6.635 95.750 1.00 28.03 366 SER A N 1
ATOM 2889 C CA . SER A 1 366 ? -23.318 7.223 97.072 1.00 28.03 366 SER A CA 1
ATOM 2890 C C . SER A 1 366 ? -24.350 6.698 98.077 1.00 28.03 366 SER A C 1
ATOM 2892 O O . SER A 1 366 ? -25.521 7.064 98.022 1.00 28.03 366 SER A O 1
ATOM 2894 N N . LYS A 1 367 ? -23.864 5.831 98.970 1.00 31.47 367 LYS A N 1
ATOM 2895 C CA . LYS A 1 367 ? -24.215 5.599 100.388 1.00 31.47 367 LYS A CA 1
ATOM 2896 C C . LYS A 1 367 ? -25.501 6.276 100.943 1.00 31.47 367 LYS A C 1
ATOM 2898 O O . LYS A 1 367 ? -25.622 7.498 100.859 1.00 31.47 367 LYS A O 1
ATOM 2903 N N . PRO A 1 368 ? -26.401 5.532 101.623 1.00 35.50 368 PRO A N 1
ATOM 2904 C CA . PRO A 1 368 ? -27.610 6.087 102.242 1.00 35.50 368 PRO A CA 1
ATOM 2905 C C . PRO A 1 368 ? -27.326 6.850 103.557 1.00 35.50 368 PRO A C 1
ATOM 2907 O O . PRO A 1 368 ? -26.287 6.625 104.189 1.00 35.50 368 PRO A O 1
ATOM 2910 N N . PRO A 1 369 ? -28.240 7.742 103.993 1.00 33.75 369 PRO A N 1
ATOM 2911 C CA . PRO A 1 369 ? -28.055 8.588 105.165 1.00 33.75 369 PRO A CA 1
ATOM 2912 C C . PRO A 1 369 ? -28.517 7.882 106.446 1.00 33.75 369 PRO A C 1
ATOM 2914 O O . PRO A 1 369 ? -29.573 7.257 106.466 1.00 33.75 369 PRO A O 1
ATOM 2917 N N . ALA A 1 370 ? -27.757 8.035 107.530 1.00 32.00 370 ALA A N 1
ATOM 2918 C CA . ALA A 1 370 ? -28.254 7.854 108.892 1.00 32.00 370 ALA A CA 1
ATOM 2919 C C . ALA A 1 370 ? -27.296 8.522 109.888 1.00 32.00 370 ALA A C 1
ATOM 2921 O O . ALA A 1 370 ? -26.184 8.045 110.097 1.00 32.00 370 ALA A O 1
ATOM 2922 N N . HIS A 1 371 ? -27.734 9.628 110.486 1.00 28.81 371 HIS A N 1
ATOM 2923 C CA . HIS A 1 371 ? -27.490 9.925 111.895 1.00 28.81 371 HIS A CA 1
ATOM 2924 C C . HIS A 1 371 ? -28.447 11.034 112.338 1.00 28.81 371 HIS A C 1
ATOM 2926 O O . HIS A 1 371 ? -28.304 12.182 111.927 1.00 28.81 371 HIS A O 1
ATOM 2932 N N . GLU A 1 372 ? -29.380 10.683 113.216 1.00 29.56 372 GLU A N 1
ATOM 2933 C CA . GLU A 1 372 ? -29.890 11.587 114.238 1.00 29.56 372 GLU A CA 1
ATOM 2934 C C . GLU A 1 372 ? -30.074 10.786 115.538 1.00 29.56 372 GLU A C 1
ATOM 2936 O O . GLU A 1 372 ? -30.469 9.621 115.510 1.00 29.56 372 GLU A O 1
ATOM 2941 N N . SER A 1 373 ? -29.730 11.449 116.645 1.00 29.42 373 SER A N 1
ATOM 2942 C CA . SER A 1 373 ? -30.093 11.187 118.046 1.00 29.42 373 SER A CA 1
ATOM 2943 C C . SER A 1 373 ? -29.569 9.943 118.796 1.00 29.42 373 SER A C 1
ATOM 2945 O O . SER A 1 373 ? -30.007 8.819 118.595 1.00 29.42 373 SER A O 1
ATOM 2947 N N . GLU A 1 374 ? -28.709 10.267 119.773 1.00 30.42 374 GLU A N 1
ATOM 2948 C CA . GLU A 1 374 ? -28.920 10.057 121.221 1.00 30.42 374 GLU A CA 1
ATOM 2949 C C . GLU A 1 374 ? -28.426 8.788 121.947 1.00 30.42 374 GLU A C 1
ATOM 2951 O O . GLU A 1 374 ? -28.880 7.674 121.737 1.00 30.42 374 GLU A O 1
ATOM 2956 N N . HIS A 1 375 ? -27.549 9.092 122.916 1.00 30.17 375 HIS A N 1
ATOM 2957 C CA . HIS A 1 375 ? -27.524 8.668 124.321 1.00 30.17 375 HIS A CA 1
ATOM 2958 C C . HIS A 1 375 ? -27.419 7.185 124.729 1.00 30.17 375 HIS A C 1
ATOM 2960 O O . HIS A 1 375 ? -28.314 6.379 124.498 1.00 30.17 375 HIS A O 1
ATOM 2966 N N . ASN A 1 376 ? -26.405 6.996 125.591 1.00 31.09 376 ASN A N 1
ATOM 2967 C CA . ASN A 1 376 ? -26.137 5.938 126.579 1.00 31.09 376 ASN A CA 1
ATOM 2968 C C . ASN A 1 376 ? -25.477 4.640 126.115 1.00 31.09 376 ASN A C 1
ATOM 2970 O O . ASN A 1 376 ? -26.113 3.836 125.406 1.00 31.09 376 ASN A O 1
#

Solvent-accessible surface area (backbone atoms only — not comparable to full-atom values): 23376 Å² total; per-residue (Å²): 119,72,78,71,53,52,58,60,54,52,50,52,54,42,46,56,60,25,43,66,38,56,60,54,88,86,57,90,67,91,70,48,85,83,44,96,83,56,54,36,20,64,70,60,40,55,56,56,53,51,53,50,52,50,54,52,48,55,59,54,68,70,50,70,98,66,72,82,78,90,61,94,75,73,93,69,77,85,67,89,64,91,74,50,71,66,58,58,50,52,52,48,51,53,50,51,51,54,52,66,66,33,62,52,57,43,26,47,50,52,17,49,55,36,38,46,39,25,54,51,20,46,62,70,46,39,31,61,48,36,23,69,57,66,73,36,53,74,64,58,20,38,52,55,47,51,54,54,53,50,53,51,49,55,52,49,53,49,53,53,50,50,48,48,72,73,63,65,61,55,68,44,55,54,31,48,50,55,31,49,53,35,49,51,49,27,52,48,35,57,52,55,61,69,66,78,64,93,71,85,80,74,76,65,49,71,41,100,85,71,45,65,41,79,64,73,63,92,86,66,92,65,81,88,69,79,80,83,80,68,76,88,68,81,74,72,71,80,71,82,78,78,66,87,54,68,24,62,61,55,46,47,50,40,52,58,72,18,46,67,32,70,37,74,57,92,89,41,84,52,62,70,77,40,65,41,57,72,54,31,43,50,43,54,36,46,51,32,27,53,32,28,51,54,17,28,52,31,31,49,54,22,30,60,56,36,72,77,69,84,74,89,73,76,79,78,76,74,67,92,77,78,80,82,75,83,81,75,84,84,65,66,79,78,67,74,81,65,74,100,74,77,77,84,76,81,76,82,77,78,94,76,86,84,92,84,79,79,94,86,86,82,76,89,78,83,78,86,90,87,90,81,87,84,87,134

pLDDT: mean 71.52, std 23.13, range [24.2, 97.06]

Sequence (376 aa):
MVFRLIGPVLGFALAFLTLKYPEDLTQTTSLKPGDPRWIGAWWFGYIFIALGILMGTILMFLFPNKMHSGSETNKEQVGVGSSTVIKDISELIKRLRRLARNPVYMFRMFHSVVAYIAIGGYALSFPRYAQHQFAQSASDASLLADISNILSHVIGVGLGSMFVHLLKPSPRVVGMENASAAAFAALSFLGIMTITCSSIDFPLTPDSNGSNRAPPPLGYRGRYEPSCRFTPENNRWDSTYESFIPYPLMYGALTDASCIIWEDRCGERGGCWIYDLPKMRYLINGFTTFLLCLSTFFQCIMTYYCKRIKNFYGDDEAVPGEKRKPIDKTDKESRINEPINHAPSVRKHGTEAPAREKEERVAEESKPPAHESEHN

Radius of gyration: 37.21 Å; Cα contacts (8 Å, |Δi|>4): 264; chains: 1; bounding box: 67×49×170 Å

Secondary structure (DSSP, 8-state):
-GGGGHHHHHHHHHHHHHHTSBS-TTS-----TTSTT--B-HHHHHHHHHHHHHHHHHHHHTS-S-------------------HHHHHHHHHHHHHHHHT-HHHHHHHHHHHHHHHHHHHHHHHHHHHHHHHS---HHHHHHHHHHHHHHHHHHHHHHHHHHHHHH---HHHHHHHHHHHHHHHHHHHHHHTT---------PEEPTTS-EEPPPPTT--S-------S---------SSS--SSHHHHHHHHHHHTEEEEEEETTEEEEEEEE-HHHHHHHHHHHHHHHHHHHHHHHHHHHHHGGG---SSTTS---TT-PPPPPPGGGTTTTTSS-S--PPP-----------S-------------------

Nearest PDB structures (foldseek):
  8hnd-assembly1_A  TM=6.747E-01  e=1.032E-05  Homo sapiens
  7eeb-assembly1_L  TM=6.493E-01  e=4.424E-04  Mus musculus

Mean predicted aligned error: 16.79 Å

=== Feature glossary ===
Each block in this record encodes a different view of the same protein. In brief:

Predicted aligned error. PAE(i, j) answers: if I align the predicted and true structures on residue i, how far off (in Å) do I expect residue j to be? A block-diagonal PAE matrix with low values on the blocks and high values off-diagonal is the signature of a multi-domain protein with confidently predicted domains but uncertain inter-domain orientation.

Contact-map, Ramachandran, and PAE plots. Plot images: a contact map (which residues are close in 3D, as an N×N binary image), a Ramachandran scatter (backbone torsion angles, revealing secondary-structure composition at a glance), and — for AlphaFold structures — a PAE heatmap (pairwise prediction confidence).

Backbone torsions (φ/ψ). φ (phi) and ψ (psi) are the two rotatable backbone dihedrals per residue: φ is the C(i-1)–N–Cα–C torsion, ψ is the N–Cα–C–N(i+1) torsion, both in degrees on (−180°, 180°]. α-helical residues cluster near (−60°, −45°); β-strand residues near (−120°, +130°). A Ramachandran plot is simply a scatter of (φ, ψ) for every residue.

Foldseek 3Di. A 3Di character summarizes, for each residue, the relative orientation of the Cα frame of its nearest spatial neighbor. Because it encodes fold topology rather than chemistry, 3Di alignments detect remote structural similarity that sequence alignment misses.

Radius of gyration, Cα contacts, bounding box. Three whole-structure scalars: the radius of gyration (RMS distance of Cα from centroid, in Å), the count of Cα–Cα contacts (pairs closer than 8 Å and separated by more than four residues in sequence — i.e. tertiary, not local, contacts), and the bounding-box dimensions. Together they distinguish compact globular folds from extended fibres or disordered chains.

Sequence. Sequence gives the chain of amino acids in standard one-letter code (A=alanine, C=cysteine, …, Y=tyrosine), read N→C. It is the only feature that is directly encoded by the gene; all structural features are derived from the folded form of this sequence.

mmCIF coordinates. Atomic coordinates in PDBx/mmCIF format — the same representation the Protein Data Bank distributes. Each line of the _atom_site loop places one backbone atom in Cartesian space (units: ångströms, origin: arbitrary).

Secondary structure (3-state, P-SEA). Three-state secondary structure (P-SEA) collapses the eight DSSP classes into helix (a), strand (b), and coil (c). P-SEA assigns these from Cα geometry alone — distances and angles — without requiring backbone oxygens, so it works on any Cα trace.

InterPro / GO / CATH / organism. Functional annotations link the protein to curated databases. InterPro entries identify conserved domains and families by matching the sequence against member-database signatures (Pfam, PROSITE, CDD, …). Gene Ontology (GO) terms describe molecular function, biological process, and cellular component in a controlled vocabulary. CATH places the structure in a hierarchical fold classification (Class/Architecture/Topology/Homologous-superfamily). The organism is the source species.

B-factor. B-factor (Debye–Waller factor) reflects atomic displacement in the crystal lattice. It is an experimental observable (units Å²), not a prediction; low values mean the atom is pinned down, high values mean it moves or is heterogeneous across the crystal.

Rendered structure images. Structure images are PyMOL renders from six orthogonal camera directions. Cartoon representation draws helices as coils and strands as arrows; sticks shows the backbone as bonds; surface shows the solvent-excluded envelope. Rainbow coloring maps sequence position to hue (blue→red, N→C); chain coloring assigns a distinct color per polypeptide.

Solvent-accessible surface area. Solvent-accessible surface area (SASA) is the area in Å² traced out by the centre of a 1.4 Å probe sphere (a water molecule) rolled over the protein's van der Waals surface (Shrake–Rupley / Lee–Richards construction). Buried residues have near-zero SASA; fully exposed residues can exceed 200 Å². The total SASA scales roughly with the number of surface residues.

Secondary structure (8-state, DSSP). The SS8 string is DSSP's per-residue secondary-structure call. α-helix (H) means an i→i+4 H-bond ladder; β-strand (E) means the residue participates in a β-sheet; 3₁₀ (G) and π (I) are tighter and wider helices; T/S are turns/bends; '-' is loop.

pLDDT. For AlphaFold models, the B-factor field carries pLDDT — the model's own estimate of local accuracy on a 0–100 scale. Regions with pLDDT<50 should be treated as essentially unmodeled; they often correspond to intrinsically disordered segments.

Nearest PDB structures. Nearest PDB neighbors are the top structural matches found by Foldseek when searching this structure against the entire Protein Data Bank. Each hit reports a TM-score (0 to 1; >0.5 almost always implies the same fold) and an E-value. These are *structural* homologs — they may share no detectable sequence similarity.